Protein AF-A0A166CTV3-F1 (afdb_monomer)

pLDDT: mean 78.88, std 21.13, range [23.97, 98.62]

Secondary structure (DSSP, 8-state):
-----TTSTTS----SPPPTT--HHHHHHHHHHHTT--TTS---HHHHHHHHHTT---S---------HHHHHTT---SS---TT-TT-TTS----HHHHHHHHHHHHHHHTT-TTT-TT--HHHHHHHHTHHHHHHHHHHTTSSSS-GGGPPPSS---SSPPTTSHHHHHHHHHIIIIIHHHTT---HHHHTTHHHHHHHHHHHHHHHHHHHHH----GGGGG---S-HHHHHHHHHHHHHHHHH-HHHHHHHHHHHHHHHIIIIIII-----HHHHHHHHHHHHHHHHHHH--STTTT-THHHHHHHHHHHHHHT--HHHHHHHHHHHHHHHHHH-----SHHHHHHHHHHHHHHHHHHHSHHHHHHHHHHHHHHHHHHHH-HHHHHHHIIIIIHHHHHHHTTS-STTHHHHHHHHHH--HHHHHS--HHHHHHHHHHHHH--STTT-HHHHHHHHHHHHHHHHHHTTHHHHHHHS--STTS-SHHHHHHHHHHHHHHTTPPPPPHHHHHHHHHHHHS--HHHHHHHHHHHS-HHHHHHTHHHHS---TT-HHHHHHHHHHHHHHTT---S-HHHHHHHHHHHHHT-EE-TTTS-SEESSHHHHHHHHHHHHHHHHHHHHHHHTT---B-TTS-B---------

Sequence (646 aa):
MDGADPNVAANFDFNGAFPPNFDMNQAMAAMAAAMGMDPNAPIDQNMLENLLGDVGMDQDLLMDDDMDIEAIFNGLDLAAGVDLDNPNNPLGNINIPWMEEHEAANTEAQKLGQPSYSIGKPIEEIVGERLKLLRRGHEMQLFDIGNTGLSTHGFVAPAEPPVQGGIMDCLESMRRIVIEEYDEGVENKTGFQQIPSLLTRVRDLLRTFYDFKVGHLRTPDLHYCDFPELFDVAYGLHEVGLTIQLDPSRLKTLMDAAGPEIERVILDEGLGIGRFRELAKQYEAEKNESEQHRTSAFWSREDGRGNSRMIKDRADEDLAAYASVYFYADIMVALLLNRSGDSDDHLTWRSKAMKKIVHWSSDEEFRHLFGDCLSDAMRPIYWDQQLLVEFCGEGGLASLIKDATQSGACSVVAEEAFSSLPDTVWTSLTESGLSMATESLLSITGWAYNIQNFRVLLNASHKIYKAFGTAPFNRLSMTKKWNESLMFHRLVEKLREEEEAGLPRKTQPEWKDLLLSSEKALRGIDHPLRLSRLSPSDRWRCLEFYGCENPDCIHTIKFLRLREMRARGLREGGEAEMDKSLYEWGKGLRGCEKCQSRIYCSTECQNDDWKEHERLCRRYQQAREGGSLNVGPGGIPIFGLPLQVV

Solvent-accessible surface area (backbone atoms only — not comparable to full-atom values): 36475 Å² total; per-residue (Å²): 137,92,85,77,73,83,81,71,78,78,77,81,83,86,85,67,80,79,59,100,76,72,53,69,66,60,55,50,28,51,51,34,44,76,72,75,41,72,60,82,62,85,83,48,73,69,58,57,50,53,71,62,54,78,77,73,76,85,84,87,81,83,82,85,92,79,76,73,65,73,68,70,65,77,65,67,72,86,68,73,81,80,58,89,83,48,92,82,58,83,80,63,70,88,82,47,71,70,57,53,55,48,50,54,47,50,58,50,31,55,58,38,53,37,72,87,81,38,72,91,57,57,67,69,60,37,44,57,34,46,47,45,42,61,52,49,57,52,58,54,44,71,72,44,99,56,88,52,77,47,66,34,61,43,82,25,80,65,52,92,75,47,52,87,85,9,40,47,35,34,50,52,51,48,40,41,47,68,48,53,42,43,74,72,63,49,89,50,53,76,46,38,48,44,46,53,60,37,51,49,50,38,53,54,40,38,44,48,47,39,40,28,74,66,67,64,49,84,61,83,63,47,70,28,30,29,34,69,27,43,42,60,56,24,52,52,37,31,52,50,17,40,53,33,39,76,29,68,68,52,41,46,49,35,45,76,45,29,36,72,53,43,42,43,50,55,66,68,66,50,70,72,79,52,70,48,44,53,48,35,51,52,50,53,50,51,48,56,50,47,72,72,72,59,79,67,77,72,63,69,50,76,67,59,58,60,50,52,50,51,38,43,56,45,23,68,70,52,49,45,39,29,42,52,37,23,29,48,41,14,46,34,47,25,43,64,66,56,75,85,59,85,48,72,65,50,50,49,51,28,53,48,26,50,55,48,51,28,48,41,48,40,38,69,67,43,31,71,52,31,45,48,44,45,47,52,43,44,46,63,43,46,70,36,68,69,48,35,49,52,42,32,38,75,22,22,44,14,24,42,55,44,37,32,49,42,95,50,64,35,20,68,55,24,38,54,32,60,72,67,58,59,75,63,49,61,69,55,45,40,76,65,24,46,49,45,34,54,54,39,57,73,69,60,63,67,30,95,72,32,69,61,34,35,49,53,51,49,52,50,52,47,47,46,34,74,60,61,46,61,65,71,43,53,63,60,35,56,63,88,54,96,85,59,77,62,38,48,33,52,50,40,53,54,51,48,56,38,54,76,69,68,53,80,84,78,51,68,71,57,46,49,57,49,53,60,58,41,62,70,57,46,39,28,59,48,31,26,53,50,44,56,59,42,53,74,68,51,38,68,72,38,42,90,80,45,40,49,67,32,92,82,34,67,64,53,55,49,50,54,50,51,50,52,34,40,33,71,67,56,74,69,91,53,63,69,57,50,52,48,52,51,42,54,50,32,59,53,35,36,29,40,90,83,48,20,73,48,37,22,67,42,71,64,44,45,59,70,36,33,83,72,44,49,68,55,39,52,53,47,39,52,31,57,77,68,58,56,66,67,55,43,97,85,55,52,64,93,62,95,68,84,93,71,88,134

Structure (mmCIF, N/CA/C/O backbone):
data_AF-A0A166CTV3-F1
#
_entry.id   AF-A0A166CTV3-F1
#
loop_
_atom_site.group_PDB
_atom_site.id
_atom_site.type_symbol
_atom_site.label_atom_id
_atom_site.label_alt_id
_atom_site.label_comp_id
_atom_site.label_asym_id
_atom_site.label_entity_id
_atom_site.label_seq_id
_atom_site.pdbx_PDB_ins_code
_atom_site.Cartn_x
_atom_site.Cartn_y
_atom_site.Cartn_z
_atom_site.occupancy
_atom_site.B_iso_or_equiv
_atom_site.auth_seq_id
_atom_site.auth_comp_id
_atom_site.auth_asym_id
_atom_site.auth_atom_id
_atom_site.pdbx_PDB_model_num
ATOM 1 N N . MET A 1 1 ? -28.562 -40.271 -7.184 1.00 38.09 1 MET A N 1
ATOM 2 C CA . MET A 1 1 ? -27.970 -41.623 -7.182 1.00 38.09 1 MET A CA 1
ATOM 3 C C . MET A 1 1 ? -28.141 -42.183 -5.780 1.00 38.09 1 MET A C 1
ATOM 5 O O . MET A 1 1 ? -27.302 -41.928 -4.931 1.00 38.09 1 MET A O 1
ATOM 9 N N . ASP A 1 2 ? -29.244 -42.884 -5.525 1.00 34.53 2 ASP A N 1
ATOM 10 C CA . ASP A 1 2 ? -29.501 -43.519 -4.228 1.00 34.53 2 ASP A CA 1
ATOM 11 C C . ASP A 1 2 ? -29.156 -45.004 -4.346 1.00 34.53 2 ASP A C 1
ATOM 13 O O . ASP A 1 2 ? -29.910 -45.774 -4.940 1.00 34.53 2 ASP A O 1
ATOM 17 N N . GLY A 1 3 ? -27.978 -45.397 -3.853 1.00 35.91 3 GLY A N 1
ATOM 18 C CA . GLY A 1 3 ? -27.558 -46.801 -3.894 1.00 35.91 3 GLY A CA 1
ATOM 19 C C . GLY A 1 3 ? -26.068 -47.101 -3.723 1.00 35.91 3 GLY A C 1
ATOM 20 O O . GLY A 1 3 ? -25.634 -48.138 -4.214 1.00 35.91 3 GLY A O 1
ATOM 21 N N . ALA A 1 4 ? -25.278 -46.250 -3.060 1.00 31.20 4 ALA A N 1
ATOM 22 C CA . ALA A 1 4 ? -23.872 -46.553 -2.773 1.00 31.20 4 ALA A CA 1
ATOM 23 C C . ALA A 1 4 ? -23.652 -46.890 -1.286 1.00 31.20 4 ALA A C 1
ATOM 25 O O . ALA A 1 4 ? -24.152 -46.206 -0.395 1.00 31.20 4 ALA A O 1
ATOM 26 N N . ASP A 1 5 ? -22.911 -47.974 -1.052 1.00 32.28 5 ASP A N 1
ATOM 27 C CA . ASP A 1 5 ? -22.526 -48.532 0.248 1.00 32.28 5 ASP A CA 1
ATOM 28 C C . ASP A 1 5 ? -21.650 -47.542 1.056 1.00 32.28 5 ASP A C 1
ATOM 30 O O . ASP A 1 5 ? -20.592 -47.129 0.568 1.00 32.28 5 ASP A O 1
ATOM 34 N N . PRO A 1 6 ? -22.033 -47.164 2.293 1.00 33.47 6 PRO A N 1
ATOM 35 C CA . PRO A 1 6 ? -21.294 -46.195 3.105 1.00 33.47 6 PRO A CA 1
ATOM 36 C C . PRO A 1 6 ? -19.911 -46.681 3.583 1.00 33.47 6 PRO A C 1
ATOM 38 O O . PRO A 1 6 ? -19.153 -45.881 4.128 1.00 33.47 6 PRO A O 1
ATOM 41 N N . ASN A 1 7 ? -19.533 -47.947 3.362 1.00 33.78 7 ASN A N 1
ATOM 42 C CA . ASN A 1 7 ? -18.233 -48.482 3.791 1.00 33.78 7 ASN A CA 1
ATOM 43 C C . ASN A 1 7 ? -17.097 -48.368 2.759 1.00 33.78 7 ASN A C 1
ATOM 45 O O . ASN A 1 7 ? -15.970 -48.762 3.058 1.00 33.78 7 ASN A O 1
ATOM 49 N N . VAL A 1 8 ? -17.339 -47.809 1.568 1.00 33.41 8 VAL A N 1
ATOM 50 C CA . VAL A 1 8 ? -16.279 -47.617 0.553 1.00 33.41 8 VAL A CA 1
ATOM 51 C C . VAL A 1 8 ? -15.573 -46.256 0.692 1.00 33.41 8 VAL A C 1
ATOM 53 O O . VAL A 1 8 ? -14.427 -46.107 0.275 1.00 33.41 8 VAL A O 1
ATOM 56 N N . ALA A 1 9 ? -16.186 -45.281 1.373 1.00 29.50 9 ALA A N 1
ATOM 57 C CA . ALA A 1 9 ? -15.637 -43.928 1.537 1.00 29.50 9 ALA A CA 1
ATOM 58 C C . ALA A 1 9 ? -14.537 -43.793 2.617 1.00 29.50 9 ALA A C 1
ATOM 60 O O . ALA A 1 9 ? -13.981 -42.713 2.790 1.00 29.50 9 ALA A O 1
ATOM 61 N N . ALA A 1 10 ? -14.200 -44.865 3.345 1.00 30.98 10 ALA A N 1
ATOM 62 C CA . ALA A 1 10 ? -13.335 -44.796 4.529 1.00 30.98 10 ALA A CA 1
ATOM 63 C C . ALA A 1 10 ? -11.851 -45.168 4.303 1.00 30.98 10 ALA A C 1
ATOM 65 O O . ALA A 1 10 ? -11.104 -45.217 5.274 1.00 30.98 10 ALA A O 1
ATOM 66 N N . ASN A 1 11 ? -11.398 -45.428 3.068 1.00 28.56 11 ASN A N 1
ATOM 67 C CA . ASN A 1 11 ? -10.055 -45.993 2.822 1.00 28.56 11 ASN A CA 1
ATOM 68 C C . ASN A 1 11 ? -9.102 -45.165 1.935 1.00 28.56 11 ASN A C 1
ATOM 70 O O . ASN A 1 11 ? -8.079 -45.695 1.506 1.00 28.56 11 ASN A O 1
ATOM 74 N N . PHE A 1 12 ? -9.360 -43.877 1.697 1.00 29.06 12 PHE A N 1
ATOM 75 C CA . PHE A 1 12 ? -8.398 -43.004 1.004 1.00 29.06 12 PHE A CA 1
ATOM 76 C C . PHE A 1 12 ? -7.935 -41.854 1.899 1.00 29.06 12 PHE A C 1
ATOM 78 O O . PHE A 1 12 ? -8.339 -40.705 1.755 1.00 29.06 12 PHE A O 1
ATOM 85 N N . ASP A 1 13 ? -7.065 -42.203 2.843 1.00 28.52 13 ASP A N 1
ATOM 86 C CA . ASP A 1 13 ? -6.318 -41.277 3.689 1.00 28.52 13 ASP A CA 1
ATOM 87 C C . ASP A 1 13 ? -5.058 -40.818 2.919 1.00 28.52 13 ASP A C 1
ATOM 89 O O . ASP A 1 13 ? -4.012 -41.468 2.947 1.00 28.52 13 ASP A O 1
ATOM 93 N N . PHE A 1 14 ? -5.162 -39.733 2.142 1.00 31.67 14 PHE A N 1
ATOM 94 C CA . PHE A 1 14 ? -4.024 -39.123 1.433 1.00 31.67 14 PHE A CA 1
ATOM 95 C C . PHE A 1 14 ? -3.275 -38.150 2.358 1.00 31.67 14 PHE A C 1
ATOM 97 O O . PHE A 1 14 ? -3.304 -36.939 2.175 1.00 31.67 14 PHE A O 1
ATOM 104 N N . ASN A 1 15 ? -2.587 -38.693 3.363 1.00 34.09 15 ASN A N 1
ATOM 105 C CA . ASN A 1 15 ? -1.747 -37.939 4.304 1.00 34.09 15 ASN A CA 1
ATOM 106 C C . ASN A 1 15 ? -0.242 -38.230 4.112 1.00 34.09 15 ASN A C 1
ATOM 108 O O . ASN A 1 15 ? 0.500 -38.459 5.067 1.00 34.09 15 ASN A O 1
ATOM 112 N N . GLY A 1 16 ? 0.242 -38.227 2.865 1.00 32.47 16 GLY A N 1
ATOM 113 C CA . GLY A 1 16 ? 1.667 -38.406 2.573 1.00 32.47 16 GLY A CA 1
ATOM 114 C C . GLY A 1 16 ? 2.066 -37.988 1.159 1.00 32.47 16 GLY A C 1
ATOM 115 O O . GLY A 1 16 ? 1.243 -37.980 0.248 1.00 32.47 16 GLY A O 1
ATOM 116 N N . ALA A 1 17 ? 3.347 -37.643 0.980 1.00 35.12 17 ALA A N 1
ATOM 117 C CA . ALA A 1 17 ? 3.927 -37.375 -0.334 1.00 35.12 17 ALA A CA 1
ATOM 118 C C . ALA A 1 17 ? 3.713 -38.575 -1.273 1.00 35.12 17 ALA A C 1
ATOM 120 O O . ALA A 1 17 ? 3.874 -39.724 -0.853 1.00 35.12 17 ALA A O 1
ATOM 121 N N . PHE A 1 18 ? 3.367 -38.303 -2.536 1.00 36.34 18 PHE A N 1
ATOM 122 C CA . PHE A 1 18 ? 3.145 -39.346 -3.535 1.00 36.34 18 PHE A CA 1
ATOM 123 C C . PHE A 1 18 ? 4.346 -40.303 -3.598 1.00 36.34 18 PHE A C 1
ATOM 125 O O . PHE A 1 18 ? 5.495 -39.845 -3.632 1.00 36.34 18 PHE A O 1
ATOM 132 N N . PRO A 1 19 ? 4.115 -41.630 -3.609 1.00 46.47 19 PRO A N 1
ATOM 133 C CA . PRO A 1 19 ? 5.202 -42.582 -3.745 1.00 46.47 19 PRO A CA 1
ATOM 134 C C . PRO A 1 19 ? 5.934 -42.339 -5.076 1.00 46.47 19 PRO A C 1
ATOM 136 O O . PRO A 1 19 ? 5.304 -41.939 -6.056 1.00 46.47 19 PRO A O 1
ATOM 139 N N . PRO A 1 20 ? 7.244 -42.628 -5.160 1.00 39.22 20 PRO A N 1
ATOM 140 C CA . PRO A 1 20 ? 8.072 -42.338 -6.338 1.00 39.22 20 PRO A CA 1
ATOM 141 C C . PRO A 1 20 ? 7.634 -43.044 -7.638 1.00 39.22 20 PRO A C 1
ATOM 143 O O . PRO A 1 20 ? 8.215 -42.783 -8.685 1.00 39.22 20 PRO A O 1
ATOM 146 N N . ASN A 1 21 ? 6.602 -43.893 -7.583 1.00 43.25 21 ASN A N 1
ATOM 147 C CA . ASN A 1 21 ? 6.010 -44.611 -8.712 1.00 43.25 21 ASN A CA 1
ATOM 148 C C . ASN A 1 21 ? 4.499 -44.323 -8.862 1.00 43.25 21 ASN A C 1
ATOM 150 O O . ASN A 1 21 ? 3.745 -45.220 -9.232 1.00 43.25 21 ASN A O 1
ATOM 154 N N . PHE A 1 22 ? 4.031 -43.119 -8.511 1.00 53.84 22 PHE A N 1
ATOM 155 C CA . PHE A 1 22 ? 2.633 -42.735 -8.721 1.00 53.84 22 PHE A CA 1
ATOM 156 C C . PHE A 1 22 ? 2.299 -42.722 -10.222 1.00 53.84 22 PHE A C 1
ATOM 158 O O . PHE A 1 22 ? 2.826 -41.907 -10.978 1.00 53.84 22 PHE A O 1
ATOM 165 N N . ASP A 1 23 ? 1.439 -43.648 -10.644 1.00 63.09 23 ASP A N 1
ATOM 166 C CA . ASP A 1 23 ? 0.974 -43.776 -12.023 1.00 63.09 23 ASP A CA 1
ATOM 167 C C . ASP A 1 23 ? -0.408 -43.127 -12.157 1.00 63.09 23 ASP A C 1
ATOM 169 O O . ASP A 1 23 ? -1.419 -43.659 -11.689 1.00 63.09 23 ASP A O 1
ATOM 173 N N . MET A 1 24 ? -0.443 -41.966 -12.814 1.00 50.91 24 MET A N 1
ATOM 174 C CA . MET A 1 24 ? -1.667 -41.205 -13.076 1.00 50.91 24 MET A CA 1
ATOM 175 C C . MET A 1 24 ? -2.726 -42.056 -13.800 1.00 50.91 24 MET A C 1
ATOM 177 O O . MET A 1 24 ? -3.921 -41.882 -13.567 1.00 50.91 24 MET A O 1
ATOM 181 N N . ASN A 1 25 ? -2.309 -43.024 -14.624 1.00 56.97 25 ASN A N 1
ATOM 182 C CA . ASN A 1 25 ? -3.236 -43.892 -15.345 1.00 56.97 25 ASN A CA 1
ATOM 183 C C . ASN A 1 25 ? -3.931 -44.886 -14.408 1.00 56.97 25 ASN A C 1
ATOM 185 O O . ASN A 1 25 ? -5.112 -45.166 -14.593 1.00 56.97 25 ASN A O 1
ATOM 189 N N . GLN A 1 26 ? -3.247 -45.377 -13.367 1.00 61.81 26 GLN A N 1
ATOM 190 C CA . GLN A 1 26 ? -3.881 -46.219 -12.345 1.00 61.81 26 GLN A CA 1
ATOM 191 C C . GLN A 1 26 ? -4.870 -45.428 -11.487 1.00 61.81 26 GLN A C 1
ATOM 193 O O . GLN A 1 26 ? -5.927 -45.956 -11.144 1.00 61.81 26 GLN A O 1
ATOM 198 N N . ALA A 1 27 ? -4.561 -44.167 -11.172 1.00 57.53 27 ALA A N 1
ATOM 199 C CA . ALA A 1 27 ? -5.472 -43.295 -10.434 1.00 57.53 27 ALA A CA 1
ATOM 200 C C . ALA A 1 27 ? -6.741 -42.983 -11.248 1.00 57.53 27 ALA A C 1
ATOM 202 O O . ALA A 1 27 ? -7.850 -43.114 -10.730 1.00 57.53 27 ALA A O 1
ATOM 203 N N . MET A 1 28 ? -6.595 -42.664 -12.540 1.00 57.66 28 MET A N 1
ATOM 204 C CA . MET A 1 28 ? -7.740 -42.428 -13.428 1.00 57.66 28 MET A CA 1
ATOM 205 C C . MET A 1 28 ? -8.552 -43.702 -13.692 1.00 57.66 28 MET A C 1
ATOM 207 O O . MET A 1 28 ? -9.779 -43.649 -13.682 1.00 57.66 28 MET A O 1
ATOM 211 N N . ALA A 1 29 ? -7.904 -44.863 -13.831 1.00 58.03 29 ALA A N 1
ATOM 212 C CA . ALA A 1 29 ? -8.594 -46.149 -13.948 1.00 58.03 29 ALA A CA 1
ATOM 213 C C . ALA A 1 29 ? -9.383 -46.510 -12.674 1.00 58.03 29 ALA A C 1
ATOM 215 O O . ALA A 1 29 ? -10.492 -47.035 -12.763 1.00 58.03 29 ALA A O 1
ATOM 216 N N . ALA A 1 30 ? -8.851 -46.196 -11.487 1.00 59.53 30 ALA A N 1
ATOM 217 C CA . ALA A 1 30 ? -9.556 -46.392 -10.221 1.00 59.53 30 ALA A CA 1
ATOM 218 C C . ALA A 1 30 ? -10.769 -45.457 -10.082 1.00 59.53 30 ALA A C 1
ATOM 220 O O . ALA A 1 30 ? -11.816 -45.879 -9.593 1.00 59.53 30 ALA A O 1
ATOM 221 N N . MET A 1 31 ? -10.652 -44.214 -10.558 1.00 53.62 31 MET A N 1
ATOM 222 C CA . MET A 1 31 ? -11.748 -43.243 -10.569 1.00 53.62 31 MET A CA 1
ATOM 223 C C . MET A 1 31 ? -12.850 -43.647 -11.561 1.00 53.62 31 MET A C 1
ATOM 225 O O . MET A 1 31 ? -14.024 -43.671 -11.196 1.00 53.62 31 MET A O 1
ATOM 229 N N . ALA A 1 32 ? -12.475 -44.086 -12.768 1.00 61.00 32 ALA A N 1
ATOM 230 C CA . ALA A 1 32 ? -13.397 -44.640 -13.760 1.00 61.00 32 ALA A CA 1
ATOM 231 C C . ALA A 1 32 ? -14.137 -45.879 -13.222 1.00 61.00 32 ALA A C 1
ATOM 233 O O . ALA A 1 32 ? -15.358 -45.978 -13.346 1.00 61.00 32 ALA A O 1
ATOM 234 N N . ALA A 1 33 ? -13.427 -46.784 -12.538 1.00 58.91 33 ALA A N 1
ATOM 235 C CA . ALA A 1 33 ? -14.027 -47.958 -11.908 1.00 58.91 33 ALA A CA 1
ATOM 236 C C . ALA A 1 33 ? -14.996 -47.590 -10.766 1.00 58.91 33 ALA A C 1
ATOM 238 O O . ALA A 1 33 ? -16.064 -48.191 -10.654 1.00 58.91 33 ALA A O 1
ATOM 239 N N . ALA A 1 34 ? -14.671 -46.580 -9.948 1.00 53.72 34 ALA A N 1
ATOM 240 C CA . ALA A 1 34 ? -15.555 -46.082 -8.889 1.00 53.72 34 ALA A CA 1
ATOM 241 C C . ALA A 1 34 ? -16.844 -45.440 -9.439 1.00 53.72 34 ALA A C 1
ATOM 243 O O . ALA A 1 34 ? -17.876 -45.452 -8.770 1.00 53.72 34 ALA A O 1
ATOM 244 N N . MET A 1 35 ? -16.800 -44.936 -10.674 1.00 58.78 35 MET A N 1
ATOM 245 C CA . MET A 1 35 ? -17.945 -44.380 -11.403 1.00 58.78 35 MET A CA 1
ATOM 246 C C . MET A 1 35 ? -18.685 -45.425 -12.262 1.00 58.78 35 MET A C 1
ATOM 248 O O . MET A 1 35 ? -19.608 -45.076 -12.995 1.00 58.78 35 MET A O 1
ATOM 252 N N . GLY A 1 36 ? -18.316 -46.710 -12.168 1.00 67.00 36 GLY A N 1
ATOM 253 C CA . GLY A 1 36 ? -18.966 -47.808 -12.893 1.00 67.00 36 GLY A CA 1
ATOM 254 C C . GLY A 1 36 ? -18.580 -47.920 -14.373 1.00 67.00 36 GLY A C 1
ATOM 255 O O . GLY A 1 36 ? -19.303 -48.555 -15.142 1.00 67.00 36 GLY A O 1
ATOM 256 N N . MET A 1 37 ? -17.465 -47.314 -14.782 1.00 75.81 37 MET A N 1
ATOM 257 C CA . MET A 1 37 ? -16.960 -47.332 -16.159 1.00 75.81 37 MET A CA 1
ATOM 258 C C . MET A 1 37 ? -15.894 -48.425 -16.347 1.00 75.81 37 MET A C 1
ATOM 260 O O . MET A 1 37 ? -15.229 -48.825 -15.391 1.00 75.81 37 MET A O 1
ATOM 264 N N . ASP A 1 38 ? -15.728 -48.923 -17.580 1.00 67.44 38 ASP A N 1
ATOM 265 C CA . ASP A 1 38 ? -14.691 -49.913 -17.910 1.00 67.44 38 ASP A CA 1
ATOM 266 C C . ASP A 1 38 ? -13.295 -49.259 -17.840 1.00 67.44 38 ASP A C 1
ATOM 268 O O . ASP A 1 38 ? -13.003 -48.373 -18.649 1.00 67.44 38 ASP A O 1
ATOM 272 N N . PRO A 1 39 ? -12.411 -49.688 -16.918 1.00 54.16 39 PRO A N 1
ATOM 273 C CA . PRO A 1 39 ? -11.089 -49.092 -16.731 1.00 54.16 39 PRO A CA 1
ATOM 274 C C . PRO A 1 39 ? -10.125 -49.322 -17.907 1.00 54.16 39 PRO A C 1
ATOM 276 O O . PRO A 1 39 ? -9.027 -48.770 -17.895 1.00 54.16 39 PRO A O 1
ATOM 279 N N . ASN A 1 40 ? -10.500 -50.127 -18.910 1.00 65.12 40 ASN A N 1
ATOM 280 C CA . ASN A 1 40 ? -9.685 -50.382 -20.104 1.00 65.12 40 ASN A CA 1
ATOM 281 C C . ASN A 1 40 ? -10.179 -49.648 -21.364 1.00 65.12 40 ASN A C 1
ATOM 283 O O . ASN A 1 40 ? -9.622 -49.863 -22.444 1.00 65.12 40 ASN A O 1
ATOM 287 N N . ALA A 1 41 ? -11.212 -48.805 -21.265 1.00 61.75 41 ALA A N 1
ATOM 288 C CA . ALA A 1 41 ? -11.666 -48.003 -22.396 1.00 61.75 41 ALA A CA 1
ATOM 289 C C . ALA A 1 41 ? -10.644 -46.882 -22.704 1.00 61.75 41 ALA A C 1
ATOM 291 O O . ALA A 1 41 ? -10.261 -46.147 -21.791 1.00 61.75 41 ALA A O 1
ATOM 292 N N . PRO A 1 42 ? -10.175 -46.725 -23.958 1.00 48.22 42 PRO A N 1
ATOM 293 C CA . PRO A 1 42 ? -9.268 -45.640 -24.315 1.00 48.22 42 PRO A CA 1
ATOM 294 C C . PRO A 1 42 ? -9.984 -44.296 -24.156 1.00 48.22 42 PRO A C 1
ATOM 296 O O . PRO A 1 42 ? -10.989 -44.041 -24.817 1.00 48.22 42 PRO A O 1
ATOM 299 N N . ILE A 1 43 ? -9.461 -43.449 -23.269 1.00 48.09 43 ILE A N 1
ATOM 300 C CA . ILE A 1 43 ? -9.946 -42.084 -23.063 1.00 48.09 43 ILE A CA 1
ATOM 301 C C . ILE A 1 43 ? -9.500 -41.262 -24.274 1.00 48.09 43 ILE A C 1
ATOM 303 O O . ILE A 1 43 ? -8.305 -41.019 -24.446 1.00 48.09 43 ILE A O 1
ATOM 307 N N . ASP A 1 44 ? -10.440 -40.877 -25.137 1.00 55.34 44 ASP A N 1
ATOM 308 C CA . ASP A 1 44 ? -10.163 -39.914 -26.202 1.00 55.34 44 ASP A CA 1
ATOM 309 C C . ASP A 1 44 ? -10.344 -38.470 -25.704 1.00 55.34 44 ASP A C 1
ATOM 311 O O . ASP A 1 44 ? -10.939 -38.206 -24.656 1.00 55.34 44 ASP A O 1
ATOM 315 N N . GLN A 1 45 ? -9.787 -37.527 -26.459 1.00 39.28 45 GLN A N 1
ATOM 316 C CA . GLN A 1 45 ? -9.748 -36.108 -26.117 1.00 39.28 45 GLN A CA 1
ATOM 317 C C . GLN A 1 45 ? -11.146 -35.473 -25.976 1.00 39.28 45 GLN A C 1
ATOM 319 O O . GLN A 1 45 ? -11.329 -34.616 -25.116 1.00 39.28 45 GLN A O 1
ATOM 324 N N . ASN A 1 46 ? -12.151 -35.958 -26.713 1.00 47.34 46 ASN A N 1
ATOM 325 C CA . ASN A 1 46 ? -13.534 -35.486 -26.587 1.00 47.34 46 ASN A CA 1
ATOM 326 C C . ASN A 1 46 ? -14.167 -35.950 -25.269 1.00 47.34 46 ASN A C 1
ATOM 328 O O . ASN A 1 46 ? -15.044 -35.291 -24.717 1.00 47.34 46 ASN A O 1
ATOM 332 N N . MET A 1 47 ? -13.737 -37.096 -24.743 1.00 45.00 47 MET A N 1
ATOM 333 C CA . MET A 1 47 ? -14.217 -37.609 -23.462 1.00 45.00 47 MET A CA 1
ATOM 334 C C . MET A 1 47 ? -13.666 -36.791 -22.283 1.00 45.00 47 MET A C 1
ATOM 336 O O . MET A 1 47 ? -14.373 -36.583 -21.298 1.00 45.00 47 MET A O 1
ATOM 340 N N . LEU A 1 48 ? -12.439 -36.273 -22.418 1.00 38.53 48 LEU A N 1
ATOM 341 C CA . LEU A 1 48 ? -11.823 -35.340 -21.470 1.00 38.53 48 LEU A CA 1
ATOM 342 C C . LEU A 1 48 ? -12.511 -33.964 -21.496 1.00 38.53 48 LEU A C 1
ATOM 344 O O . LEU A 1 48 ? -12.745 -33.371 -20.446 1.00 38.53 48 LEU A O 1
ATOM 348 N N . GLU A 1 49 ? -12.879 -33.485 -22.685 1.00 41.69 49 GLU A N 1
ATOM 349 C CA . GLU A 1 49 ? -13.625 -32.233 -22.866 1.00 41.69 49 GLU A CA 1
ATOM 350 C C . GLU A 1 49 ? -15.050 -32.327 -22.298 1.00 41.69 49 GLU A C 1
ATOM 352 O O . GLU A 1 49 ? -15.502 -31.404 -21.627 1.00 41.69 49 GLU A O 1
ATOM 357 N N . ASN A 1 50 ? -15.724 -33.472 -22.447 1.00 47.50 50 ASN A N 1
ATOM 358 C CA . ASN A 1 50 ? -17.044 -33.699 -21.847 1.00 47.50 50 ASN A CA 1
ATOM 359 C C . ASN A 1 50 ? -16.999 -33.824 -20.312 1.00 47.50 50 ASN A C 1
ATOM 361 O O . ASN A 1 50 ? -17.911 -33.361 -19.636 1.00 47.50 50 ASN A O 1
ATOM 365 N N . LEU A 1 51 ? -15.927 -34.393 -19.746 1.00 40.34 51 LEU A N 1
ATOM 366 C CA . LEU A 1 51 ? -15.707 -34.444 -18.290 1.00 40.34 51 LEU A CA 1
ATOM 367 C C . LEU A 1 51 ? -15.487 -33.054 -17.669 1.00 40.34 51 LEU A C 1
ATOM 369 O O . LEU A 1 51 ? -15.761 -32.865 -16.486 1.00 40.34 51 LEU A O 1
ATOM 373 N N . LEU A 1 52 ? -14.997 -32.095 -18.458 1.00 38.19 52 LEU A N 1
ATOM 374 C CA . LEU A 1 52 ? -14.773 -30.709 -18.039 1.00 38.19 52 LEU A CA 1
ATOM 375 C C . LEU A 1 52 ? -15.951 -29.780 -18.394 1.00 38.19 52 LEU A C 1
ATOM 377 O O . LEU A 1 52 ? -16.098 -28.731 -17.772 1.00 38.19 52 LEU A O 1
ATOM 381 N N . GLY A 1 53 ? -16.805 -30.172 -19.344 1.00 39.78 53 GLY A N 1
ATOM 382 C CA . GLY A 1 53 ? -17.988 -29.418 -19.777 1.00 39.78 53 GLY A CA 1
ATOM 383 C C . GLY A 1 53 ? -19.183 -29.467 -18.815 1.00 39.78 53 GLY A C 1
ATOM 384 O O . GLY A 1 53 ? -19.997 -28.547 -18.812 1.00 39.78 53 GLY A O 1
ATOM 385 N N . ASP A 1 54 ? -19.268 -30.472 -17.937 1.00 35.81 54 ASP A N 1
ATOM 386 C CA . ASP A 1 54 ? -20.388 -30.644 -16.989 1.00 35.81 54 ASP A CA 1
ATOM 387 C C . ASP A 1 54 ? -20.320 -29.725 -15.743 1.00 35.81 54 ASP A C 1
ATOM 389 O O . ASP A 1 54 ? -21.125 -29.855 -14.820 1.00 35.81 54 ASP A O 1
ATOM 393 N N . VAL A 1 55 ? -19.403 -28.745 -15.720 1.00 33.25 55 VAL A N 1
ATOM 394 C CA . VAL A 1 55 ? -19.325 -27.689 -14.682 1.00 33.25 55 VAL A CA 1
ATOM 395 C C . VAL A 1 55 ? -20.078 -26.404 -15.087 1.00 33.25 55 VAL A C 1
ATOM 397 O O . VAL A 1 55 ? -19.906 -25.357 -14.472 1.00 33.25 55 VAL A O 1
ATOM 400 N N . GLY A 1 56 ? -20.965 -26.481 -16.085 1.00 33.12 56 GLY A N 1
ATOM 401 C CA . GLY A 1 56 ? -22.045 -25.509 -16.289 1.00 33.12 56 GLY A CA 1
ATOM 402 C C . GLY A 1 56 ? -21.609 -24.093 -16.680 1.00 33.12 56 GLY A C 1
ATOM 403 O O . GLY A 1 56 ? -21.820 -23.152 -15.917 1.00 33.12 56 GLY A O 1
ATOM 404 N N . MET A 1 57 ? -21.093 -23.923 -17.901 1.00 29.09 57 MET A N 1
ATOM 405 C CA . MET A 1 57 ? -21.027 -22.613 -18.560 1.00 29.09 57 MET A CA 1
ATOM 406 C C . MET A 1 57 ? -21.704 -22.682 -19.934 1.00 29.09 57 MET A C 1
ATOM 408 O O . MET A 1 57 ? -21.323 -23.481 -20.787 1.00 29.09 57 MET A O 1
ATOM 412 N N . ASP A 1 58 ? -22.740 -21.859 -20.103 1.00 28.09 58 ASP A N 1
ATOM 413 C CA . ASP A 1 58 ? -23.568 -21.733 -21.307 1.00 28.09 58 ASP A CA 1
ATOM 414 C C . ASP A 1 58 ? -22.745 -21.215 -22.504 1.00 28.09 58 ASP A C 1
ATOM 416 O O . ASP A 1 58 ? -22.001 -20.240 -22.378 1.00 28.09 58 ASP A O 1
ATOM 420 N N . GLN A 1 59 ? -22.889 -21.849 -23.673 1.00 28.62 59 GLN A N 1
ATOM 421 C CA . GLN A 1 59 ? -22.126 -21.547 -24.899 1.00 28.62 59 GLN A CA 1
ATOM 422 C C . GLN A 1 59 ? -22.789 -20.512 -25.834 1.00 28.62 59 GLN A C 1
ATOM 424 O O . GLN A 1 59 ? -22.240 -20.218 -26.894 1.00 28.62 59 GLN A O 1
ATOM 429 N N . ASP A 1 60 ? -23.909 -19.900 -25.443 1.00 28.39 60 ASP A N 1
ATOM 430 C CA . ASP A 1 60 ? -24.744 -19.084 -26.346 1.00 28.39 60 ASP A CA 1
ATOM 431 C C . ASP A 1 60 ? -24.548 -17.549 -26.242 1.00 28.39 60 ASP A C 1
ATOM 433 O O . ASP A 1 60 ? -25.397 -16.785 -26.699 1.00 28.39 60 ASP A O 1
ATOM 437 N N . LEU A 1 61 ? -23.426 -17.053 -25.696 1.00 28.67 61 LEU A N 1
ATOM 438 C CA . LEU A 1 61 ? -23.141 -15.602 -25.572 1.00 28.67 61 LEU A CA 1
ATOM 439 C C . LEU A 1 61 ? -21.920 -15.095 -26.362 1.00 28.67 61 LEU A C 1
ATOM 441 O O . LEU A 1 61 ? -21.338 -14.063 -26.031 1.00 28.67 61 LEU A O 1
ATOM 445 N N . LEU A 1 62 ? -21.544 -15.772 -27.445 1.00 27.50 62 LEU A N 1
ATOM 446 C CA . LEU A 1 62 ? -20.566 -15.246 -28.400 1.00 27.50 62 LEU A CA 1
ATOM 447 C C . LEU A 1 62 ? -21.273 -14.861 -29.699 1.00 27.50 62 LEU A C 1
ATOM 449 O O . LEU A 1 62 ? -21.543 -15.730 -30.519 1.00 27.50 62 LEU A O 1
ATOM 453 N N . MET A 1 63 ? -21.582 -13.571 -29.847 1.00 30.72 63 MET A N 1
ATOM 454 C CA . MET A 1 63 ? -21.398 -12.739 -31.050 1.00 30.72 63 MET A CA 1
ATOM 455 C C . MET A 1 63 ? -22.299 -11.500 -30.962 1.00 30.72 63 MET A C 1
ATOM 457 O O . MET A 1 63 ? -23.494 -11.594 -31.202 1.00 30.72 63 MET A O 1
ATOM 461 N N . ASP A 1 64 ? -21.692 -10.349 -30.674 1.00 26.17 64 ASP A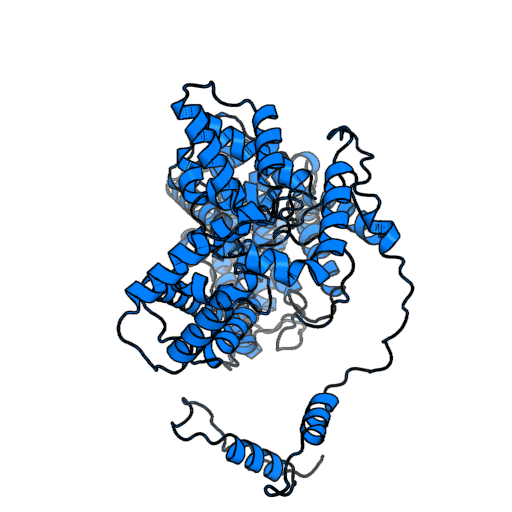 N 1
ATOM 462 C CA . ASP A 1 64 ? -22.115 -9.047 -31.203 1.00 26.17 64 ASP A CA 1
ATOM 463 C C . ASP A 1 64 ? -20.833 -8.226 -31.438 1.00 26.17 64 ASP A C 1
ATOM 465 O O . ASP A 1 64 ? -20.333 -7.500 -30.576 1.00 26.17 64 ASP A O 1
ATOM 469 N N . ASP A 1 65 ? -20.249 -8.443 -32.617 1.00 31.88 65 ASP A N 1
ATOM 470 C CA . ASP A 1 65 ? -19.165 -7.656 -33.201 1.00 31.88 65 ASP A CA 1
ATOM 471 C C . ASP A 1 65 ? -19.765 -6.371 -33.787 1.00 31.88 65 ASP A C 1
ATOM 473 O O . ASP A 1 65 ? -20.226 -6.402 -34.919 1.00 31.88 65 ASP A O 1
ATOM 477 N N . ASP A 1 66 ? -19.796 -5.264 -33.036 1.00 29.28 66 ASP A N 1
ATOM 478 C CA . ASP A 1 66 ? -20.007 -3.910 -33.593 1.00 29.28 66 ASP A CA 1
ATOM 479 C C . ASP A 1 66 ? -19.638 -2.800 -32.576 1.00 29.28 66 ASP A C 1
ATOM 481 O O . ASP A 1 66 ? -20.372 -1.836 -32.350 1.00 29.28 66 ASP A O 1
ATOM 485 N N . MET A 1 67 ? -18.462 -2.902 -31.942 1.00 32.72 67 MET A N 1
ATOM 486 C CA . MET A 1 67 ? -17.830 -1.741 -31.298 1.00 32.72 67 MET A CA 1
ATOM 487 C C . MET A 1 67 ? -16.698 -1.217 -32.175 1.00 32.72 67 MET A C 1
ATOM 489 O O . MET A 1 67 ? -15.684 -1.879 -32.388 1.00 32.72 67 MET A O 1
ATOM 493 N N . ASP A 1 68 ? -16.883 0.002 -32.672 1.00 36.06 68 ASP A N 1
ATOM 494 C CA . ASP A 1 68 ? -15.957 0.708 -33.551 1.00 36.06 68 ASP A CA 1
ATOM 495 C C . ASP A 1 68 ? -14.730 1.212 -32.756 1.00 36.06 68 ASP A C 1
ATOM 497 O O . ASP A 1 68 ? -14.614 2.376 -32.363 1.00 36.06 68 ASP A O 1
ATOM 501 N N . ILE A 1 69 ? -13.815 0.284 -32.457 1.00 34.00 69 ILE A N 1
ATOM 502 C CA . ILE A 1 69 ? -12.581 0.493 -31.677 1.00 34.00 69 ILE A CA 1
ATOM 503 C C . ILE A 1 69 ? -11.647 1.528 -32.347 1.00 34.00 69 ILE A C 1
ATOM 505 O O . ILE A 1 69 ? -10.839 2.163 -31.665 1.00 34.00 69 ILE A O 1
ATOM 509 N N . GLU A 1 70 ? -11.777 1.779 -33.657 1.00 31.03 70 GLU A N 1
ATOM 510 C CA . GLU A 1 70 ? -10.993 2.802 -34.371 1.00 31.03 70 GLU A CA 1
ATOM 511 C C . GLU A 1 70 ? -11.339 4.246 -33.956 1.00 31.03 70 GLU A C 1
ATOM 513 O O . GLU A 1 70 ? -10.481 5.129 -34.048 1.00 31.03 70 GLU A O 1
ATOM 518 N N . ALA A 1 71 ? -12.544 4.516 -33.441 1.00 33.44 71 ALA A N 1
ATOM 519 C CA . ALA A 1 71 ? -12.928 5.859 -32.993 1.00 33.44 71 ALA A CA 1
ATOM 520 C C . ALA A 1 71 ? -12.299 6.247 -31.638 1.00 33.44 71 ALA A C 1
ATOM 522 O O . ALA A 1 71 ? -12.058 7.427 -31.385 1.00 33.44 71 ALA A O 1
ATOM 523 N N . ILE A 1 72 ? -11.975 5.261 -30.793 1.00 36.28 72 ILE A N 1
ATOM 524 C CA . ILE A 1 72 ? -11.448 5.466 -29.432 1.00 36.28 72 ILE A CA 1
ATOM 525 C C . ILE A 1 72 ? -9.974 5.905 -29.459 1.00 36.28 72 ILE A C 1
ATOM 527 O O . ILE A 1 72 ? -9.554 6.750 -28.670 1.00 36.28 72 ILE A O 1
ATOM 531 N N . PHE A 1 73 ? -9.175 5.386 -30.397 1.00 35.66 73 PHE A N 1
ATOM 532 C CA . PHE A 1 73 ? -7.727 5.635 -30.419 1.00 35.66 73 PHE A CA 1
ATOM 533 C C . PHE A 1 73 ? -7.299 6.863 -31.232 1.00 35.66 73 PHE A C 1
ATOM 535 O O . PHE A 1 73 ? -6.223 7.409 -30.989 1.00 35.66 73 PHE A O 1
ATOM 542 N N . ASN A 1 74 ? -8.144 7.354 -32.142 1.00 34.19 74 ASN A N 1
ATOM 543 C CA . ASN A 1 74 ? -7.847 8.541 -32.952 1.00 34.19 74 ASN A CA 1
ATOM 544 C C . ASN A 1 74 ? -7.946 9.877 -32.173 1.00 34.19 74 ASN A C 1
ATOM 546 O O . ASN A 1 74 ? -7.588 10.918 -32.721 1.00 34.19 74 ASN A O 1
ATOM 550 N N . GLY A 1 75 ? -8.397 9.868 -30.909 1.00 31.38 75 GLY A N 1
ATOM 551 C CA . GLY A 1 75 ? -8.519 11.062 -30.052 1.00 31.38 75 GLY A CA 1
ATOM 552 C C . GLY A 1 75 ? -7.309 11.380 -29.155 1.00 31.38 75 GLY A C 1
ATOM 553 O O . GLY A 1 75 ? -7.284 12.426 -28.511 1.00 31.38 75 GLY A O 1
ATOM 554 N N . LEU A 1 76 ? -6.299 10.508 -29.100 1.00 36.84 76 LEU A N 1
ATOM 555 C CA . LEU A 1 76 ? -5.153 10.616 -28.186 1.00 36.84 76 LEU A CA 1
ATOM 556 C C . LEU A 1 76 ? -3.989 11.426 -28.800 1.00 36.84 76 LEU A C 1
ATOM 558 O O . LEU A 1 76 ? -2.908 10.893 -29.059 1.00 36.84 76 LEU A O 1
ATOM 562 N N . ASP A 1 77 ? -4.203 12.724 -29.029 1.00 36.03 77 ASP A N 1
ATOM 563 C CA . ASP A 1 77 ? -3.150 13.666 -29.438 1.00 36.03 77 ASP A CA 1
ATOM 564 C C . ASP A 1 77 ? -2.460 14.280 -28.202 1.00 36.03 77 ASP A C 1
ATOM 566 O O . ASP A 1 77 ? -2.954 15.214 -27.574 1.00 36.03 77 ASP A O 1
ATOM 570 N N . LEU A 1 78 ? -1.302 13.730 -27.820 1.00 43.69 78 LEU A N 1
ATOM 571 C CA . LEU A 1 78 ? -0.477 14.211 -26.699 1.00 43.69 78 LEU A CA 1
ATOM 572 C C . LEU A 1 78 ? 0.550 15.287 -27.116 1.00 43.69 78 LEU A C 1
ATOM 574 O O . LEU A 1 78 ? 1.426 15.639 -26.320 1.00 43.69 78 LEU A O 1
ATOM 578 N N . ALA A 1 79 ? 0.502 15.805 -28.352 1.00 37.38 79 ALA A N 1
ATOM 579 C CA . ALA A 1 79 ? 1.549 16.687 -28.881 1.00 37.38 79 ALA A CA 1
ATOM 580 C C . ALA A 1 79 ? 1.168 18.175 -28.990 1.00 37.38 79 ALA A C 1
ATOM 582 O O . ALA A 1 79 ? 2.062 19.013 -29.136 1.00 37.38 79 ALA A O 1
ATOM 583 N N . ALA A 1 80 ? -0.105 18.549 -28.856 1.00 34.50 80 ALA A N 1
ATOM 584 C CA . ALA A 1 80 ? -0.522 19.948 -28.933 1.00 34.50 80 ALA A CA 1
ATOM 585 C C . ALA A 1 80 ? -0.797 20.534 -27.540 1.00 34.50 80 ALA A C 1
ATOM 587 O O . ALA A 1 80 ? -1.921 20.498 -27.059 1.00 34.50 80 ALA A O 1
ATOM 588 N N . GLY A 1 81 ? 0.238 21.090 -26.896 1.00 39.94 81 GLY A N 1
ATOM 589 C CA . GLY A 1 81 ? 0.087 22.083 -25.820 1.00 39.94 81 GLY A CA 1
ATOM 590 C C . GLY A 1 81 ? -0.968 21.755 -24.759 1.00 39.94 81 GLY A C 1
ATOM 591 O O . GLY A 1 81 ? -1.847 22.577 -24.517 1.00 39.94 81 GLY A O 1
ATOM 592 N N . VAL A 1 82 ? -0.890 20.566 -24.153 1.00 41.47 82 VAL A N 1
ATOM 593 C CA . VAL A 1 82 ? -1.813 20.166 -23.084 1.00 41.47 82 VAL A CA 1
ATOM 594 C C . VAL A 1 82 ? -1.611 21.098 -21.894 1.00 41.47 82 VAL A C 1
ATOM 596 O O . VAL A 1 82 ? -0.621 21.005 -21.161 1.00 41.47 82 VAL A O 1
ATOM 599 N N . ASP A 1 83 ? -2.558 22.014 -21.734 1.00 45.22 83 ASP A N 1
ATOM 600 C CA . ASP A 1 83 ? -2.749 22.766 -20.510 1.00 45.22 83 ASP A CA 1
ATOM 601 C C . ASP A 1 83 ? -3.201 21.774 -19.433 1.00 45.22 83 ASP A C 1
ATOM 603 O O . ASP A 1 83 ? -4.344 21.317 -19.419 1.00 45.22 83 ASP A O 1
ATOM 607 N N . LEU A 1 84 ? -2.260 21.365 -18.579 1.00 42.94 84 LEU A N 1
ATOM 608 C CA . LEU A 1 84 ? -2.502 20.412 -17.493 1.00 42.94 84 LEU A CA 1
ATOM 609 C C . LEU A 1 84 ? -3.450 20.977 -16.421 1.00 42.94 84 LEU A C 1
ATOM 611 O O . LEU A 1 84 ? -3.854 20.218 -15.539 1.00 42.94 84 LEU A O 1
ATOM 615 N N . ASP A 1 85 ? -3.791 22.266 -16.506 1.00 43.94 85 ASP A N 1
ATOM 616 C CA . ASP A 1 85 ? -4.763 22.941 -15.651 1.00 43.94 85 ASP A CA 1
ATOM 617 C C . ASP A 1 85 ? -6.140 23.077 -16.331 1.00 43.94 85 ASP A C 1
ATOM 619 O O . ASP A 1 85 ? -7.068 23.622 -15.734 1.00 43.94 85 ASP A O 1
ATOM 623 N N . ASN A 1 86 ? -6.314 22.563 -17.559 1.00 47.25 86 ASN A N 1
ATOM 624 C CA . ASN A 1 86 ? -7.604 22.551 -18.244 1.00 47.25 86 ASN A CA 1
ATOM 625 C C . ASN A 1 86 ? -8.463 21.355 -17.778 1.00 47.25 86 ASN A C 1
ATOM 627 O O . ASN A 1 86 ? -8.151 20.212 -18.125 1.00 47.25 86 ASN A O 1
ATOM 631 N N . PRO A 1 87 ? -9.584 21.587 -17.066 1.00 44.22 87 PRO A N 1
ATOM 632 C CA . PRO A 1 87 ? -10.473 20.523 -16.594 1.00 44.22 87 PRO A CA 1
ATOM 633 C C . PRO A 1 87 ? -11.227 19.793 -17.720 1.00 44.22 87 PRO A C 1
ATOM 635 O O . PRO A 1 87 ? -11.865 18.784 -17.455 1.00 44.22 87 PRO A O 1
ATOM 638 N N . ASN A 1 88 ? -11.152 20.267 -18.971 1.00 40.72 88 ASN A N 1
ATOM 639 C CA . ASN A 1 88 ? -11.822 19.670 -20.135 1.00 40.72 88 ASN A CA 1
ATOM 640 C C . ASN A 1 88 ? -10.861 18.894 -21.055 1.00 40.72 88 ASN A C 1
ATOM 642 O O . ASN A 1 88 ? -11.037 18.877 -22.275 1.00 40.72 88 ASN A O 1
ATOM 646 N N . ASN A 1 89 ? -9.795 18.315 -20.503 1.00 46.00 89 ASN A N 1
ATOM 647 C CA . ASN A 1 89 ? -8.832 17.536 -21.276 1.00 46.00 89 ASN A CA 1
ATOM 648 C C . ASN A 1 89 ? -9.486 16.237 -21.810 1.00 46.00 89 ASN A C 1
ATOM 650 O O . ASN A 1 89 ? -9.961 15.442 -21.002 1.00 46.00 89 ASN A O 1
ATOM 654 N N . PRO A 1 90 ? -9.487 15.974 -23.133 1.00 37.88 90 PRO A N 1
ATOM 655 C CA . PRO A 1 90 ? -10.126 14.790 -23.723 1.00 37.88 90 PRO A CA 1
ATOM 656 C C . PRO A 1 90 ? -9.408 13.458 -23.425 1.00 37.88 90 PRO A C 1
ATOM 658 O O . PRO A 1 90 ? -9.825 12.418 -23.922 1.00 37.88 90 PRO A O 1
ATOM 661 N N . LEU A 1 91 ? -8.333 13.468 -22.628 1.00 36.59 91 LEU A N 1
ATOM 662 C CA . LEU A 1 91 ? -7.561 12.279 -22.241 1.00 36.59 91 LEU A CA 1
ATOM 663 C C . LEU A 1 91 ? -8.206 11.416 -21.137 1.00 36.59 91 LEU A C 1
ATOM 665 O O . LEU A 1 91 ? -7.587 10.447 -20.705 1.00 36.59 91 LEU A O 1
ATOM 669 N N . GLY A 1 92 ? -9.416 11.732 -20.676 1.00 41.00 92 GLY A N 1
ATOM 670 C CA . GLY A 1 92 ? -10.087 10.999 -19.602 1.00 41.00 92 GLY A CA 1
ATOM 671 C C . GLY A 1 92 ? -11.400 10.363 -20.046 1.00 41.00 92 GLY A C 1
ATOM 672 O O . GLY A 1 92 ? -12.305 11.065 -20.481 1.00 41.00 92 GLY A O 1
ATOM 673 N N . ASN A 1 93 ? -11.492 9.053 -19.833 1.00 39.53 93 ASN A N 1
ATOM 674 C CA . ASN A 1 93 ? -12.702 8.237 -19.766 1.00 39.53 93 ASN A CA 1
ATOM 675 C C . ASN A 1 93 ? -13.431 7.915 -21.079 1.00 39.53 93 ASN A C 1
ATOM 677 O O . ASN A 1 93 ? -14.122 8.727 -21.691 1.00 39.53 93 ASN A O 1
ATOM 681 N N . ILE A 1 94 ? -13.403 6.620 -21.415 1.00 41.06 94 ILE A N 1
ATOM 682 C CA . ILE A 1 94 ? -14.578 5.955 -21.983 1.00 41.06 94 ILE A CA 1
ATOM 683 C C . ILE A 1 94 ? -15.705 6.234 -20.985 1.00 41.06 94 ILE A C 1
ATOM 685 O O . ILE A 1 94 ? -15.708 5.695 -19.881 1.00 41.06 94 ILE A O 1
ATOM 689 N N . ASN A 1 95 ? -16.577 7.177 -21.335 1.00 43.53 95 ASN A N 1
ATOM 690 C CA . ASN A 1 95 ? -17.575 7.705 -20.422 1.00 43.53 95 ASN A CA 1
ATOM 691 C C . ASN A 1 95 ? -18.672 6.655 -20.229 1.00 43.53 95 ASN A C 1
ATOM 693 O O . ASN A 1 95 ? -19.574 6.501 -21.053 1.00 43.53 95 ASN A O 1
ATOM 697 N N . ILE A 1 96 ? -18.529 5.885 -19.157 1.00 59.34 96 ILE A N 1
ATOM 698 C CA . ILE A 1 96 ? -19.561 5.011 -18.636 1.00 59.34 96 ILE A CA 1
ATOM 699 C C . ILE A 1 96 ? -20.179 5.776 -17.457 1.00 59.34 96 ILE A C 1
ATOM 701 O O . ILE A 1 96 ? -19.551 5.837 -16.400 1.00 59.34 96 ILE A O 1
ATOM 705 N N . PRO A 1 97 ? -21.384 6.361 -17.600 1.00 70.88 97 PRO A N 1
ATOM 706 C CA . PRO A 1 97 ? -21.936 7.290 -16.608 1.00 70.88 97 PRO A CA 1
ATOM 707 C C . PRO A 1 97 ? -21.992 6.732 -15.180 1.00 70.88 97 PRO A C 1
ATOM 709 O O . PRO A 1 97 ? -21.775 7.463 -14.219 1.00 70.88 97 PRO A O 1
ATOM 712 N N . TRP A 1 98 ? -22.219 5.420 -15.030 1.00 71.19 98 TRP A N 1
ATOM 713 C CA . TRP A 1 98 ? -22.241 4.781 -13.713 1.00 71.19 98 TRP A CA 1
ATOM 714 C C . TRP A 1 98 ? -20.853 4.700 -13.052 1.00 71.19 98 TRP A C 1
ATOM 716 O O . TRP A 1 98 ? -20.773 4.737 -11.827 1.00 71.19 98 TRP A O 1
ATOM 726 N N . MET A 1 99 ? -19.758 4.635 -13.824 1.00 69.31 99 MET A N 1
ATOM 727 C CA . MET A 1 99 ? -18.394 4.675 -13.278 1.00 69.31 99 MET A CA 1
ATOM 728 C C . MET A 1 99 ? -18.033 6.076 -12.775 1.00 69.31 99 MET A C 1
ATOM 730 O O . MET A 1 99 ? -17.427 6.186 -11.714 1.00 69.31 99 MET A O 1
ATOM 734 N N . GLU A 1 100 ? -18.437 7.137 -13.483 1.00 76.75 100 GLU A N 1
ATOM 735 C CA . GLU A 1 100 ? -18.196 8.524 -13.048 1.00 76.75 100 GLU A CA 1
ATOM 736 C C . GLU A 1 100 ? -18.950 8.848 -11.754 1.00 76.75 100 GLU A C 1
ATOM 738 O O . GLU A 1 100 ? -18.377 9.418 -10.823 1.00 76.75 100 GLU A O 1
ATOM 743 N N . GLU A 1 101 ? -20.222 8.447 -11.660 1.00 79.19 101 GLU A N 1
ATOM 744 C CA . GLU A 1 101 ? -21.001 8.595 -10.427 1.00 79.19 101 GLU A CA 1
ATOM 745 C C . GLU A 1 101 ? -20.347 7.839 -9.268 1.00 79.19 101 GLU A C 1
ATOM 747 O O . GLU A 1 101 ? -20.223 8.381 -8.169 1.00 79.19 101 GLU A O 1
ATOM 752 N N . HIS A 1 102 ? -19.872 6.618 -9.515 1.00 77.00 102 HIS A N 1
ATOM 753 C CA . HIS A 1 102 ? -19.204 5.811 -8.504 1.00 77.00 102 HIS A CA 1
ATOM 754 C C . HIS A 1 102 ? -17.852 6.405 -8.063 1.00 77.00 102 HIS A C 1
ATOM 756 O O . HIS A 1 102 ? -17.555 6.456 -6.869 1.00 77.00 102 HIS A O 1
ATOM 762 N N . GLU A 1 103 ? -17.039 6.904 -8.993 1.00 80.06 103 GLU A N 1
ATOM 763 C CA . GLU A 1 103 ? -15.755 7.548 -8.697 1.00 80.06 103 GLU A CA 1
ATOM 764 C C . GLU A 1 103 ? -15.937 8.862 -7.920 1.00 80.06 103 GLU A C 1
ATOM 766 O O . GLU A 1 103 ? -15.250 9.099 -6.919 1.00 80.06 103 GLU A O 1
ATOM 771 N N . ALA A 1 104 ? -16.908 9.691 -8.318 1.00 84.19 104 ALA A N 1
ATOM 772 C CA . ALA A 1 104 ? -17.265 10.914 -7.602 1.00 84.19 104 ALA A CA 1
ATOM 773 C C . ALA A 1 104 ? -17.751 10.601 -6.183 1.00 84.19 104 ALA A C 1
ATOM 775 O O . ALA A 1 104 ? -17.336 11.235 -5.209 1.00 84.19 104 ALA A O 1
ATOM 776 N N . ALA A 1 105 ? -18.583 9.570 -6.059 1.00 84.62 105 ALA A N 1
ATOM 777 C CA . ALA A 1 105 ? -19.055 9.087 -4.785 1.00 84.62 105 ALA A CA 1
ATOM 778 C C . ALA A 1 105 ? -17.868 8.617 -3.921 1.00 84.62 105 ALA A C 1
ATOM 780 O O . ALA A 1 105 ? -17.726 9.071 -2.783 1.00 84.62 105 ALA A O 1
ATOM 781 N N . ASN A 1 106 ? -16.990 7.750 -4.424 1.00 84.88 106 ASN A N 1
ATOM 782 C CA . ASN A 1 106 ? -15.805 7.294 -3.691 1.00 84.88 106 ASN A CA 1
ATOM 783 C C . ASN A 1 106 ? -14.917 8.454 -3.242 1.00 84.88 106 ASN A C 1
ATOM 785 O O . ASN A 1 106 ? -14.514 8.498 -2.081 1.00 84.88 106 ASN A O 1
ATOM 789 N N . THR A 1 107 ? -14.696 9.431 -4.117 1.00 87.44 107 THR A N 1
ATOM 790 C CA . THR A 1 107 ? -13.966 10.662 -3.796 1.00 87.44 107 THR A CA 1
ATOM 791 C C . THR A 1 107 ? -14.601 11.418 -2.628 1.00 87.44 107 THR A C 1
ATOM 793 O O . THR A 1 107 ? -13.896 11.892 -1.738 1.00 87.44 107 THR A O 1
ATOM 796 N N . GLU A 1 108 ? -15.930 11.511 -2.584 1.00 88.75 108 GLU A N 1
ATOM 797 C CA . GLU A 1 108 ? -16.647 12.096 -1.449 1.00 88.75 108 GLU A CA 1
ATOM 798 C C . GLU A 1 108 ? -16.443 11.266 -0.172 1.00 88.75 108 GLU A C 1
ATOM 800 O O . GLU A 1 108 ? -16.052 11.809 0.862 1.00 88.75 108 GLU A O 1
ATOM 805 N N . ALA A 1 109 ? -16.634 9.943 -0.246 1.00 88.50 109 ALA A N 1
ATOM 806 C CA . ALA A 1 109 ? -16.502 9.034 0.896 1.00 88.50 109 ALA A CA 1
ATOM 807 C C . ALA A 1 109 ? -15.098 9.044 1.514 1.00 88.50 109 ALA A C 1
ATOM 809 O O . ALA A 1 109 ? -14.959 8.875 2.727 1.00 88.50 109 ALA A O 1
ATOM 810 N N . GLN A 1 110 ? -14.066 9.295 0.708 1.00 89.94 110 GLN A N 1
ATOM 811 C CA . GLN A 1 110 ? -12.699 9.460 1.188 1.00 89.94 110 GLN A CA 1
ATOM 812 C C . GLN A 1 110 ? -12.548 10.624 2.169 1.00 89.94 110 GLN A C 1
ATOM 814 O O . GLN A 1 110 ? -11.783 10.492 3.122 1.00 89.94 110 GLN A O 1
ATOM 819 N N . LYS A 1 111 ? -13.289 11.722 1.974 1.00 88.69 111 LYS A N 1
ATOM 820 C CA . LYS A 1 111 ? -13.218 12.941 2.803 1.00 88.69 111 LYS A CA 1
ATOM 821 C C . LYS A 1 111 ? -14.137 12.896 4.027 1.00 88.69 111 LYS A C 1
ATOM 823 O O . LYS A 1 111 ? -13.986 13.701 4.947 1.00 88.69 111 LYS A O 1
ATOM 828 N N . LEU A 1 112 ? -15.091 11.965 4.051 1.00 88.75 112 LEU A N 1
ATOM 829 C CA . LEU A 1 112 ? -16.024 11.808 5.161 1.00 88.75 112 LEU A CA 1
ATOM 830 C C . LEU A 1 112 ? -15.307 11.407 6.457 1.00 88.75 112 LEU A C 1
ATOM 832 O O . LEU A 1 112 ? -14.330 10.658 6.457 1.00 88.75 112 LEU A O 1
ATOM 836 N N . GLY A 1 113 ? -15.797 11.937 7.577 1.00 82.56 113 GLY A N 1
ATOM 837 C CA . GLY A 1 113 ? -15.189 11.766 8.894 1.00 82.56 113 GLY A CA 1
ATOM 838 C C . GLY A 1 113 ? -13.916 12.586 9.149 1.00 82.56 113 GLY A C 1
ATOM 839 O O . GLY A 1 113 ? -13.359 12.496 10.245 1.00 82.56 113 GLY A O 1
ATOM 840 N N . GLN A 1 114 ? -13.456 13.407 8.196 1.00 88.69 114 GLN A N 1
ATOM 841 C CA . GLN A 1 114 ? -12.357 14.347 8.436 1.00 88.69 114 GLN A CA 1
ATOM 842 C C . GLN A 1 114 ? -12.757 15.386 9.505 1.00 88.69 114 GLN A C 1
ATOM 844 O O . GLN A 1 114 ? -13.880 15.897 9.463 1.00 88.69 114 GLN A O 1
ATOM 849 N N . PRO A 1 115 ? -11.852 15.775 10.431 1.00 85.25 115 PRO A N 1
ATOM 850 C CA . PRO A 1 115 ? -12.190 16.653 11.556 1.00 85.25 115 PRO A CA 1
ATOM 851 C C . PRO A 1 115 ? -12.911 17.957 11.183 1.00 85.25 115 PRO A C 1
ATOM 853 O O . PRO A 1 115 ? -13.777 18.408 11.927 1.00 85.25 115 PRO A O 1
ATOM 856 N N . SER A 1 116 ? -12.601 18.546 10.023 1.00 82.88 116 SER A N 1
ATOM 857 C CA . SER A 1 116 ? -13.248 19.760 9.505 1.00 82.88 116 SER A CA 1
ATOM 858 C C . SER A 1 116 ? -14.738 19.586 9.196 1.00 82.88 116 SER A C 1
ATOM 860 O O . SER A 1 116 ? -15.500 20.534 9.370 1.00 82.88 116 SER A O 1
ATOM 862 N N . TYR A 1 117 ? -15.160 18.396 8.760 1.00 79.69 117 TYR A N 1
ATOM 863 C CA . TYR A 1 117 ? -16.555 18.069 8.436 1.00 79.69 117 TYR A CA 1
ATOM 864 C C . TYR A 1 117 ? -17.310 17.433 9.610 1.00 79.69 117 TYR A C 1
ATOM 866 O O . TYR A 1 117 ? -18.533 17.303 9.563 1.00 79.69 117 TYR A O 1
ATOM 874 N N . SER A 1 118 ? -16.585 17.064 10.667 1.00 84.88 118 SER A N 1
ATOM 875 C CA . SER A 1 118 ? -17.106 16.334 11.825 1.00 84.88 118 SER A CA 1
ATOM 876 C C . SER A 1 118 ? -17.461 17.227 13.019 1.00 84.88 118 SER A C 1
ATOM 878 O O . SER A 1 118 ? -17.926 16.731 14.045 1.00 84.88 118 SER A O 1
ATOM 880 N N . ILE A 1 119 ? -17.247 18.544 12.923 1.00 86.00 119 ILE A N 1
ATOM 881 C CA . ILE A 1 119 ? -17.490 19.477 14.033 1.00 86.00 119 ILE A CA 1
ATOM 882 C C . ILE A 1 119 ? -18.964 19.424 14.457 1.00 86.00 119 ILE A C 1
ATOM 884 O O . ILE A 1 119 ? -19.856 19.788 13.694 1.00 86.00 119 ILE A O 1
ATOM 888 N N . GLY A 1 120 ? -19.206 19.023 15.707 1.00 87.00 120 GLY A N 1
ATOM 889 C CA . GLY A 1 120 ? -20.541 18.978 16.311 1.00 87.00 120 GLY A CA 1
ATOM 890 C C . GLY A 1 120 ? -21.357 17.719 16.003 1.00 87.00 120 GLY A C 1
ATOM 891 O O . GLY A 1 120 ? -22.469 17.610 16.515 1.00 87.00 120 GLY A O 1
ATOM 892 N N . LYS A 1 121 ? -20.824 16.773 15.219 1.00 92.69 121 LYS A N 1
ATOM 893 C CA . LYS A 1 121 ? -21.470 15.478 14.975 1.00 92.69 121 LYS A CA 1
ATOM 894 C C . LYS A 1 121 ? -21.249 14.520 16.152 1.00 92.69 121 LYS A C 1
ATOM 896 O O . LYS A 1 121 ? -20.170 14.547 16.752 1.00 92.69 121 LYS A O 1
ATOM 901 N N . PRO A 1 122 ? -22.232 13.668 16.492 1.00 94.31 122 PRO A N 1
ATOM 902 C CA . PRO A 1 122 ? -22.006 12.565 17.416 1.00 94.31 122 PRO A CA 1
ATOM 903 C C . PRO A 1 122 ? -21.021 11.558 16.808 1.00 94.31 122 PRO A C 1
ATOM 905 O O . PRO A 1 122 ? -20.933 11.414 15.588 1.00 94.31 122 PRO A O 1
ATOM 908 N N . ILE A 1 123 ? -20.291 10.838 17.663 1.00 93.81 123 ILE A N 1
ATOM 909 C CA . ILE A 1 123 ? -19.282 9.867 17.218 1.00 93.81 123 ILE A CA 1
ATOM 910 C C . ILE A 1 123 ? -19.866 8.788 16.301 1.00 93.81 123 ILE A C 1
ATOM 912 O O . ILE A 1 123 ? -19.247 8.458 15.297 1.00 93.81 123 ILE A O 1
ATOM 916 N N . GLU A 1 124 ? -21.075 8.310 16.593 1.00 95.31 124 GLU A N 1
ATOM 917 C CA . GLU A 1 124 ? -21.788 7.314 15.787 1.00 95.31 124 GLU A CA 1
ATOM 918 C C . GLU A 1 124 ? -21.967 7.769 14.329 1.00 95.31 124 GLU A C 1
ATOM 920 O O . GLU A 1 124 ? -21.719 7.005 13.396 1.00 95.31 124 GLU A O 1
ATOM 925 N N . GLU A 1 125 ? -22.313 9.043 14.114 1.00 96.31 125 GLU A N 1
ATOM 926 C CA . GLU A 1 125 ? -22.462 9.609 12.770 1.00 96.31 125 GLU A CA 1
ATOM 927 C C . GLU A 1 125 ? -21.114 9.649 12.037 1.00 96.31 125 GLU A C 1
ATOM 929 O O . GLU A 1 125 ? -21.033 9.274 10.867 1.00 96.31 125 GLU A O 1
ATOM 934 N N . ILE A 1 126 ? -20.041 10.042 12.732 1.00 96.31 126 ILE A N 1
ATOM 935 C CA . ILE A 1 126 ? -18.685 10.111 12.166 1.00 96.31 126 ILE A CA 1
ATOM 936 C C . ILE A 1 126 ? -18.171 8.705 11.815 1.00 96.31 126 ILE A C 1
ATOM 938 O O . ILE A 1 126 ? -17.589 8.508 10.747 1.00 96.31 126 ILE A O 1
ATOM 942 N N . VAL A 1 127 ? -18.403 7.714 12.682 1.00 97.06 127 VAL A N 1
ATOM 943 C CA . VAL A 1 127 ? -18.057 6.305 12.436 1.00 97.06 127 VAL A CA 1
ATOM 944 C C . VAL A 1 127 ? -18.826 5.779 11.222 1.00 97.06 127 VAL A C 1
ATOM 946 O O . VAL A 1 127 ? -18.221 5.237 10.296 1.00 97.06 127 VAL A O 1
ATOM 949 N N . GLY A 1 128 ? -20.140 6.014 11.158 1.00 96.75 128 GLY A N 1
ATOM 950 C CA . GLY A 1 128 ? -20.969 5.626 10.015 1.00 96.75 128 GLY A CA 1
ATOM 951 C C . GLY A 1 128 ? -20.504 6.255 8.697 1.00 96.75 128 GLY A C 1
ATOM 952 O O . GLY A 1 128 ? -20.510 5.590 7.656 1.00 96.75 128 GLY A O 1
ATOM 953 N N . GLU A 1 129 ? -20.052 7.510 8.750 1.00 95.38 129 GLU A N 1
ATOM 954 C CA . GLU A 1 129 ? -19.428 8.234 7.644 1.00 95.38 129 GLU A CA 1
ATOM 955 C C . GLU A 1 129 ? -18.107 7.611 7.188 1.00 95.38 129 GLU A C 1
ATOM 957 O O . GLU A 1 129 ? -17.927 7.391 5.988 1.00 95.38 129 GLU A O 1
ATOM 962 N N . ARG A 1 130 ? -17.215 7.272 8.123 1.00 94.88 130 ARG A N 1
ATOM 963 C CA . ARG A 1 130 ? -15.938 6.607 7.825 1.00 94.88 130 ARG A CA 1
ATOM 964 C C . ARG A 1 130 ? -16.144 5.244 7.165 1.00 94.88 130 ARG A C 1
ATOM 966 O O . ARG A 1 130 ? -15.478 4.957 6.172 1.00 94.88 130 ARG A O 1
ATOM 973 N N . LEU A 1 131 ? -17.126 4.473 7.630 1.00 96.19 131 LEU A N 1
ATOM 974 C CA . LEU A 1 131 ? -17.451 3.129 7.135 1.00 96.19 131 LEU A CA 1
ATOM 975 C C . LEU A 1 131 ? -18.085 3.094 5.732 1.00 96.19 131 LEU A C 1
ATOM 977 O O . LEU A 1 131 ? -18.218 2.022 5.141 1.00 96.19 131 LEU A O 1
ATOM 981 N N . LYS A 1 132 ? -18.496 4.240 5.166 1.00 94.00 132 LYS A N 1
ATOM 982 C CA . LYS A 1 132 ? -19.063 4.292 3.803 1.00 94.00 132 LYS A CA 1
ATOM 983 C C . LYS A 1 132 ? -18.078 3.834 2.728 1.00 94.00 132 LYS A C 1
ATOM 985 O O . LYS A 1 132 ? -18.513 3.284 1.723 1.00 94.00 132 LYS A O 1
ATOM 990 N N . LEU A 1 133 ? -16.781 4.054 2.933 1.00 91.06 133 LEU A N 1
ATOM 991 C CA . LEU A 1 133 ? -15.753 3.676 1.966 1.00 91.06 133 LEU A CA 1
ATOM 992 C C . LEU A 1 133 ? -15.619 2.148 1.860 1.00 91.06 133 LEU A C 1
ATOM 994 O O . LEU A 1 133 ? -15.721 1.608 0.763 1.00 91.06 133 LEU A O 1
ATOM 998 N N . LEU A 1 134 ? -15.520 1.455 3.000 1.00 92.62 134 LEU A N 1
ATOM 999 C CA . LEU A 1 134 ? -15.562 -0.010 3.073 1.00 92.62 134 LEU A CA 1
ATOM 1000 C C . LEU A 1 134 ? -16.857 -0.580 2.466 1.00 92.62 134 LEU A C 1
ATOM 1002 O O . LEU A 1 134 ? -16.793 -1.506 1.660 1.00 92.62 134 LEU A O 1
ATOM 1006 N N . ARG A 1 135 ? -18.026 -0.002 2.789 1.00 92.38 135 ARG A N 1
ATOM 1007 C CA . ARG A 1 135 ? -19.312 -0.406 2.184 1.00 92.38 135 ARG A CA 1
ATOM 1008 C C . ARG A 1 135 ? -19.276 -0.360 0.659 1.00 92.38 135 ARG A C 1
ATOM 1010 O O . ARG A 1 135 ? -19.634 -1.337 0.017 1.00 92.38 135 ARG A O 1
ATOM 1017 N N . ARG A 1 136 ? -18.792 0.741 0.086 1.00 87.50 136 ARG A N 1
ATOM 1018 C CA . ARG A 1 136 ? -18.707 0.894 -1.372 1.00 87.50 136 ARG A CA 1
ATOM 1019 C C . ARG A 1 136 ? -17.695 -0.038 -2.013 1.00 87.50 136 ARG A C 1
ATOM 1021 O O . ARG A 1 136 ? -17.973 -0.599 -3.065 1.00 87.50 136 ARG A O 1
ATOM 1028 N N . GLY A 1 137 ? -16.547 -0.241 -1.368 1.00 86.25 137 GLY A N 1
ATOM 1029 C CA . GLY A 1 137 ? -15.571 -1.233 -1.817 1.00 86.25 137 GLY A CA 1
ATOM 1030 C C . GLY A 1 137 ? -16.188 -2.630 -1.915 1.00 86.25 137 GLY A C 1
ATOM 1031 O O . GLY A 1 137 ? -15.961 -3.338 -2.892 1.00 86.25 137 GLY A O 1
ATOM 1032 N N . HIS A 1 138 ? -17.026 -3.000 -0.946 1.00 88.69 138 HIS A N 1
ATOM 1033 C CA . HIS A 1 138 ? -17.762 -4.259 -0.970 1.00 88.69 138 HIS A CA 1
ATOM 1034 C C . HIS A 1 138 ? -18.881 -4.287 -2.028 1.00 88.69 138 HIS A C 1
ATOM 1036 O O . HIS A 1 138 ? -18.962 -5.251 -2.784 1.00 88.69 138 HIS A O 1
ATOM 1042 N N . GLU A 1 139 ? -19.680 -3.222 -2.157 1.00 85.50 139 GLU A N 1
ATOM 1043 C CA . GLU A 1 139 ? -20.703 -3.097 -3.210 1.00 85.50 139 GLU A CA 1
ATOM 1044 C C . GLU A 1 139 ? -20.095 -3.263 -4.613 1.00 85.50 139 GLU A C 1
ATOM 1046 O O . GLU A 1 139 ? -20.673 -3.944 -5.454 1.00 85.50 139 GLU A O 1
ATOM 1051 N N . MET A 1 140 ? -18.897 -2.720 -4.851 1.00 78.56 140 MET A N 1
ATOM 1052 C CA . MET A 1 140 ? -18.167 -2.898 -6.111 1.00 78.56 140 MET A CA 1
ATOM 1053 C C . MET A 1 140 ? -17.699 -4.326 -6.355 1.00 78.56 140 MET A C 1
ATOM 1055 O O . MET A 1 140 ? -17.757 -4.792 -7.490 1.00 78.56 140 MET A O 1
ATOM 1059 N N . GLN A 1 141 ? -17.257 -5.030 -5.312 1.00 75.94 141 GLN A N 1
ATOM 1060 C CA . GLN A 1 141 ? -16.868 -6.437 -5.433 1.00 75.94 141 GLN A CA 1
ATOM 1061 C C . GLN A 1 141 ? -18.053 -7.321 -5.832 1.00 75.94 141 GLN A C 1
ATOM 1063 O O . GLN A 1 141 ? -17.855 -8.297 -6.544 1.00 75.94 141 GLN A O 1
ATOM 1068 N N . LEU A 1 142 ? -19.282 -6.967 -5.439 1.00 65.50 142 LEU A N 1
ATOM 1069 C CA . LEU A 1 142 ? -20.488 -7.696 -5.848 1.00 65.50 142 LEU A CA 1
ATOM 1070 C C . LEU A 1 142 ? -20.820 -7.540 -7.343 1.00 65.50 142 LEU A C 1
ATOM 1072 O O . LEU A 1 142 ? -21.550 -8.367 -7.888 1.00 65.50 142 LEU A O 1
ATOM 1076 N N . PHE A 1 143 ? -20.306 -6.500 -8.009 1.00 60.88 143 PHE A N 1
ATOM 1077 C CA . PHE A 1 143 ? -20.433 -6.339 -9.462 1.00 60.88 143 PHE A CA 1
ATOM 1078 C C . PHE A 1 143 ? -19.371 -7.117 -10.244 1.00 60.88 143 PHE A C 1
ATOM 1080 O O . PHE A 1 143 ? -19.548 -7.329 -11.446 1.00 60.88 143 PHE A O 1
ATOM 1087 N N . ASP A 1 144 ? -18.288 -7.540 -9.589 1.00 57.75 144 ASP A N 1
ATOM 1088 C CA . ASP A 1 144 ? -17.292 -8.410 -10.200 1.00 57.75 144 ASP A CA 1
ATOM 1089 C C . ASP A 1 144 ? -17.823 -9.854 -10.203 1.00 57.75 144 ASP A C 1
ATOM 1091 O O . ASP A 1 144 ? -18.405 -10.329 -9.226 1.00 57.75 144 ASP A O 1
ATOM 1095 N N . ILE A 1 145 ? -17.703 -10.558 -11.330 1.00 40.97 145 ILE A N 1
ATOM 1096 C CA . ILE A 1 145 ? -18.337 -11.872 -11.522 1.00 40.97 145 ILE A CA 1
ATOM 1097 C C . ILE A 1 145 ? -17.533 -12.928 -10.743 1.00 40.97 145 ILE A C 1
ATOM 1099 O O . ILE A 1 145 ? -16.673 -13.613 -11.292 1.00 40.97 145 ILE A O 1
ATOM 1103 N N . GLY A 1 146 ? -17.805 -13.065 -9.442 1.00 52.03 146 GLY A N 1
ATOM 1104 C CA . GLY A 1 146 ? -17.255 -14.121 -8.592 1.00 52.03 146 GLY A CA 1
ATOM 1105 C C . GLY A 1 146 ? -17.493 -13.897 -7.095 1.00 52.03 146 GLY A C 1
ATOM 1106 O O . GLY A 1 146 ? -17.314 -12.799 -6.588 1.00 52.03 146 GLY A O 1
ATOM 1107 N N . ASN A 1 147 ? -17.833 -14.962 -6.356 1.00 55.09 147 ASN A N 1
ATOM 1108 C CA . ASN A 1 147 ? -17.843 -14.973 -4.881 1.00 55.09 147 ASN A CA 1
ATOM 1109 C C . ASN A 1 147 ? -16.402 -14.937 -4.328 1.00 55.09 147 ASN A C 1
ATOM 1111 O O . ASN A 1 147 ? -15.912 -15.912 -3.747 1.00 55.09 147 ASN A O 1
ATOM 1115 N N . THR A 1 148 ? -15.683 -13.844 -4.565 1.00 67.62 148 THR A N 1
ATOM 1116 C CA . THR A 1 148 ? -14.301 -13.635 -4.123 1.00 67.62 148 THR A CA 1
ATOM 1117 C C . THR A 1 148 ? -14.215 -12.395 -3.230 1.00 67.62 148 THR A C 1
ATOM 1119 O O . THR A 1 148 ? -15.116 -11.560 -3.194 1.00 67.62 148 THR A O 1
ATOM 1122 N N . GLY A 1 149 ? -13.152 -12.282 -2.430 1.00 83.75 149 GLY A N 1
ATOM 1123 C CA . GLY A 1 149 ? -12.990 -11.125 -1.548 1.00 83.75 149 GLY A CA 1
ATOM 1124 C C . GLY A 1 149 ? -13.849 -11.182 -0.279 1.00 83.75 149 GLY A C 1
ATOM 1125 O O . GLY A 1 149 ? -13.974 -12.231 0.370 1.00 83.75 149 GLY A O 1
ATOM 1126 N N . LEU A 1 150 ? -14.421 -10.028 0.083 1.00 88.25 150 LEU A N 1
ATOM 1127 C CA . LEU A 1 150 ? -15.185 -9.836 1.320 1.00 88.25 150 LEU A CA 1
ATOM 1128 C C . LEU A 1 150 ? -16.585 -10.477 1.289 1.00 88.25 150 LEU A C 1
ATOM 1130 O O . LEU A 1 150 ? -17.158 -10.694 2.350 1.00 88.25 150 LEU A O 1
ATOM 1134 N N . SER A 1 151 ? -17.101 -10.869 0.121 1.00 90.06 151 SER A N 1
ATOM 1135 C CA . SER A 1 151 ? -18.367 -11.618 -0.017 1.00 90.06 151 SER A CA 1
ATOM 1136 C C . SER A 1 151 ? -18.249 -13.103 0.377 1.00 90.06 151 SER A C 1
ATOM 1138 O O . SER A 1 151 ? -19.192 -13.886 0.265 1.00 90.06 151 SER A O 1
ATOM 1140 N N . THR A 1 152 ? -17.073 -13.543 0.837 1.00 91.25 152 THR A N 1
ATOM 1141 C CA . THR A 1 152 ? -16.860 -14.922 1.297 1.00 91.25 152 THR A CA 1
ATOM 1142 C C . THR A 1 152 ? -17.722 -15.227 2.523 1.00 91.25 152 THR A C 1
ATOM 1144 O O . THR A 1 152 ? -17.627 -14.518 3.518 1.00 91.25 152 THR A O 1
ATOM 1147 N N . HIS A 1 153 ? -18.464 -16.334 2.498 1.00 93.94 153 HIS A N 1
ATOM 1148 C CA . HIS A 1 153 ? -19.328 -16.750 3.605 1.00 93.94 153 HIS A CA 1
ATOM 1149 C C . HIS A 1 153 ? -18.620 -17.653 4.627 1.00 93.94 153 HIS A C 1
ATOM 1151 O O . HIS A 1 153 ? -17.684 -18.384 4.279 1.00 93.94 153 HIS A O 1
ATOM 1157 N N . GLY A 1 154 ? -19.094 -17.632 5.877 1.00 93.12 154 GLY A N 1
ATOM 1158 C CA . GLY A 1 154 ? -18.678 -18.559 6.930 1.00 93.12 154 GLY A CA 1
ATOM 1159 C C . GLY A 1 154 ? -19.093 -20.012 6.658 1.00 93.12 154 GLY A C 1
ATOM 1160 O O . GLY A 1 154 ? -19.871 -20.309 5.751 1.00 93.12 154 GLY A O 1
ATOM 1161 N N . PHE A 1 155 ? -18.567 -20.953 7.452 1.00 92.19 155 PHE A N 1
ATOM 1162 C CA . PHE A 1 155 ? -18.918 -22.380 7.326 1.00 92.19 155 PHE A CA 1
ATOM 1163 C C . PHE A 1 155 ? -20.171 -22.767 8.101 1.00 92.19 155 PHE A C 1
ATOM 1165 O O . PHE A 1 155 ? -20.768 -23.811 7.828 1.00 92.19 155 PHE A O 1
ATOM 1172 N N . VAL A 1 156 ? -20.550 -21.952 9.081 1.00 91.00 156 VAL A N 1
ATOM 1173 C CA . VAL A 1 156 ? -21.745 -22.158 9.888 1.00 91.00 156 VAL A CA 1
ATOM 1174 C C . VAL A 1 156 ? -22.749 -21.081 9.535 1.00 91.00 156 VAL A C 1
ATOM 1176 O O . VAL A 1 156 ? -22.409 -19.904 9.481 1.00 91.00 156 VAL A O 1
ATOM 1179 N N . ALA A 1 157 ? -23.986 -21.505 9.272 1.00 88.44 157 ALA A N 1
ATOM 1180 C CA . ALA A 1 157 ? -25.073 -20.576 9.024 1.00 88.44 157 ALA A CA 1
ATOM 1181 C C . ALA A 1 157 ? -25.230 -19.639 10.237 1.00 88.44 157 ALA A C 1
ATOM 1183 O O . ALA A 1 157 ? -25.259 -20.145 11.365 1.00 88.44 157 ALA A O 1
ATOM 1184 N N . PRO A 1 158 ? -25.355 -18.319 10.022 1.00 86.31 158 PRO A N 1
ATOM 1185 C CA . PRO A 1 158 ? -25.590 -17.369 11.102 1.00 86.31 158 PRO A CA 1
ATOM 1186 C C . PRO A 1 158 ? -26.792 -17.785 11.957 1.00 86.31 158 PRO A C 1
ATOM 1188 O O . PRO A 1 158 ? -27.818 -18.230 11.430 1.00 86.31 158 PRO A O 1
ATOM 1191 N N . ALA A 1 159 ? -26.656 -17.660 13.275 1.00 86.75 159 ALA A N 1
ATOM 1192 C CA . ALA A 1 159 ? -27.680 -18.022 14.249 1.00 86.75 159 ALA A CA 1
ATOM 1193 C C . ALA A 1 159 ? -28.037 -16.822 15.135 1.00 86.75 159 ALA A C 1
ATOM 1195 O O . ALA A 1 159 ? -27.210 -15.943 15.359 1.00 86.75 159 ALA A O 1
ATOM 1196 N N . GLU A 1 160 ? -29.261 -16.815 15.668 1.00 88.06 160 GLU A N 1
ATOM 1197 C CA . GLU A 1 160 ? -29.712 -15.843 16.668 1.00 88.06 160 GLU A CA 1
ATOM 1198 C C . GLU A 1 160 ? -30.117 -16.582 17.962 1.00 88.06 160 GLU A C 1
ATOM 1200 O O . GLU A 1 160 ? -31.131 -17.293 17.967 1.00 88.06 160 GLU A O 1
ATOM 1205 N N . PRO A 1 161 ? -29.358 -16.448 19.070 1.00 89.12 161 PRO A N 1
ATOM 1206 C CA . PRO A 1 161 ? -28.076 -15.737 19.186 1.00 89.12 161 PRO A CA 1
ATOM 1207 C C . PRO A 1 161 ? -26.928 -16.449 18.434 1.00 89.12 161 PRO A C 1
ATOM 1209 O O . PRO A 1 161 ? -27.059 -17.648 18.150 1.00 89.12 161 PRO A O 1
ATOM 1212 N N . PRO A 1 162 ? -25.806 -15.754 18.151 1.00 94.44 162 PRO A N 1
ATOM 1213 C CA . PRO A 1 162 ? -24.630 -16.363 17.531 1.00 94.44 162 PRO A CA 1
ATOM 1214 C C . PRO A 1 162 ? -24.056 -17.539 18.323 1.00 94.44 162 PRO A C 1
ATOM 1216 O O . PRO A 1 162 ? -24.376 -17.759 19.498 1.00 94.44 162 PRO A O 1
ATOM 1219 N N . VAL A 1 163 ? -23.172 -18.311 17.685 1.00 94.94 163 VAL A N 1
ATOM 1220 C CA . VAL A 1 163 ? -22.525 -19.445 18.348 1.00 94.94 163 VAL A CA 1
ATOM 1221 C C . VAL A 1 163 ? -21.627 -18.904 19.455 1.00 94.94 163 VAL A C 1
ATOM 1223 O O . VAL A 1 163 ? -20.713 -18.133 19.190 1.00 94.94 163 VAL A O 1
ATOM 1226 N N . GLN A 1 164 ? -21.849 -19.329 20.700 1.00 96.56 164 GLN A N 1
ATOM 1227 C CA . GLN A 1 164 ? -21.035 -18.880 21.832 1.00 96.56 164 GLN A CA 1
ATOM 1228 C C . GLN A 1 164 ? -19.541 -19.172 21.592 1.00 96.56 164 GLN A C 1
ATOM 1230 O O . GLN A 1 164 ? -19.156 -20.321 21.371 1.00 96.56 164 GLN A O 1
ATOM 1235 N N . GLY A 1 165 ? -18.692 -18.145 21.673 1.00 96.06 165 GLY A N 1
ATOM 1236 C CA . GLY A 1 165 ? -17.263 -18.214 21.342 1.00 96.06 165 GLY A CA 1
ATOM 1237 C C . GLY A 1 165 ? -16.949 -18.232 19.838 1.00 96.06 165 GLY A C 1
ATOM 1238 O O . GLY A 1 165 ? -15.789 -18.456 19.470 1.00 96.06 165 GLY A O 1
ATOM 1239 N N . GLY A 1 166 ? -17.973 -18.029 19.004 1.00 97.75 166 GLY A N 1
ATOM 1240 C CA . GLY A 1 166 ? -17.931 -17.799 17.562 1.00 97.75 166 GLY A CA 1
ATOM 1241 C C . GLY A 1 166 ? -17.369 -16.433 17.192 1.00 97.75 166 GLY A C 1
ATOM 1242 O O . GLY A 1 166 ? -17.162 -15.577 18.057 1.00 97.75 166 GLY A O 1
ATOM 1243 N N . ILE A 1 167 ? -17.112 -16.223 15.900 1.00 98.06 167 ILE A N 1
ATOM 1244 C CA . ILE A 1 167 ? -16.640 -14.928 15.393 1.00 98.06 167 ILE A CA 1
ATOM 1245 C C . ILE A 1 167 ? -17.680 -13.849 15.689 1.00 98.06 167 ILE A C 1
ATOM 1247 O O . ILE A 1 167 ? -17.318 -12.798 16.221 1.00 98.06 167 ILE A O 1
ATOM 1251 N N . MET A 1 168 ? -18.955 -14.118 15.396 1.00 97.75 168 MET A N 1
ATOM 1252 C CA . MET A 1 168 ? -20.010 -13.119 15.570 1.00 97.75 168 MET A CA 1
ATOM 1253 C C . MET A 1 168 ? -20.311 -12.847 17.048 1.00 97.75 168 MET A C 1
ATOM 1255 O O . MET A 1 168 ? -20.413 -11.684 17.423 1.00 97.75 168 MET A O 1
ATOM 1259 N N . ASP A 1 169 ? -20.317 -13.867 17.916 1.00 98.19 169 ASP A N 1
ATOM 1260 C CA . ASP A 1 169 ? -20.452 -13.685 19.377 1.00 98.19 169 ASP A CA 1
ATOM 1261 C C . ASP A 1 169 ? -19.316 -12.826 19.966 1.00 98.19 169 ASP A C 1
ATOM 1263 O O . ASP A 1 169 ? -19.544 -11.928 20.785 1.00 98.19 169 ASP A O 1
ATOM 1267 N N . CYS A 1 170 ? -18.075 -13.054 19.515 1.00 98.44 170 CYS A N 1
ATOM 1268 C CA . CYS A 1 170 ? -16.937 -12.242 19.945 1.00 98.44 170 CYS A CA 1
ATOM 1269 C C . CYS A 1 170 ? -17.070 -10.789 19.477 1.00 98.44 170 CYS A C 1
ATOM 1271 O O . CYS A 1 170 ? -16.792 -9.864 20.244 1.00 98.44 170 CYS A O 1
ATOM 1273 N N . LEU A 1 171 ? -17.501 -10.585 18.232 1.00 98.06 171 LEU A N 1
ATOM 1274 C CA . LEU A 1 171 ? -17.653 -9.265 17.633 1.00 98.06 171 LEU A CA 1
ATOM 1275 C C . LEU A 1 171 ? -18.794 -8.469 18.277 1.00 98.06 171 LEU A C 1
ATOM 1277 O O . LEU A 1 171 ? -18.604 -7.307 18.633 1.00 98.06 171 LEU A O 1
ATOM 1281 N N . GLU A 1 172 ? -19.947 -9.098 18.502 1.00 97.88 172 GLU A N 1
ATOM 1282 C CA . GLU A 1 172 ? -21.070 -8.509 19.239 1.00 97.88 172 GLU A CA 1
ATOM 1283 C C . GLU A 1 172 ? -20.675 -8.161 20.675 1.00 97.88 172 GLU A C 1
ATOM 1285 O O . GLU A 1 172 ? -20.992 -7.076 21.159 1.00 97.88 172 GLU A O 1
ATOM 1290 N N . SER A 1 173 ? -19.893 -9.020 21.336 1.00 97.94 173 SER A N 1
ATOM 1291 C CA . SER A 1 173 ? -19.352 -8.720 22.664 1.00 97.94 173 SER A CA 1
ATOM 1292 C C . SER A 1 173 ? -18.436 -7.492 22.653 1.00 97.94 173 SER A C 1
ATOM 1294 O O . SER A 1 173 ? -18.532 -6.653 23.549 1.00 97.94 173 SER A O 1
ATOM 1296 N N . MET A 1 174 ? -17.574 -7.343 21.639 1.00 98.19 174 MET A N 1
ATOM 1297 C CA . MET A 1 174 ? -16.730 -6.151 21.485 1.00 98.19 174 MET A CA 1
ATOM 1298 C C . MET A 1 174 ? -17.563 -4.886 21.240 1.00 98.19 174 MET A C 1
ATOM 1300 O O . MET A 1 174 ? -17.299 -3.866 21.880 1.00 98.19 174 MET A O 1
ATOM 1304 N N . ARG A 1 175 ? -18.581 -4.948 20.368 1.00 97.75 175 ARG A N 1
ATOM 1305 C CA . ARG A 1 175 ? -19.505 -3.827 20.104 1.00 97.75 175 ARG A CA 1
ATOM 1306 C C . ARG A 1 175 ? -20.247 -3.412 21.371 1.00 97.75 175 ARG A C 1
ATOM 1308 O O . ARG A 1 175 ? -20.223 -2.234 21.718 1.00 97.75 175 ARG A O 1
ATOM 1315 N N . ARG A 1 176 ? -20.796 -4.376 22.116 1.00 96.69 176 ARG A N 1
ATOM 1316 C CA . ARG A 1 176 ? -21.474 -4.124 23.393 1.00 96.69 176 ARG A CA 1
ATOM 1317 C C . ARG A 1 176 ? -20.567 -3.397 24.389 1.00 96.69 176 ARG A C 1
ATOM 1319 O O . ARG A 1 176 ? -20.982 -2.409 24.979 1.00 96.69 176 ARG A O 1
ATOM 1326 N N . ILE A 1 177 ? -19.319 -3.845 24.550 1.00 96.94 177 ILE A N 1
ATOM 1327 C CA . ILE A 1 177 ? -18.368 -3.253 25.510 1.00 96.94 177 ILE A CA 1
ATOM 1328 C C . ILE A 1 177 ? -17.953 -1.830 25.108 1.00 96.94 177 ILE A C 1
ATOM 1330 O O . ILE A 1 177 ? -17.887 -0.935 25.950 1.00 96.94 177 ILE A O 1
ATOM 1334 N N . VAL A 1 178 ? -17.598 -1.628 23.836 1.00 96.19 178 VAL A N 1
ATOM 1335 C CA . VAL A 1 178 ? -16.953 -0.389 23.363 1.00 96.19 178 VAL A CA 1
ATOM 1336 C C . VAL A 1 178 ? -17.965 0.702 23.019 1.00 96.19 178 VAL A C 1
ATOM 1338 O O . VAL A 1 178 ? -17.669 1.891 23.181 1.00 96.19 178 VAL A O 1
ATOM 1341 N N . ILE A 1 179 ? -19.135 0.303 22.526 1.00 95.19 179 ILE A N 1
ATOM 1342 C CA . ILE A 1 179 ? -20.171 1.204 22.025 1.00 95.19 179 ILE A CA 1
ATOM 1343 C C . ILE A 1 179 ? -21.275 1.307 23.079 1.00 95.19 179 ILE A C 1
ATOM 1345 O O . ILE A 1 179 ? -21.345 2.313 23.778 1.00 95.19 179 ILE A O 1
ATOM 1349 N N . GLU A 1 180 ? -22.061 0.245 23.260 1.00 94.19 180 GLU A N 1
ATOM 1350 C CA . GLU A 1 180 ? -23.315 0.272 24.030 1.00 94.19 180 GLU A CA 1
ATOM 1351 C C . GLU A 1 180 ? -23.101 0.577 25.523 1.00 94.19 180 GLU A C 1
ATOM 1353 O O . GLU A 1 180 ? -23.546 1.607 26.026 1.00 94.19 180 GLU A O 1
ATOM 1358 N N . GLU A 1 181 ? -22.369 -0.277 26.242 1.00 92.75 181 GLU A N 1
ATOM 1359 C CA . GLU A 1 181 ? -22.173 -0.155 27.693 1.00 92.75 181 GLU A CA 1
ATOM 1360 C C . GLU A 1 181 ? -21.387 1.113 28.064 1.00 92.75 181 GLU A C 1
ATOM 1362 O O . GLU A 1 181 ? -21.635 1.726 29.107 1.00 92.75 181 GLU A O 1
ATOM 1367 N N . TYR A 1 182 ? -20.446 1.527 27.209 1.00 91.19 182 TYR A N 1
ATOM 1368 C CA . TYR A 1 182 ? -19.682 2.754 27.417 1.00 91.19 182 TYR A CA 1
ATOM 1369 C C . TYR A 1 182 ? -20.566 4.002 27.277 1.00 91.19 182 TYR A C 1
ATOM 1371 O O . TYR A 1 182 ? -20.494 4.894 28.125 1.00 91.19 182 TYR A O 1
ATOM 1379 N N . ASP A 1 183 ? -21.424 4.062 26.253 1.00 88.00 183 ASP A N 1
ATOM 1380 C CA . ASP A 1 183 ? -22.331 5.197 26.032 1.00 88.00 183 ASP A CA 1
ATOM 1381 C C . ASP A 1 183 ? -23.447 5.275 27.083 1.00 88.00 183 ASP A C 1
ATOM 1383 O O . ASP A 1 183 ? -23.896 6.368 27.439 1.00 88.00 183 ASP A O 1
ATOM 1387 N N . GLU A 1 184 ? -23.837 4.142 27.670 1.00 88.56 184 GLU A N 1
ATOM 1388 C CA . GLU A 1 184 ? -24.736 4.089 28.830 1.00 88.56 184 GLU A CA 1
ATOM 1389 C C . GLU A 1 184 ? -24.082 4.579 30.139 1.00 88.56 184 GLU A C 1
ATOM 1391 O O . GLU A 1 184 ? -24.745 4.678 31.176 1.00 88.56 184 GLU A O 1
ATOM 1396 N N . GLY A 1 185 ? -22.787 4.917 30.115 1.00 80.12 185 GLY A N 1
ATOM 1397 C CA . GLY A 1 185 ? -22.046 5.388 31.283 1.00 80.12 185 GLY A CA 1
ATOM 1398 C C . GLY A 1 185 ? -21.771 4.288 32.308 1.00 80.12 185 GLY A C 1
ATOM 1399 O O . GLY A 1 185 ? -21.495 4.584 33.475 1.00 80.12 185 GLY A O 1
ATOM 1400 N N . VAL A 1 186 ? -21.844 3.018 31.900 1.00 73.56 186 VAL A N 1
ATOM 1401 C CA . VAL A 1 186 ? -21.412 1.902 32.737 1.00 73.56 186 VAL A CA 1
ATOM 1402 C C . VAL A 1 186 ? -19.891 2.000 32.849 1.00 73.56 186 VAL A C 1
ATOM 1404 O O . VAL A 1 186 ? -19.185 1.905 31.848 1.00 73.56 186 VAL A O 1
ATOM 1407 N N . GLU A 1 187 ? -19.353 2.198 34.060 1.00 61.91 187 GLU A N 1
ATOM 1408 C CA . GLU A 1 187 ? -17.902 2.142 34.306 1.00 61.91 187 GLU A CA 1
ATOM 1409 C C . GLU A 1 187 ? -17.387 0.704 34.099 1.00 61.91 187 GLU A C 1
ATOM 1411 O O . GLU A 1 187 ? -17.060 -0.011 35.046 1.00 61.91 187 GLU A O 1
ATOM 1416 N N . ASN A 1 188 ? -17.318 0.244 32.848 1.00 67.19 188 ASN A N 1
ATOM 1417 C CA . ASN A 1 188 ? -17.008 -1.140 32.526 1.00 67.19 188 ASN A CA 1
ATOM 1418 C C . ASN A 1 188 ? -15.525 -1.357 32.210 1.00 67.19 188 ASN A C 1
ATOM 1420 O O . ASN A 1 188 ? -15.161 -1.940 31.187 1.00 67.19 188 ASN A O 1
ATOM 1424 N N . LYS A 1 189 ? -14.633 -0.943 33.120 1.00 70.56 189 LYS A N 1
ATOM 1425 C CA . LYS A 1 189 ? -13.198 -1.283 33.006 1.00 70.56 189 LYS A CA 1
ATOM 1426 C C . LYS A 1 189 ? -12.976 -2.799 32.890 1.00 70.56 189 LYS A C 1
ATOM 1428 O O . LYS A 1 189 ? -12.058 -3.239 32.207 1.00 70.56 189 LYS A O 1
ATOM 1433 N N . THR A 1 190 ? -13.845 -3.594 33.515 1.00 80.62 190 THR A N 1
ATOM 1434 C CA . THR A 1 190 ? -13.858 -5.062 33.431 1.00 80.62 190 THR A CA 1
ATOM 1435 C C . THR A 1 190 ? -14.240 -5.605 32.050 1.00 80.62 190 THR A C 1
ATOM 1437 O O . THR A 1 190 ? -13.819 -6.701 31.689 1.00 80.62 190 THR A O 1
ATOM 1440 N N . GLY A 1 191 ? -15.014 -4.861 31.262 1.00 90.81 191 GLY A N 1
ATOM 1441 C CA . GLY A 1 191 ? -15.354 -5.195 29.881 1.00 90.81 191 GLY A CA 1
ATOM 1442 C C . GLY A 1 191 ? -14.163 -4.966 28.966 1.00 90.81 191 GLY A C 1
ATOM 1443 O O . GLY A 1 191 ? -13.758 -5.872 28.247 1.00 90.81 191 GLY A O 1
ATOM 1444 N N . PHE A 1 192 ? -13.517 -3.800 29.070 1.00 95.31 192 PHE A N 1
ATOM 1445 C CA . PHE A 1 192 ? -12.333 -3.477 28.262 1.00 95.31 192 PHE A CA 1
ATOM 1446 C C . PHE A 1 192 ? -11.177 -4.479 28.446 1.00 95.31 192 PHE A C 1
ATOM 1448 O O . PHE A 1 192 ? -10.453 -4.752 27.492 1.00 95.31 192 PHE A O 1
ATOM 1455 N N . GLN A 1 193 ? -11.056 -5.106 29.624 1.00 96.25 193 GLN A N 1
ATOM 1456 C CA . GLN A 1 193 ? -10.109 -6.207 29.876 1.00 96.25 193 GLN A CA 1
ATOM 1457 C C . GLN A 1 193 ? -10.310 -7.437 28.975 1.00 96.25 193 GLN A C 1
ATOM 1459 O O . GLN A 1 193 ? -9.373 -8.207 28.780 1.00 96.25 193 GLN A O 1
ATOM 1464 N N . GLN A 1 194 ? -11.509 -7.636 28.421 1.00 96.88 194 GLN A N 1
ATOM 1465 C CA . GLN A 1 194 ? -11.840 -8.778 27.561 1.00 96.88 194 GLN A CA 1
ATOM 1466 C C . GLN A 1 194 ? -11.530 -8.516 26.082 1.00 96.88 194 GLN A C 1
ATOM 1468 O O . GLN A 1 194 ? -11.422 -9.459 25.303 1.00 96.88 194 GLN A O 1
ATOM 1473 N N . ILE A 1 195 ? -11.346 -7.258 25.671 1.00 97.69 195 ILE A N 1
ATOM 1474 C CA . ILE A 1 195 ? -11.116 -6.904 24.262 1.00 97.69 195 ILE A CA 1
ATOM 1475 C C . ILE A 1 195 ? -9.916 -7.649 23.648 1.00 97.69 195 ILE A C 1
ATOM 1477 O O . ILE A 1 195 ? -10.081 -8.209 22.561 1.00 97.69 195 ILE A O 1
ATOM 1481 N N . PRO A 1 196 ? -8.740 -7.762 24.305 1.00 97.44 196 PRO A N 1
ATOM 1482 C CA . PRO A 1 196 ? -7.613 -8.495 23.728 1.00 97.44 196 PRO A CA 1
ATOM 1483 C C . PRO A 1 196 ? -7.904 -9.981 23.483 1.00 97.44 196 PRO A C 1
ATOM 1485 O O . PRO A 1 196 ? -7.451 -10.532 22.477 1.00 97.44 196 PRO A O 1
ATOM 1488 N N . SER A 1 197 ? -8.639 -10.650 24.382 1.00 97.69 197 SER A N 1
ATOM 1489 C CA . SER A 1 197 ? -8.956 -12.077 24.233 1.00 97.69 197 SER A CA 1
ATOM 1490 C C . SER A 1 197 ? -10.020 -12.315 23.164 1.00 97.69 197 SER A C 1
ATOM 1492 O O . SER A 1 197 ? -9.874 -13.254 22.384 1.00 97.69 197 SER A O 1
ATOM 1494 N N . LEU A 1 198 ? -11.031 -11.445 23.074 1.00 98.25 198 LEU A N 1
ATOM 1495 C CA . LEU A 1 198 ? -12.039 -11.478 22.010 1.00 98.25 198 LEU A CA 1
ATOM 1496 C C . LEU A 1 198 ? -11.393 -11.263 20.633 1.00 98.25 198 LEU A C 1
ATOM 1498 O O . LEU A 1 198 ? -11.594 -12.071 19.728 1.00 98.25 198 LEU A O 1
ATOM 1502 N N . LEU A 1 199 ? -10.531 -10.248 20.498 1.00 97.56 199 LEU A N 1
ATOM 1503 C CA . LEU A 1 199 ? -9.795 -9.978 19.260 1.00 97.56 199 LEU A CA 1
ATOM 1504 C C . LEU A 1 199 ? -8.894 -11.154 18.861 1.00 97.56 199 LEU A C 1
ATOM 1506 O O . LEU A 1 199 ? -8.865 -11.555 17.698 1.00 97.56 199 LEU A O 1
ATOM 1510 N N . THR A 1 200 ? -8.184 -11.735 19.834 1.00 97.19 200 THR A N 1
ATOM 1511 C CA . THR A 1 200 ? -7.352 -12.925 19.612 1.00 97.19 200 THR A CA 1
ATOM 1512 C C . THR A 1 200 ? -8.199 -14.094 19.107 1.00 97.19 200 THR A C 1
ATOM 1514 O O . THR A 1 200 ? -7.816 -14.743 18.138 1.00 97.19 200 THR A O 1
ATOM 1517 N N . ARG A 1 201 ? -9.382 -14.330 19.695 1.00 97.69 201 ARG A N 1
ATOM 1518 C CA . ARG A 1 201 ? -10.285 -15.398 19.246 1.00 97.69 201 ARG A CA 1
ATOM 1519 C C . ARG A 1 201 ? -10.773 -15.165 17.817 1.00 97.69 201 ARG A C 1
ATOM 1521 O O . ARG A 1 201 ? -10.729 -16.104 17.028 1.00 97.69 201 ARG A O 1
ATOM 1528 N N . VAL A 1 202 ? -11.169 -13.941 17.460 1.00 97.88 202 VAL A N 1
ATOM 1529 C CA . VAL A 1 202 ? -11.563 -13.602 16.079 1.00 97.88 202 VAL A CA 1
ATOM 1530 C C . VAL A 1 202 ? -10.410 -13.862 15.106 1.00 97.88 202 VAL A C 1
ATOM 1532 O O . VAL A 1 202 ? -10.607 -14.532 14.092 1.00 97.88 202 VAL A O 1
ATOM 1535 N N . ARG A 1 203 ? -9.190 -13.410 15.430 1.00 96.56 203 ARG A N 1
ATOM 1536 C CA . ARG A 1 203 ? -7.982 -13.662 14.625 1.00 96.56 203 ARG A CA 1
ATOM 1537 C C . ARG A 1 203 ? -7.742 -15.160 14.415 1.00 96.56 203 ARG A C 1
ATOM 1539 O O . ARG A 1 203 ? -7.509 -15.594 13.287 1.00 96.56 203 ARG A O 1
ATOM 1546 N N . ASP A 1 204 ? -7.806 -15.948 15.483 1.00 96.44 204 ASP A N 1
ATOM 1547 C CA . ASP A 1 204 ? -7.519 -17.384 15.445 1.00 96.44 204 ASP A CA 1
ATOM 1548 C C . ASP A 1 204 ? -8.603 -18.163 14.670 1.00 96.44 204 ASP A C 1
ATOM 1550 O O . ASP A 1 204 ? -8.299 -19.115 13.942 1.00 96.44 204 ASP A O 1
ATOM 1554 N N . LEU A 1 205 ? -9.866 -17.732 14.754 1.00 97.44 205 LEU A N 1
ATOM 1555 C CA . LEU A 1 205 ? -10.970 -18.306 13.982 1.00 97.44 205 LEU A CA 1
ATOM 1556 C C . LEU A 1 205 ? -1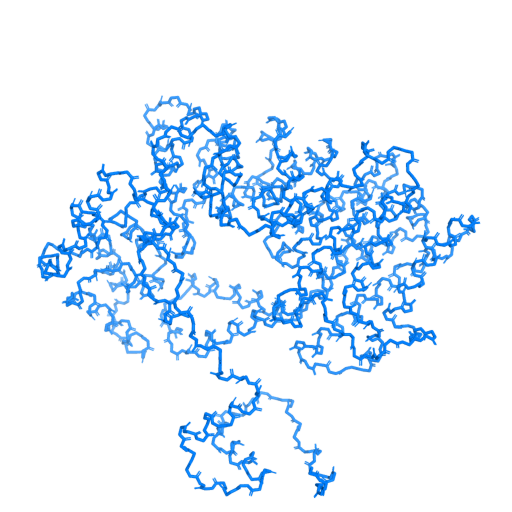0.919 -17.922 12.499 1.00 97.44 205 LEU A C 1
ATOM 1558 O O . LEU A 1 205 ? -11.156 -18.782 11.652 1.00 97.44 205 LEU A O 1
ATOM 1562 N N . LEU A 1 206 ? -10.543 -16.685 12.159 1.00 96.69 206 LEU A N 1
ATOM 1563 C CA . LEU A 1 206 ? -10.277 -16.298 10.768 1.00 96.69 206 LEU A CA 1
ATOM 1564 C C . LEU A 1 206 ? -9.112 -17.105 10.186 1.00 96.69 206 LEU A C 1
ATOM 1566 O O . LEU A 1 206 ? -9.184 -17.570 9.048 1.00 96.69 206 LEU A O 1
ATOM 1570 N N . ARG A 1 207 ? -8.055 -17.337 10.971 1.00 95.38 207 ARG A N 1
ATOM 1571 C CA . ARG A 1 207 ? -6.952 -18.206 10.549 1.00 95.38 207 ARG A CA 1
ATOM 1572 C C . ARG A 1 207 ? -7.425 -19.638 10.321 1.00 95.38 207 ARG A C 1
ATOM 1574 O O . ARG A 1 207 ? -7.126 -20.196 9.271 1.00 95.38 207 ARG A O 1
ATOM 1581 N N . THR A 1 208 ? -8.212 -20.190 11.243 1.00 95.88 208 THR A N 1
ATOM 1582 C CA . THR A 1 208 ? -8.825 -21.522 11.107 1.00 95.88 208 THR A CA 1
ATOM 1583 C C . THR A 1 208 ? -9.669 -21.629 9.837 1.00 95.88 208 THR A C 1
ATOM 1585 O O . THR A 1 208 ? -9.543 -22.596 9.084 1.00 95.88 208 THR A O 1
ATOM 1588 N N . PHE A 1 209 ? -10.487 -20.612 9.564 1.00 96.06 209 PHE A N 1
ATOM 1589 C CA . PHE A 1 209 ? -11.302 -20.530 8.360 1.00 96.06 209 PHE A CA 1
ATOM 1590 C C . PHE A 1 209 ? -10.440 -20.593 7.090 1.00 96.06 209 PHE A C 1
ATOM 1592 O O . PHE A 1 209 ? -10.695 -21.421 6.215 1.00 96.06 209 PHE A O 1
ATOM 1599 N N . TYR A 1 210 ? -9.385 -19.777 7.000 1.00 95.00 210 TYR A N 1
ATOM 1600 C CA . TYR A 1 210 ? -8.525 -19.719 5.813 1.00 95.00 210 TYR A CA 1
ATOM 1601 C C . TYR A 1 210 ? -7.550 -20.896 5.686 1.00 95.00 210 TYR A C 1
ATOM 1603 O O . TYR A 1 210 ? -7.264 -21.326 4.569 1.00 95.00 210 TYR A O 1
ATOM 1611 N N . ASP A 1 211 ? -7.107 -21.491 6.795 1.00 93.50 211 ASP A N 1
ATOM 1612 C CA . ASP A 1 211 ? -6.379 -22.766 6.790 1.00 93.50 211 ASP A CA 1
ATOM 1613 C C . ASP A 1 211 ? -7.210 -23.886 6.152 1.00 93.50 211 ASP A C 1
ATOM 1615 O O . ASP A 1 211 ? -6.672 -24.722 5.420 1.00 93.50 211 ASP A O 1
ATOM 1619 N N . PHE A 1 212 ? -8.528 -23.889 6.365 1.00 94.38 212 PHE A N 1
ATOM 1620 C CA . PHE A 1 212 ? -9.420 -24.819 5.683 1.00 94.38 212 PHE A CA 1
ATOM 1621 C C . PHE A 1 212 ? -9.770 -24.381 4.254 1.00 94.38 212 PHE A C 1
ATOM 1623 O O . PHE A 1 212 ? -9.731 -25.211 3.345 1.00 94.38 212 PHE A O 1
ATOM 1630 N N . LYS A 1 213 ? -10.092 -23.102 4.020 1.00 92.00 213 LYS A N 1
ATOM 1631 C CA . LYS A 1 213 ? -10.481 -22.601 2.689 1.00 92.00 213 LYS A CA 1
ATOM 1632 C C . LYS A 1 213 ? -9.366 -22.802 1.659 1.00 92.00 213 LYS A C 1
ATOM 1634 O O . LYS A 1 213 ? -9.637 -23.273 0.560 1.00 92.00 213 LYS A O 1
ATOM 1639 N N . VAL A 1 214 ? -8.126 -22.494 2.040 1.00 90.50 214 VAL A N 1
ATOM 1640 C CA . VAL A 1 214 ? -6.954 -22.556 1.154 1.00 90.50 214 VAL A CA 1
ATOM 1641 C C . VAL A 1 214 ? -6.243 -23.907 1.252 1.00 90.50 214 VAL A C 1
ATOM 1643 O O . VAL A 1 214 ? -5.818 -24.467 0.245 1.00 90.50 214 VAL A O 1
ATOM 1646 N N . GLY A 1 215 ? -6.103 -24.439 2.470 1.00 87.38 215 GLY A N 1
ATOM 1647 C CA . GLY A 1 215 ? -5.300 -25.632 2.754 1.00 87.38 215 GLY A CA 1
ATOM 1648 C C . GLY A 1 215 ? -6.076 -26.909 3.047 1.00 87.38 215 GLY A C 1
ATOM 1649 O O . GLY A 1 215 ? -5.455 -27.950 3.248 1.00 87.38 215 GLY A O 1
ATOM 1650 N N . HIS A 1 216 ? -7.406 -26.843 3.121 1.00 90.25 216 HIS A N 1
ATOM 1651 C CA . HIS A 1 216 ? -8.287 -27.954 3.495 1.00 90.25 216 HIS A CA 1
ATOM 1652 C C . HIS A 1 216 ? -7.984 -28.585 4.869 1.00 90.25 216 HIS A C 1
ATOM 1654 O O . HIS A 1 216 ? -8.399 -29.714 5.146 1.00 90.25 216 HIS A O 1
ATOM 1660 N N . LEU A 1 217 ? -7.321 -27.849 5.771 1.00 90.75 217 LEU A N 1
ATOM 1661 C CA . LEU A 1 217 ? -7.042 -28.299 7.134 1.00 90.75 217 LEU A CA 1
ATOM 1662 C C . LEU A 1 217 ? -8.308 -28.234 8.001 1.00 90.75 217 LEU A C 1
ATOM 1664 O O . LEU A 1 217 ? -8.731 -27.164 8.429 1.00 90.75 217 LEU A O 1
ATOM 1668 N N . ARG A 1 218 ? -8.922 -29.387 8.281 1.00 93.56 218 ARG A N 1
ATOM 1669 C CA . ARG A 1 218 ? -10.113 -29.464 9.141 1.00 93.56 218 ARG A CA 1
ATOM 1670 C C . ARG A 1 218 ? -9.744 -29.393 10.617 1.00 93.56 218 ARG A C 1
ATOM 1672 O O . ARG A 1 218 ? -8.936 -30.186 11.095 1.00 93.56 218 ARG A O 1
ATOM 1679 N N . THR A 1 219 ? -10.422 -28.519 11.354 1.00 94.81 219 THR A N 1
ATOM 1680 C CA . THR A 1 219 ? -10.365 -28.463 12.818 1.00 94.81 219 THR A CA 1
ATOM 1681 C C . THR A 1 219 ? -11.787 -28.392 13.392 1.00 94.81 219 THR A C 1
ATOM 1683 O O . THR A 1 219 ? -12.710 -27.974 12.686 1.00 94.81 219 THR A O 1
ATOM 1686 N N . PRO A 1 220 ? -12.002 -28.782 14.663 1.00 95.75 220 PRO A N 1
ATOM 1687 C CA . PRO A 1 220 ? -13.292 -28.586 15.330 1.00 95.75 220 PRO A CA 1
ATOM 1688 C C . PRO A 1 220 ? -13.719 -27.114 15.391 1.00 95.75 220 PRO A C 1
ATOM 1690 O O . PRO A 1 220 ? -14.912 -26.824 15.442 1.00 95.75 220 PRO A O 1
ATOM 1693 N N . ASP A 1 221 ? -12.752 -26.192 15.344 1.00 96.75 221 ASP A N 1
ATOM 1694 C CA . ASP A 1 221 ? -13.000 -24.759 15.468 1.00 96.75 221 ASP A CA 1
ATOM 1695 C C . ASP A 1 221 ? -13.723 -24.150 14.255 1.00 96.75 221 ASP A C 1
ATOM 1697 O O . ASP A 1 221 ? -14.272 -23.058 14.365 1.00 96.75 221 ASP A O 1
ATOM 1701 N N . LEU A 1 222 ? -13.831 -24.874 13.133 1.00 96.44 222 LEU A N 1
ATOM 1702 C CA . LEU A 1 222 ? -14.649 -24.453 11.987 1.00 96.44 222 LEU A CA 1
ATOM 1703 C C . LEU A 1 222 ? -16.130 -24.251 12.351 1.00 96.44 222 LEU A C 1
ATOM 1705 O O . LEU A 1 222 ? -16.823 -23.492 11.680 1.00 96.44 222 LEU A O 1
ATOM 1709 N N . HIS A 1 223 ? -16.611 -24.889 13.426 1.00 95.75 223 HIS A N 1
ATOM 1710 C CA . HIS A 1 223 ? -17.965 -24.684 13.948 1.00 95.75 223 HIS A CA 1
ATOM 1711 C C . HIS A 1 223 ? -18.198 -23.271 14.523 1.00 95.75 223 HIS A C 1
ATOM 1713 O O . HIS A 1 223 ? -19.337 -22.852 14.697 1.00 95.75 223 HIS A O 1
ATOM 1719 N N . TYR A 1 224 ? -17.129 -22.530 14.803 1.00 97.50 224 TYR A N 1
ATOM 1720 C CA . TYR A 1 224 ? -17.180 -21.167 15.333 1.00 97.50 224 TYR A CA 1
ATOM 1721 C C . TYR A 1 224 ? -16.992 -20.102 14.237 1.00 97.50 224 TYR A C 1
ATOM 1723 O O . TYR A 1 224 ? -16.935 -18.912 14.535 1.00 97.50 224 TYR A O 1
ATOM 1731 N N . CYS A 1 225 ? -16.884 -20.505 12.965 1.00 97.00 225 CYS A N 1
ATOM 1732 C CA . CYS A 1 225 ? -16.813 -19.603 11.815 1.00 97.00 225 CYS A CA 1
ATOM 1733 C C . CYS A 1 225 ? -18.230 -19.270 11.306 1.00 97.00 225 CYS A C 1
ATOM 1735 O O . CYS A 1 225 ? -18.621 -19.708 10.221 1.00 97.00 225 CYS A O 1
ATOM 1737 N N . ASP A 1 226 ? -18.993 -18.544 12.125 1.00 96.75 226 ASP A N 1
ATOM 1738 C CA . ASP A 1 226 ? -20.447 -18.325 12.036 1.00 96.75 226 ASP A CA 1
ATOM 1739 C C . ASP A 1 226 ? -20.868 -16.970 11.433 1.00 96.75 226 ASP A C 1
ATOM 1741 O O . ASP A 1 226 ? -21.951 -16.462 11.718 1.00 96.75 226 ASP A O 1
ATOM 1745 N N . PHE A 1 227 ? -20.015 -16.367 10.604 1.00 96.00 227 PHE A N 1
ATOM 1746 C CA . PHE A 1 227 ? -20.287 -15.073 9.975 1.00 96.00 227 PHE A CA 1
ATOM 1747 C C . PHE A 1 227 ? -21.059 -15.214 8.647 1.00 96.00 227 PHE A C 1
ATOM 1749 O O . PHE A 1 227 ? -20.775 -16.151 7.890 1.00 96.00 227 PHE A O 1
ATOM 1756 N N . PRO A 1 228 ? -21.999 -14.297 8.330 1.00 95.06 228 PRO A N 1
ATOM 1757 C CA . PRO A 1 228 ? -22.720 -14.314 7.056 1.00 95.06 228 PRO A CA 1
ATOM 1758 C C . PRO A 1 228 ? -21.763 -14.073 5.894 1.00 95.06 228 PRO A C 1
ATOM 1760 O O . PRO A 1 228 ? -21.616 -14.940 5.036 1.00 95.06 228 PRO A O 1
ATOM 1763 N N . GLU A 1 229 ? -21.039 -12.957 5.938 1.00 95.06 229 GLU A N 1
ATOM 1764 C CA . GLU A 1 229 ? -19.977 -12.616 5.005 1.00 95.06 229 GLU A CA 1
ATOM 1765 C C . GLU A 1 229 ? -18.736 -12.116 5.753 1.00 95.06 229 GLU A C 1
ATOM 1767 O O . GLU A 1 229 ? -18.795 -11.594 6.868 1.00 95.06 229 GLU A O 1
ATOM 1772 N N . LEU A 1 230 ? -17.564 -12.269 5.139 1.00 95.44 230 LEU A N 1
ATOM 1773 C CA . LEU A 1 230 ? -16.313 -11.736 5.676 1.00 95.44 230 LEU A CA 1
ATOM 1774 C C . LEU A 1 230 ? -16.374 -10.206 5.801 1.00 95.44 230 LEU A C 1
ATOM 1776 O O . LEU A 1 230 ? -15.719 -9.635 6.675 1.00 95.44 230 LEU A O 1
ATOM 1780 N N . PHE A 1 231 ? -17.180 -9.561 4.955 1.00 96.06 231 PHE A N 1
ATOM 1781 C CA . PHE A 1 231 ? -17.543 -8.158 5.064 1.00 96.06 231 PHE A CA 1
ATOM 1782 C C . PHE A 1 231 ? -18.090 -7.813 6.450 1.00 96.06 231 PHE A C 1
ATOM 1784 O O . PHE A 1 231 ? -17.612 -6.847 7.033 1.00 96.06 231 PHE A O 1
ATOM 1791 N N . ASP A 1 232 ? -19.006 -8.603 7.018 1.00 97.00 232 ASP A N 1
ATOM 1792 C CA . ASP A 1 232 ? -19.599 -8.319 8.334 1.00 97.00 232 ASP A CA 1
ATOM 1793 C C . ASP A 1 232 ? -18.544 -8.329 9.446 1.00 97.00 232 ASP A C 1
ATOM 1795 O O . ASP A 1 232 ? -18.567 -7.499 10.360 1.00 97.00 232 ASP A O 1
ATOM 1799 N N . VAL A 1 233 ? -17.565 -9.232 9.329 1.00 97.69 233 VAL A N 1
ATOM 1800 C CA . VAL A 1 233 ? -16.430 -9.314 10.253 1.00 97.69 233 VAL A CA 1
ATOM 1801 C C . VAL A 1 233 ? -15.539 -8.080 10.117 1.00 97.69 233 VAL A C 1
ATOM 1803 O O . VAL A 1 233 ? -15.243 -7.423 11.115 1.00 97.69 233 VAL A O 1
ATOM 1806 N N . ALA A 1 234 ? -15.126 -7.743 8.891 1.00 97.31 234 ALA A N 1
ATOM 1807 C CA . ALA A 1 234 ? -14.279 -6.581 8.620 1.00 97.31 234 ALA A CA 1
ATOM 1808 C C . ALA A 1 234 ? -14.969 -5.268 9.025 1.00 97.31 234 ALA A C 1
ATOM 1810 O O . ALA A 1 234 ? -14.360 -4.421 9.676 1.00 97.31 234 ALA A O 1
ATOM 1811 N N . TYR A 1 235 ? -16.255 -5.133 8.697 1.00 97.94 235 TYR A N 1
ATOM 1812 C CA . TYR A 1 235 ? -17.092 -3.987 9.023 1.00 97.94 235 TYR A CA 1
ATOM 1813 C C . TYR A 1 235 ? -17.211 -3.798 10.531 1.00 97.94 235 TYR A C 1
ATOM 1815 O O . TYR A 1 235 ? -16.939 -2.706 11.024 1.00 97.94 235 TYR A O 1
ATOM 1823 N N . GLY A 1 236 ? -17.566 -4.846 11.282 1.00 98.25 236 GLY A N 1
ATOM 1824 C CA . GLY A 1 236 ? -17.688 -4.724 12.732 1.00 98.25 236 GLY A CA 1
ATOM 1825 C C . GLY A 1 236 ? -16.343 -4.455 13.408 1.00 98.25 236 GLY A C 1
ATOM 1826 O O . GLY A 1 236 ? -16.276 -3.642 14.327 1.00 98.25 236 GLY A O 1
ATOM 1827 N N . LEU A 1 237 ? -15.252 -5.078 12.944 1.00 98.50 237 LEU A N 1
ATOM 1828 C CA . LEU A 1 237 ? -13.910 -4.796 13.464 1.00 98.50 237 LEU A CA 1
ATOM 1829 C C . LEU A 1 237 ? -13.509 -3.337 13.214 1.00 98.50 237 LEU A C 1
ATOM 1831 O O . LEU A 1 237 ? -12.973 -2.695 14.119 1.00 98.50 237 LEU A O 1
ATOM 1835 N N . HIS A 1 238 ? -13.798 -2.807 12.023 1.00 98.19 238 HIS A N 1
ATOM 1836 C CA . HIS A 1 238 ? -13.540 -1.409 11.696 1.00 98.19 238 HIS A CA 1
ATOM 1837 C C . HIS A 1 238 ? -14.432 -0.455 12.500 1.00 98.19 238 HIS A C 1
ATOM 1839 O O . HIS A 1 238 ? -13.951 0.549 13.004 1.00 98.19 238 HIS A O 1
ATOM 1845 N N . GLU A 1 239 ? -15.714 -0.771 12.694 1.00 98.62 239 GLU A N 1
ATOM 1846 C CA . GLU A 1 239 ? -16.643 0.045 13.486 1.00 98.62 239 GLU A CA 1
ATOM 1847 C C . GLU A 1 239 ? -16.178 0.193 14.941 1.00 98.62 239 GLU A C 1
ATOM 1849 O O . GLU A 1 239 ? -16.097 1.307 15.469 1.00 98.62 239 GLU A O 1
ATOM 1854 N N . VAL A 1 240 ? -15.812 -0.919 15.584 1.00 98.44 240 VAL A N 1
ATOM 1855 C CA . VAL A 1 240 ? -15.277 -0.897 16.951 1.00 98.44 240 VAL A CA 1
ATOM 1856 C C . VAL A 1 240 ? -13.934 -0.157 16.991 1.00 98.44 240 VAL A C 1
ATOM 1858 O O . VAL A 1 240 ? -13.725 0.689 17.865 1.00 98.44 240 VAL A O 1
ATOM 1861 N N . GLY A 1 241 ? -13.037 -0.433 16.037 1.00 98.44 241 GLY A N 1
ATOM 1862 C CA . GLY A 1 241 ? -11.729 0.218 15.930 1.00 98.44 241 GLY A CA 1
ATOM 1863 C C . GLY A 1 241 ? -11.837 1.736 15.772 1.00 98.44 241 GLY A C 1
ATOM 1864 O O . GLY A 1 241 ? -11.246 2.482 16.554 1.00 98.44 241 GLY A O 1
ATOM 1865 N N . LEU A 1 242 ? -12.652 2.203 14.824 1.00 98.19 242 LEU A N 1
ATOM 1866 C CA . LEU A 1 242 ? -12.940 3.619 14.583 1.00 98.19 242 LEU A CA 1
ATOM 1867 C C . LEU A 1 242 ? -13.560 4.303 15.797 1.00 98.19 242 LEU A C 1
ATOM 1869 O O . LEU A 1 242 ? -13.199 5.438 16.104 1.00 98.19 242 LEU A O 1
ATOM 1873 N N . THR A 1 243 ? -14.466 3.628 16.505 1.00 97.69 243 THR A N 1
ATOM 1874 C CA . THR A 1 243 ? -15.090 4.196 17.707 1.00 97.69 243 THR A CA 1
ATOM 1875 C C . THR A 1 243 ? -14.040 4.486 18.786 1.00 97.69 243 THR A C 1
ATOM 1877 O O . THR A 1 243 ? -14.106 5.510 19.463 1.00 97.69 243 THR A O 1
ATOM 1880 N N . ILE A 1 244 ? -13.019 3.632 18.914 1.00 97.44 244 ILE A N 1
ATOM 1881 C CA . ILE A 1 244 ? -11.880 3.870 19.814 1.00 97.44 244 ILE A CA 1
ATOM 1882 C C . ILE A 1 244 ? -10.926 4.927 19.237 1.00 97.44 244 ILE A C 1
ATOM 1884 O O . ILE A 1 244 ? -10.429 5.772 19.979 1.00 97.44 244 ILE A O 1
ATOM 1888 N N . GLN A 1 245 ? -10.675 4.910 17.925 1.00 97.12 245 GLN A N 1
ATOM 1889 C CA . GLN A 1 245 ? -9.802 5.874 17.247 1.00 97.12 245 GLN A CA 1
ATOM 1890 C C . GLN A 1 245 ? -10.301 7.317 17.366 1.00 97.12 245 GLN A C 1
ATOM 1892 O O . GLN A 1 245 ? -9.499 8.233 17.552 1.00 97.12 245 GLN A O 1
ATOM 1897 N N . LEU A 1 246 ? -11.612 7.519 17.248 1.00 95.25 246 LEU A N 1
ATOM 1898 C CA . LEU A 1 246 ? -12.248 8.834 17.237 1.00 95.25 246 LEU A CA 1
ATOM 1899 C C . LEU A 1 246 ? -12.562 9.367 18.645 1.00 95.25 246 LEU A C 1
ATOM 1901 O O . LEU A 1 246 ? -12.868 10.551 18.783 1.00 95.25 246 LEU A O 1
ATOM 1905 N N . ASP A 1 247 ? -12.447 8.536 19.686 1.00 93.81 247 ASP A N 1
ATOM 1906 C CA . ASP A 1 247 ? -12.670 8.917 21.084 1.00 93.81 247 ASP A CA 1
ATOM 1907 C C . ASP A 1 247 ? -11.428 8.644 21.953 1.00 93.81 247 ASP A C 1
ATOM 1909 O O . ASP A 1 247 ? -11.245 7.539 22.482 1.00 93.81 247 ASP A O 1
ATOM 1913 N N . PRO A 1 248 ? -10.587 9.669 22.192 1.00 93.38 248 PRO A N 1
ATOM 1914 C CA . PRO A 1 248 ? -9.413 9.544 23.052 1.00 93.38 248 PRO A CA 1
ATOM 1915 C C . PRO A 1 248 ? -9.726 9.042 24.470 1.00 93.38 248 PRO A C 1
ATOM 1917 O O . PRO A 1 248 ? -8.863 8.436 25.109 1.00 93.38 248 PRO A O 1
ATOM 1920 N N . SER A 1 249 ? -10.945 9.270 24.976 1.00 92.69 249 SER A N 1
ATOM 1921 C CA . SER A 1 249 ? -11.356 8.803 26.307 1.00 92.69 249 SER A CA 1
ATOM 1922 C C . SER A 1 249 ? -11.582 7.294 26.320 1.00 92.69 249 SER A C 1
ATOM 1924 O O . SER A 1 249 ? -11.145 6.622 27.257 1.00 92.69 249 SER A O 1
ATOM 1926 N N . ARG A 1 250 ? -12.191 6.743 25.261 1.00 94.06 250 ARG A N 1
ATOM 1927 C CA . ARG A 1 250 ? -12.326 5.289 25.077 1.00 94.06 250 ARG A CA 1
ATOM 1928 C C . ARG A 1 250 ? -10.971 4.620 24.916 1.00 94.06 250 ARG A C 1
ATOM 1930 O O . ARG A 1 250 ? -10.715 3.626 25.592 1.00 94.06 250 ARG A O 1
ATOM 1937 N N . LEU A 1 251 ? -10.079 5.187 24.095 1.00 95.69 251 LEU A N 1
ATOM 1938 C CA . LEU A 1 251 ? -8.707 4.686 23.966 1.00 95.69 251 LEU A CA 1
ATOM 1939 C C . LEU A 1 251 ? -8.012 4.659 25.328 1.00 95.69 251 LEU A C 1
ATOM 1941 O O . LEU A 1 251 ? -7.419 3.652 25.702 1.00 95.69 251 LEU A O 1
ATOM 1945 N N . LYS A 1 252 ? -8.120 5.744 26.099 1.00 93.62 252 LYS A N 1
ATOM 1946 C CA . LYS A 1 252 ? -7.544 5.805 27.441 1.00 93.62 252 LYS A CA 1
ATOM 1947 C C . LYS A 1 252 ? -8.129 4.734 28.363 1.00 93.62 252 LYS A C 1
ATOM 1949 O O . LYS A 1 252 ? -7.363 4.058 29.036 1.00 93.62 252 LYS A O 1
ATOM 1954 N N . THR A 1 253 ? -9.445 4.534 28.370 1.00 94.00 253 THR A N 1
ATOM 1955 C CA . THR A 1 253 ? -10.082 3.464 29.154 1.00 94.00 253 THR A CA 1
ATOM 1956 C C . THR A 1 253 ? -9.583 2.076 28.750 1.00 94.00 253 THR A C 1
ATOM 1958 O O . THR A 1 253 ? -9.283 1.269 29.629 1.00 94.00 253 THR A O 1
ATOM 1961 N N . LEU A 1 254 ? -9.434 1.810 27.448 1.00 95.56 254 LEU A N 1
ATOM 1962 C CA . LEU A 1 254 ? -8.879 0.553 26.946 1.00 95.56 254 LEU A CA 1
ATOM 1963 C C . LEU A 1 254 ? -7.442 0.342 27.435 1.00 95.56 254 LEU A C 1
ATOM 1965 O O . LEU A 1 254 ? -7.134 -0.713 27.986 1.00 95.56 254 LEU A O 1
ATOM 1969 N N . MET A 1 255 ? -6.574 1.341 27.267 1.00 95.00 255 MET A N 1
ATOM 1970 C CA . MET A 1 255 ? -5.165 1.227 27.651 1.00 95.00 255 MET A CA 1
ATOM 1971 C C . MET A 1 255 ? -4.983 1.164 29.175 1.00 95.00 255 MET A C 1
ATOM 1973 O O . MET A 1 255 ? -4.149 0.399 29.654 1.00 95.00 255 MET A O 1
ATOM 1977 N N . ASP A 1 256 ? -5.802 1.886 29.947 1.00 93.31 256 ASP A N 1
ATOM 1978 C CA . ASP A 1 256 ? -5.821 1.812 31.415 1.00 93.31 256 ASP A CA 1
ATOM 1979 C C . ASP A 1 256 ? -6.276 0.421 31.908 1.00 93.31 256 ASP A C 1
ATOM 1981 O O . ASP A 1 256 ? -5.865 -0.023 32.981 1.00 93.31 256 ASP A O 1
ATOM 1985 N N . ALA A 1 257 ? -7.148 -0.259 31.156 1.00 95.00 257 ALA A N 1
ATOM 1986 C CA . ALA A 1 257 ? -7.702 -1.560 31.524 1.00 95.00 257 ALA A CA 1
ATOM 1987 C C . ALA A 1 257 ? -6.852 -2.752 31.050 1.00 95.00 257 ALA A C 1
ATOM 1989 O O . ALA A 1 257 ? -6.769 -3.744 31.775 1.00 95.00 257 ALA A O 1
ATOM 1990 N N . ALA A 1 258 ? -6.263 -2.666 29.853 1.00 96.06 258 ALA A N 1
ATOM 1991 C CA . ALA A 1 258 ? -5.664 -3.792 29.129 1.00 96.06 258 ALA A CA 1
ATOM 1992 C C . ALA A 1 258 ? -4.418 -3.411 28.300 1.00 96.06 258 ALA A C 1
ATOM 1994 O O . ALA A 1 258 ? -4.097 -4.083 27.320 1.00 96.06 258 ALA A O 1
ATOM 1995 N N . GLY A 1 259 ? -3.734 -2.312 28.638 1.00 95.31 259 GLY A N 1
ATOM 1996 C CA . GLY A 1 259 ? -2.600 -1.778 27.872 1.00 95.31 259 GLY A CA 1
ATOM 1997 C C . GLY A 1 259 ? -1.506 -2.803 27.532 1.00 95.31 259 GLY A C 1
ATOM 1998 O O . GLY A 1 259 ? -1.182 -2.929 26.350 1.00 95.31 259 GLY A O 1
ATOM 1999 N N . PRO A 1 260 ? -0.973 -3.576 28.502 1.00 96.06 260 PRO A N 1
ATOM 2000 C CA . PRO A 1 260 ? 0.044 -4.597 28.231 1.00 96.06 260 PRO A CA 1
ATOM 2001 C C . PRO A 1 260 ? -0.431 -5.696 27.268 1.00 96.06 260 PRO A C 1
ATOM 2003 O O . PRO A 1 260 ? 0.310 -6.129 26.385 1.00 96.06 260 PRO A O 1
ATOM 2006 N N . GLU A 1 261 ? -1.677 -6.151 27.401 1.00 96.75 261 GLU A N 1
ATOM 2007 C CA . GLU A 1 261 ? -2.257 -7.160 26.518 1.00 96.75 261 GLU A CA 1
ATOM 2008 C C . GLU A 1 261 ? -2.537 -6.608 25.116 1.00 96.75 261 GLU A C 1
ATOM 2010 O O . GLU A 1 261 ? -2.309 -7.318 24.135 1.00 96.75 261 GLU A O 1
ATOM 2015 N N . ILE A 1 262 ? -2.988 -5.355 25.003 1.00 96.62 262 ILE A N 1
ATOM 2016 C CA . ILE A 1 262 ? -3.167 -4.662 23.721 1.00 96.62 262 ILE A CA 1
ATOM 2017 C C . ILE A 1 262 ? -1.825 -4.470 23.019 1.00 96.62 262 ILE A C 1
ATOM 2019 O O . ILE A 1 262 ? -1.718 -4.752 21.826 1.00 96.62 262 ILE A O 1
ATOM 2023 N N . GLU A 1 263 ? -0.787 -4.056 23.745 1.00 96.56 263 GLU A N 1
ATOM 2024 C CA . GLU A 1 263 ? 0.573 -3.969 23.218 1.00 96.56 263 GLU A CA 1
ATOM 2025 C C . GLU A 1 263 ? 1.040 -5.326 22.684 1.00 96.56 263 GLU A C 1
ATOM 2027 O O . GLU A 1 263 ? 1.456 -5.415 21.526 1.00 96.56 263 GLU A O 1
ATOM 2032 N N . ARG A 1 264 ? 0.888 -6.398 23.470 1.00 96.75 264 ARG A N 1
ATOM 2033 C CA . ARG A 1 264 ? 1.254 -7.749 23.033 1.00 96.75 264 ARG A CA 1
ATOM 2034 C C . ARG A 1 264 ? 0.513 -8.150 21.755 1.00 96.75 264 ARG A C 1
ATOM 2036 O O . ARG A 1 264 ? 1.144 -8.576 20.795 1.00 96.75 264 ARG A O 1
ATOM 2043 N N . VAL A 1 265 ? -0.815 -8.027 21.731 1.00 95.69 265 VAL A N 1
ATOM 2044 C CA . VAL A 1 265 ? -1.641 -8.522 20.616 1.00 95.69 265 VAL A CA 1
ATOM 2045 C C . VAL A 1 265 ? -1.461 -7.664 19.361 1.00 95.69 265 VAL A C 1
ATOM 2047 O O . VAL A 1 265 ? -1.234 -8.200 18.276 1.00 95.69 265 VAL A O 1
ATOM 2050 N N . ILE A 1 266 ? -1.541 -6.337 19.489 1.00 95.81 266 ILE A N 1
ATOM 2051 C CA . ILE A 1 266 ? -1.568 -5.416 18.344 1.00 95.81 266 ILE A CA 1
ATOM 2052 C C . ILE A 1 266 ? -0.161 -5.023 17.909 1.00 95.81 266 ILE A C 1
ATOM 2054 O O . ILE A 1 266 ? 0.132 -5.042 16.712 1.00 95.81 266 ILE A O 1
ATOM 2058 N N . LEU A 1 267 ? 0.730 -4.688 18.845 1.00 95.38 267 LEU A N 1
ATOM 2059 C CA . LEU A 1 267 ? 2.039 -4.105 18.536 1.00 95.38 267 LEU A CA 1
ATOM 2060 C C . LEU A 1 267 ? 3.140 -5.163 18.416 1.00 95.38 267 LEU A C 1
ATOM 2062 O O . LEU A 1 267 ? 3.952 -5.056 17.496 1.00 95.38 267 LEU A O 1
ATOM 2066 N N . ASP A 1 268 ? 3.112 -6.228 19.217 1.00 94.56 268 ASP A N 1
ATOM 2067 C CA . ASP A 1 268 ? 4.188 -7.229 19.223 1.00 94.56 268 ASP A CA 1
ATOM 2068 C C . ASP A 1 268 ? 3.884 -8.462 18.348 1.00 94.56 268 ASP A C 1
ATOM 2070 O O . ASP A 1 268 ? 4.678 -8.787 17.470 1.00 94.56 268 ASP A O 1
ATOM 2074 N N . GLU A 1 269 ? 2.731 -9.122 18.510 1.00 89.25 269 GLU A N 1
ATOM 2075 C CA . GLU A 1 269 ? 2.385 -10.350 17.765 1.00 89.25 269 GLU A CA 1
ATOM 2076 C C . GLU A 1 269 ? 1.961 -10.078 16.317 1.00 89.25 269 GLU A C 1
ATOM 2078 O O . GLU A 1 269 ? 2.357 -10.798 15.405 1.00 89.25 269 GLU A O 1
ATOM 2083 N N . GLY A 1 270 ? 1.180 -9.015 16.088 1.00 79.25 270 GLY A N 1
ATOM 2084 C CA . GLY A 1 270 ? 0.654 -8.691 14.762 1.00 79.25 270 GLY A CA 1
ATOM 2085 C C . GLY A 1 270 ? -0.439 -9.648 14.273 1.00 79.25 270 GLY A C 1
ATOM 2086 O O . GLY A 1 270 ? -1.096 -10.344 15.052 1.00 79.25 270 GLY A O 1
ATOM 2087 N N . LEU A 1 271 ? -0.674 -9.610 12.962 1.00 87.38 271 LEU A N 1
ATOM 2088 C CA . LEU A 1 271 ? -1.713 -10.386 12.291 1.00 87.38 271 LEU A CA 1
ATOM 2089 C C . LEU A 1 271 ? -1.189 -11.769 11.903 1.00 87.38 271 LEU A C 1
ATOM 2091 O O . LEU A 1 271 ? -0.029 -11.921 11.524 1.00 87.38 271 LEU A O 1
ATOM 2095 N N . GLY A 1 272 ? -2.059 -12.776 11.980 1.00 82.19 272 GLY A N 1
ATOM 2096 C CA . GLY A 1 272 ? -1.719 -14.134 11.569 1.00 82.19 272 GLY A CA 1
ATOM 2097 C C . GLY A 1 272 ? -1.573 -14.222 10.051 1.00 82.19 272 GLY A C 1
ATOM 2098 O O . GLY A 1 272 ? -2.576 -14.207 9.339 1.00 82.19 272 GLY A O 1
ATOM 2099 N N . ILE A 1 273 ? -0.335 -14.331 9.563 1.00 85.88 273 ILE A N 1
ATOM 2100 C CA . ILE A 1 273 ? -0.039 -14.614 8.153 1.00 85.88 273 ILE A CA 1
ATOM 2101 C C . ILE A 1 273 ? -0.152 -16.123 7.936 1.00 85.88 273 ILE A C 1
ATOM 2103 O O . ILE A 1 273 ? 0.381 -16.919 8.706 1.00 85.88 273 ILE A O 1
ATOM 2107 N N . GLY A 1 274 ? -0.887 -16.532 6.905 1.00 85.38 274 GLY A N 1
ATOM 2108 C CA . GLY A 1 274 ? -1.105 -17.943 6.634 1.00 85.38 274 GLY A CA 1
ATOM 2109 C C . GLY A 1 274 ? 0.092 -18.678 6.052 1.00 85.38 274 GLY A C 1
ATOM 2110 O O . GLY A 1 274 ? 0.913 -18.102 5.341 1.00 85.38 274 GLY A O 1
ATOM 2111 N N . ARG A 1 275 ? 0.127 -20.000 6.258 1.00 85.88 275 ARG A N 1
ATOM 2112 C CA . ARG A 1 275 ? 1.200 -20.877 5.756 1.00 85.88 275 ARG A CA 1
ATOM 2113 C C . ARG A 1 275 ? 1.397 -20.795 4.245 1.00 85.88 275 ARG A C 1
ATOM 2115 O O . ARG A 1 275 ? 2.520 -20.916 3.779 1.00 85.88 275 ARG A O 1
ATOM 2122 N N . PHE A 1 276 ? 0.328 -20.599 3.471 1.00 82.88 276 PHE A N 1
ATOM 2123 C CA . PHE A 1 276 ? 0.435 -20.454 2.015 1.00 82.88 276 PHE A CA 1
ATOM 2124 C C . PHE A 1 276 ? 1.079 -19.130 1.614 1.00 82.88 276 PHE A C 1
ATOM 2126 O O . PHE A 1 276 ? 1.870 -19.112 0.676 1.00 82.88 276 PHE A O 1
ATOM 2133 N N . ARG A 1 277 ? 0.820 -18.048 2.358 1.00 87.00 277 ARG A N 1
ATOM 2134 C CA . ARG A 1 277 ? 1.515 -16.769 2.174 1.00 87.00 277 ARG A CA 1
ATOM 2135 C C . ARG A 1 277 ? 2.989 -16.879 2.570 1.00 87.00 277 ARG A C 1
ATOM 2137 O O . ARG A 1 277 ? 3.852 -16.437 1.818 1.00 87.00 277 ARG A O 1
ATOM 2144 N N . GLU A 1 278 ? 3.294 -17.553 3.679 1.00 87.50 278 GLU A N 1
ATOM 2145 C CA . GLU A 1 278 ? 4.681 -17.851 4.072 1.00 87.50 278 GLU A CA 1
ATOM 2146 C C . GLU A 1 278 ? 5.401 -18.724 3.034 1.00 87.50 278 GLU A C 1
ATOM 2148 O O . GLU A 1 278 ? 6.553 -18.459 2.697 1.00 87.50 278 GLU A O 1
ATOM 2153 N N . LEU A 1 279 ? 4.724 -19.739 2.491 1.00 84.25 279 LEU A N 1
ATOM 2154 C CA . LEU A 1 279 ? 5.262 -20.608 1.448 1.00 84.25 279 LEU A CA 1
ATOM 2155 C C . LEU A 1 279 ? 5.490 -19.841 0.143 1.00 84.25 279 LEU A C 1
ATOM 2157 O O . LEU A 1 279 ? 6.532 -20.016 -0.481 1.00 84.25 279 LEU A O 1
ATOM 2161 N N . ALA A 1 280 ? 4.554 -18.974 -0.256 1.00 84.31 280 ALA A N 1
ATOM 2162 C CA . ALA A 1 280 ? 4.715 -18.100 -1.415 1.00 84.31 280 ALA A CA 1
ATOM 2163 C C . ALA A 1 280 ? 5.947 -17.204 -1.251 1.00 84.31 280 ALA A C 1
ATOM 2165 O O . ALA A 1 280 ? 6.778 -17.131 -2.154 1.00 84.31 280 ALA A O 1
ATOM 2166 N N . LYS A 1 281 ? 6.122 -16.612 -0.065 1.00 83.44 281 LYS A N 1
ATOM 2167 C CA . LYS A 1 281 ? 7.290 -15.795 0.276 1.00 83.44 281 LYS A CA 1
ATOM 2168 C C . LYS A 1 281 ? 8.594 -16.585 0.216 1.00 83.44 281 LYS A C 1
ATOM 2170 O O . LYS A 1 281 ? 9.555 -16.134 -0.402 1.00 83.44 281 LYS A O 1
ATOM 2175 N N . GLN A 1 282 ? 8.638 -17.758 0.848 1.00 82.81 282 GLN A N 1
ATOM 2176 C CA . GLN A 1 282 ? 9.812 -18.634 0.816 1.00 82.81 282 GLN A CA 1
ATOM 2177 C C . GLN A 1 282 ? 10.153 -19.021 -0.621 1.00 82.81 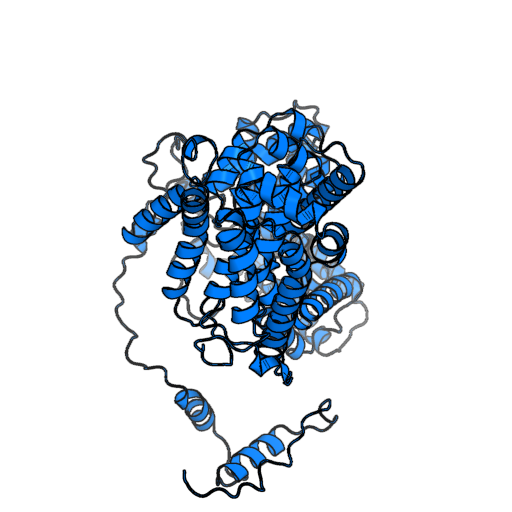282 GLN A C 1
ATOM 2179 O O . GLN A 1 282 ? 11.304 -18.906 -1.029 1.00 82.81 282 GLN A O 1
ATOM 2184 N N . TYR A 1 283 ? 9.147 -19.385 -1.415 1.00 78.69 283 TYR A N 1
ATOM 2185 C CA . TYR A 1 283 ? 9.328 -19.745 -2.813 1.00 78.69 283 TYR A CA 1
ATOM 2186 C C . TYR A 1 283 ? 9.840 -18.570 -3.658 1.00 78.69 283 TYR A C 1
ATOM 2188 O O . TYR A 1 283 ? 10.733 -18.747 -4.484 1.00 78.69 283 TYR A O 1
ATOM 2196 N N . GLU A 1 284 ? 9.312 -17.358 -3.463 1.00 75.31 284 GLU A N 1
ATOM 2197 C CA . GLU A 1 284 ? 9.807 -16.157 -4.145 1.00 75.31 284 GLU A CA 1
ATOM 2198 C C . GLU A 1 284 ? 11.246 -15.815 -3.733 1.00 75.31 284 GLU A C 1
ATOM 2200 O O . GLU A 1 284 ? 12.061 -15.482 -4.595 1.00 75.31 284 GLU A O 1
ATOM 2205 N N . ALA A 1 285 ? 11.593 -15.951 -2.450 1.00 76.25 285 ALA A N 1
ATOM 2206 C CA . ALA A 1 285 ? 12.955 -15.757 -1.959 1.00 76.25 285 ALA A CA 1
ATOM 2207 C C . ALA A 1 285 ? 13.927 -16.792 -2.549 1.00 76.25 285 ALA A C 1
ATOM 2209 O O . ALA A 1 285 ? 14.951 -16.414 -3.115 1.00 76.25 285 ALA A O 1
ATOM 2210 N N . GLU A 1 286 ? 13.574 -18.079 -2.512 1.00 72.94 286 GLU A N 1
ATOM 2211 C CA . GLU A 1 286 ? 14.352 -19.164 -3.119 1.00 72.94 286 GLU A CA 1
ATOM 2212 C C . GLU A 1 286 ? 14.514 -18.968 -4.625 1.00 72.94 286 GLU A C 1
ATOM 2214 O O . GLU A 1 286 ? 15.596 -19.180 -5.174 1.00 72.94 286 GLU A O 1
ATOM 2219 N N . LYS A 1 287 ? 13.458 -18.521 -5.311 1.00 68.06 287 LYS A N 1
ATOM 2220 C CA . LYS A 1 287 ? 13.521 -18.181 -6.729 1.00 68.06 287 LYS A CA 1
ATOM 2221 C C . LYS A 1 287 ? 14.526 -17.055 -6.965 1.00 68.06 287 LYS A C 1
ATOM 2223 O O . LYS A 1 287 ? 15.430 -17.242 -7.775 1.00 68.06 287 LYS A O 1
ATOM 2228 N N . ASN A 1 288 ? 14.438 -15.955 -6.219 1.00 64.19 288 ASN A N 1
ATOM 2229 C CA . ASN A 1 288 ? 15.361 -14.824 -6.339 1.00 64.19 288 ASN A CA 1
ATOM 2230 C C . ASN A 1 288 ? 16.820 -15.224 -6.025 1.00 64.19 288 ASN A C 1
ATOM 2232 O O . ASN A 1 288 ? 17.739 -14.813 -6.733 1.00 64.19 288 ASN A O 1
ATOM 2236 N N . GLU A 1 289 ? 17.056 -16.057 -5.007 1.00 61.69 289 GLU A N 1
ATOM 2237 C CA . GLU A 1 289 ? 18.390 -16.573 -4.660 1.00 61.69 289 GLU A CA 1
ATOM 2238 C C . GLU A 1 289 ? 18.925 -17.562 -5.708 1.00 61.69 289 GLU A C 1
ATOM 2240 O O . GLU A 1 289 ? 20.100 -17.520 -6.085 1.00 61.69 289 GLU A O 1
ATOM 2245 N N . SER A 1 290 ? 18.066 -18.442 -6.228 1.00 58.41 290 SER A N 1
ATOM 2246 C CA . SER A 1 290 ? 18.425 -19.404 -7.275 1.00 58.41 290 SER A CA 1
ATOM 2247 C C . SER A 1 290 ? 18.763 -18.712 -8.599 1.00 58.41 290 SER A C 1
ATOM 2249 O O . SER A 1 290 ? 19.708 -19.125 -9.279 1.00 58.41 290 SER A O 1
ATOM 2251 N N . GLU A 1 291 ? 18.062 -17.618 -8.918 1.00 56.88 291 GLU A N 1
ATOM 2252 C CA . GLU A 1 291 ? 18.344 -16.732 -1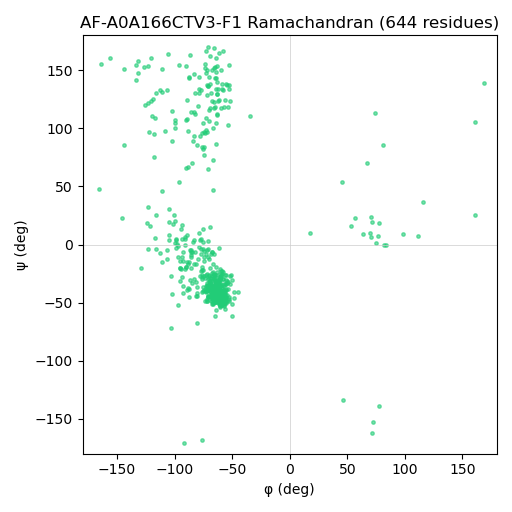0.050 1.00 56.88 291 GLU A CA 1
ATOM 2253 C C . GLU A 1 291 ? 19.700 -16.018 -9.888 1.00 56.88 291 GLU A C 1
ATOM 2255 O O . GLU A 1 291 ? 20.390 -15.785 -10.883 1.00 56.88 291 GLU A O 1
ATOM 2260 N N . GLN A 1 292 ? 20.137 -15.750 -8.650 1.00 48.91 292 GLN A N 1
ATOM 2261 C CA . GLN A 1 292 ? 21.433 -15.130 -8.347 1.00 48.91 292 GLN A CA 1
ATOM 2262 C C . GLN A 1 292 ? 22.616 -16.118 -8.324 1.00 48.91 292 GLN A C 1
ATOM 2264 O O . GLN A 1 292 ? 23.739 -15.716 -8.638 1.00 48.91 292 GLN A O 1
ATOM 2269 N N . HIS A 1 293 ? 22.405 -17.398 -7.981 1.00 46.03 293 HIS A N 1
ATOM 2270 C CA . HIS A 1 293 ? 23.509 -18.319 -7.666 1.00 46.03 293 HIS A CA 1
ATOM 2271 C C . HIS A 1 293 ? 23.770 -19.496 -8.625 1.00 46.03 293 HIS A C 1
ATOM 2273 O O . HIS A 1 293 ? 24.807 -20.146 -8.448 1.00 46.03 293 HIS A O 1
ATOM 2279 N N . ARG A 1 294 ? 22.951 -19.805 -9.652 1.00 47.62 294 ARG A N 1
ATOM 2280 C CA . ARG A 1 294 ? 23.262 -20.947 -10.550 1.00 47.62 294 ARG A CA 1
ATOM 2281 C C . ARG A 1 294 ? 22.917 -20.825 -12.035 1.00 47.62 294 ARG A C 1
ATOM 2283 O O . ARG A 1 294 ? 21.946 -20.215 -12.462 1.00 47.62 294 ARG A O 1
ATOM 2290 N N . THR A 1 295 ? 23.735 -21.550 -12.805 1.00 45.41 295 THR A N 1
ATOM 2291 C CA . THR A 1 295 ? 23.581 -21.884 -14.219 1.00 45.41 295 THR A CA 1
ATOM 2292 C C . THR A 1 295 ? 22.474 -22.913 -14.454 1.00 45.41 295 THR A C 1
ATOM 2294 O O . THR A 1 295 ? 22.353 -23.905 -13.740 1.00 45.41 295 THR A O 1
ATOM 2297 N N . SER A 1 296 ? 21.689 -22.647 -15.496 1.00 42.44 296 SER A N 1
ATOM 2298 C CA . SER A 1 296 ? 20.809 -23.468 -16.345 1.00 42.44 296 SER A CA 1
ATOM 2299 C C . SER A 1 296 ? 20.267 -24.873 -16.001 1.00 42.44 296 SER A C 1
ATOM 2301 O O . SER A 1 296 ? 19.684 -25.503 -16.876 1.00 42.44 296 SER A O 1
ATOM 2303 N N . ALA A 1 297 ? 20.398 -25.414 -14.795 1.00 40.88 297 ALA A N 1
ATOM 2304 C CA . ALA A 1 297 ? 19.919 -26.765 -14.475 1.00 40.88 297 ALA A CA 1
ATOM 2305 C C . ALA A 1 297 ? 18.432 -26.825 -14.064 1.00 40.88 297 ALA A C 1
ATOM 2307 O O . ALA A 1 297 ? 17.890 -27.914 -13.915 1.00 40.88 297 ALA A O 1
ATOM 2308 N N . PHE A 1 298 ? 17.761 -25.679 -13.901 1.00 42.28 298 PHE A N 1
ATOM 2309 C CA . PHE A 1 298 ? 16.341 -25.601 -13.528 1.00 42.28 298 PHE A CA 1
ATOM 2310 C C . PHE A 1 298 ? 15.380 -25.691 -14.735 1.00 42.28 298 PHE A C 1
ATOM 2312 O O . PHE A 1 298 ? 14.174 -25.843 -14.573 1.00 42.28 298 PHE A O 1
ATOM 2319 N N . TRP A 1 299 ? 15.894 -25.644 -15.969 1.00 48.69 299 TRP A N 1
ATOM 2320 C CA . TRP A 1 299 ? 15.091 -25.490 -17.193 1.00 48.69 299 TRP A CA 1
ATOM 2321 C C . TRP A 1 299 ? 14.314 -26.740 -17.661 1.00 48.69 299 TRP A C 1
ATOM 2323 O O . TRP A 1 299 ? 13.846 -26.755 -18.795 1.00 48.69 299 TRP A O 1
ATOM 2333 N N . SER A 1 300 ? 14.178 -27.780 -16.831 1.00 43.56 300 SER A N 1
ATOM 2334 C CA . SER A 1 300 ? 13.536 -29.060 -17.195 1.00 43.56 300 SER A CA 1
ATOM 2335 C C . SER A 1 300 ? 12.271 -29.408 -16.399 1.00 43.56 300 SER A C 1
ATOM 2337 O O . SER A 1 300 ? 11.732 -30.495 -16.575 1.00 43.56 300 SER A O 1
ATOM 2339 N N . ARG A 1 301 ? 11.767 -28.525 -15.530 1.00 44.44 301 ARG A N 1
ATOM 2340 C CA . ARG A 1 301 ? 10.489 -28.759 -14.839 1.00 44.44 301 ARG A CA 1
ATOM 2341 C C . ARG A 1 301 ? 9.471 -27.688 -15.203 1.00 44.44 301 ARG A C 1
ATOM 2343 O O . ARG A 1 301 ? 9.421 -26.631 -14.577 1.00 44.44 301 ARG A O 1
ATOM 2350 N N . GLU A 1 302 ? 8.638 -27.984 -16.200 1.00 45.69 302 GLU A N 1
ATOM 2351 C CA . GLU A 1 302 ? 7.354 -27.294 -16.403 1.00 45.69 302 GLU A CA 1
ATOM 2352 C C . GLU A 1 302 ? 6.511 -27.285 -15.110 1.00 45.69 302 GLU A C 1
ATOM 2354 O O . GLU A 1 302 ? 5.828 -26.295 -14.840 1.00 45.69 302 GLU A O 1
ATOM 2359 N N . ASP A 1 303 ? 6.703 -28.281 -14.232 1.00 48.34 303 ASP A N 1
ATOM 2360 C CA . ASP A 1 303 ? 6.142 -28.369 -12.874 1.00 48.34 303 ASP A CA 1
ATOM 2361 C C . ASP A 1 303 ? 6.359 -27.103 -12.011 1.00 48.34 303 ASP A C 1
ATOM 2363 O O . ASP A 1 303 ? 5.536 -26.783 -11.157 1.00 48.34 303 ASP A O 1
ATOM 2367 N N . GLY A 1 304 ? 7.453 -26.349 -12.206 1.00 51.91 304 GLY A N 1
ATOM 2368 C CA . GLY A 1 304 ? 7.792 -25.199 -11.352 1.00 51.91 304 GLY A CA 1
ATOM 2369 C C . GLY A 1 304 ? 6.967 -23.933 -11.618 1.00 51.91 304 GLY A C 1
ATOM 2370 O O . GLY A 1 304 ? 6.756 -23.127 -10.711 1.00 51.91 304 GLY A O 1
ATOM 2371 N N . ARG A 1 305 ? 6.478 -23.732 -12.853 1.00 52.44 305 ARG A N 1
ATOM 2372 C CA . ARG A 1 305 ? 5.653 -22.555 -13.196 1.00 52.44 305 ARG A CA 1
ATOM 2373 C C . ARG A 1 305 ? 4.200 -22.731 -12.777 1.00 52.44 305 ARG A C 1
ATOM 2375 O O . ARG A 1 305 ? 3.635 -21.789 -12.228 1.00 52.44 305 ARG A O 1
ATOM 2382 N N . GLY A 1 306 ? 3.641 -23.924 -12.991 1.00 60.28 306 GLY A N 1
ATOM 2383 C CA . GLY A 1 306 ? 2.302 -24.270 -12.509 1.00 60.28 306 GLY A CA 1
ATOM 2384 C C . GLY A 1 306 ? 2.220 -24.159 -10.988 1.00 60.28 306 GLY A C 1
ATOM 2385 O O . GLY A 1 306 ? 1.358 -23.456 -10.470 1.00 60.28 306 GLY A O 1
ATOM 2386 N N . ASN A 1 307 ? 3.200 -24.733 -10.280 1.00 67.31 307 ASN A N 1
ATOM 2387 C CA . ASN A 1 307 ? 3.227 -24.696 -8.819 1.00 67.31 307 ASN A CA 1
ATOM 2388 C C . ASN A 1 307 ? 3.418 -23.281 -8.257 1.00 67.31 307 ASN A C 1
ATOM 2390 O O . ASN A 1 307 ? 2.741 -22.927 -7.303 1.00 67.31 307 ASN A O 1
ATOM 2394 N N . SER A 1 308 ? 4.286 -22.448 -8.847 1.00 69.31 308 SER A N 1
ATOM 2395 C CA . SER A 1 308 ? 4.494 -21.067 -8.377 1.00 69.31 308 SER A CA 1
ATOM 2396 C C . SER A 1 308 ? 3.238 -20.209 -8.497 1.00 69.31 308 SER A C 1
ATOM 2398 O O . SER A 1 308 ? 2.914 -19.479 -7.564 1.00 69.31 308 SER A O 1
ATOM 2400 N N . ARG A 1 309 ? 2.552 -20.288 -9.644 1.00 75.69 309 ARG A N 1
ATOM 2401 C CA . ARG A 1 309 ? 1.310 -19.547 -9.869 1.00 75.69 309 ARG A CA 1
ATOM 2402 C C . ARG A 1 309 ? 0.220 -20.052 -8.933 1.00 75.69 309 ARG A C 1
ATOM 2404 O O . ARG A 1 309 ? -0.360 -19.253 -8.224 1.00 75.69 309 ARG A O 1
ATOM 2411 N N . MET A 1 310 ? 0.051 -21.368 -8.829 1.00 81.06 310 MET A N 1
ATOM 2412 C CA . MET A 1 310 ? -0.909 -21.971 -7.906 1.00 81.06 310 MET A CA 1
ATOM 2413 C C . MET A 1 310 ? -0.651 -21.571 -6.445 1.00 81.06 310 MET A C 1
ATOM 2415 O O . MET A 1 310 ? -1.591 -21.222 -5.746 1.00 81.06 310 MET A O 1
ATOM 2419 N N . ILE A 1 311 ? 0.601 -21.600 -5.968 1.00 82.94 311 ILE A N 1
ATOM 2420 C CA . ILE A 1 311 ? 0.940 -21.186 -4.594 1.00 82.94 311 ILE A CA 1
ATOM 2421 C C . ILE A 1 311 ? 0.584 -19.714 -4.376 1.00 82.94 311 ILE A C 1
ATOM 2423 O O . ILE A 1 311 ? 0.039 -19.383 -3.327 1.00 82.94 311 ILE A O 1
ATOM 2427 N N . LYS A 1 312 ? 0.865 -18.847 -5.355 1.00 83.19 312 LYS A N 1
ATOM 2428 C CA . LYS A 1 312 ? 0.533 -17.425 -5.272 1.00 83.19 312 LYS A CA 1
ATOM 2429 C C . LYS A 1 312 ? -0.975 -17.181 -5.303 1.00 83.19 312 LYS A C 1
ATOM 2431 O O . LYS A 1 312 ? -1.475 -16.506 -4.417 1.00 83.19 312 LYS A O 1
ATOM 2436 N N . ASP A 1 313 ? -1.692 -17.791 -6.241 1.00 85.31 313 ASP A N 1
ATOM 2437 C CA . ASP A 1 313 ? -3.147 -17.666 -6.359 1.00 85.31 313 ASP A CA 1
ATOM 2438 C C . ASP A 1 313 ? -3.828 -18.138 -5.055 1.00 85.31 313 ASP A C 1
ATOM 2440 O O . ASP A 1 313 ? -4.677 -17.447 -4.498 1.00 85.31 313 ASP A O 1
ATOM 2444 N N . ARG A 1 314 ? -3.362 -19.256 -4.477 1.00 86.38 314 ARG A N 1
ATOM 2445 C CA . ARG A 1 314 ? -3.810 -19.749 -3.161 1.00 86.38 314 ARG A CA 1
ATOM 2446 C C . ARG A 1 314 ? -3.441 -18.821 -2.008 1.00 86.38 314 ARG A C 1
ATOM 2448 O O . ARG A 1 314 ? -4.216 -18.670 -1.069 1.00 86.38 314 ARG A O 1
ATOM 2455 N N . ALA A 1 315 ? -2.255 -18.224 -2.041 1.00 87.38 315 ALA A N 1
ATOM 2456 C CA . ALA A 1 315 ? -1.852 -17.236 -1.051 1.00 87.38 315 ALA A CA 1
ATOM 2457 C C . ALA A 1 315 ? -2.740 -15.985 -1.127 1.00 87.38 315 ALA A C 1
ATOM 2459 O O . ALA A 1 315 ? -3.100 -15.448 -0.085 1.00 87.38 315 ALA A O 1
ATOM 2460 N N . ASP A 1 316 ? -3.134 -15.558 -2.326 1.00 87.88 316 ASP A N 1
ATOM 2461 C CA . ASP A 1 316 ? -3.993 -14.392 -2.549 1.00 87.88 316 ASP A CA 1
ATOM 2462 C C . ASP A 1 316 ? -5.455 -14.646 -2.137 1.00 87.88 316 ASP A C 1
ATOM 2464 O O . ASP A 1 316 ? -6.125 -13.721 -1.682 1.00 87.88 316 ASP A O 1
ATOM 2468 N N . GLU A 1 317 ? -5.919 -15.902 -2.160 1.00 89.12 317 GLU A N 1
ATOM 2469 C CA . GLU A 1 317 ? -7.206 -16.311 -1.572 1.00 89.12 317 GLU A CA 1
ATOM 2470 C C . GLU A 1 317 ? -7.264 -16.136 -0.039 1.00 89.12 317 GLU A C 1
ATOM 2472 O O . GLU A 1 317 ? -8.359 -16.112 0.525 1.00 89.12 317 GLU A O 1
ATOM 2477 N N . ASP A 1 318 ? -6.123 -16.033 0.654 1.00 92.12 318 ASP A N 1
ATOM 2478 C CA . ASP A 1 318 ? -6.043 -15.938 2.117 1.00 92.12 318 ASP A CA 1
ATOM 2479 C C . ASP A 1 318 ? -6.244 -14.501 2.622 1.00 92.12 318 ASP A C 1
ATOM 2481 O O . ASP A 1 318 ? -5.293 -13.723 2.728 1.00 92.12 318 ASP A O 1
ATOM 2485 N N . LEU A 1 319 ? -7.481 -14.141 2.966 1.00 92.88 319 LEU A N 1
ATOM 2486 C CA . LEU A 1 319 ? -7.851 -12.780 3.383 1.00 92.88 319 LEU A CA 1
ATOM 2487 C C . LEU A 1 319 ? -8.007 -12.624 4.904 1.00 92.88 319 LEU A C 1
ATOM 2489 O O . LEU A 1 319 ? -8.598 -11.646 5.361 1.00 92.88 319 LEU A O 1
ATOM 2493 N N . ALA A 1 320 ? -7.478 -13.555 5.710 1.00 94.25 320 ALA A N 1
ATOM 2494 C CA . ALA A 1 320 ? -7.596 -13.490 7.172 1.00 94.25 320 ALA A CA 1
ATOM 2495 C C . ALA A 1 320 ? -7.033 -12.170 7.726 1.00 94.25 320 ALA A C 1
ATOM 2497 O O . ALA A 1 320 ? -7.687 -11.460 8.493 1.00 94.25 320 ALA A O 1
ATOM 2498 N N . ALA A 1 321 ? -5.813 -11.835 7.304 1.00 94.06 321 ALA A N 1
ATOM 2499 C CA . ALA A 1 321 ? -5.116 -10.630 7.731 1.00 94.06 321 ALA A CA 1
ATOM 2500 C C . ALA A 1 321 ? -5.727 -9.363 7.106 1.00 94.06 321 ALA A C 1
ATOM 2502 O O . ALA A 1 321 ? -5.842 -8.347 7.784 1.00 94.06 321 ALA A O 1
ATOM 2503 N N . TYR A 1 322 ? -6.186 -9.450 5.853 1.00 93.44 322 TYR A N 1
ATOM 2504 C CA . TYR A 1 322 ? -6.871 -8.362 5.150 1.00 93.44 322 TYR A CA 1
ATOM 2505 C C . TYR A 1 322 ? -8.129 -7.904 5.903 1.00 93.44 322 TYR A C 1
ATOM 2507 O O . TYR A 1 322 ? -8.282 -6.724 6.188 1.00 93.44 322 TYR A O 1
ATOM 2515 N N . ALA A 1 323 ? -8.996 -8.834 6.317 1.00 93.31 323 ALA A N 1
ATOM 2516 C CA . ALA A 1 323 ? -10.229 -8.493 7.033 1.00 93.31 323 ALA A CA 1
ATOM 2517 C C . ALA A 1 323 ? -9.984 -7.966 8.459 1.00 93.31 323 ALA A C 1
ATOM 2519 O O . ALA A 1 323 ? -10.741 -7.138 8.961 1.00 93.31 323 ALA A O 1
ATOM 2520 N N . SER A 1 324 ? -8.929 -8.442 9.127 1.00 94.75 324 SER A N 1
ATOM 2521 C CA . SER A 1 324 ? -8.648 -8.097 10.526 1.00 94.75 324 SER A CA 1
ATOM 2522 C C . SER A 1 324 ? -7.779 -6.850 10.707 1.00 94.75 324 SER A C 1
ATOM 2524 O O . SER A 1 324 ? -7.750 -6.295 11.807 1.00 94.75 324 SER A O 1
ATOM 2526 N N . VAL A 1 325 ? -7.108 -6.367 9.653 1.00 96.56 325 VAL A N 1
ATOM 2527 C CA . VAL A 1 325 ? -6.204 -5.209 9.749 1.00 96.56 325 VAL A CA 1
ATOM 2528 C C . VAL A 1 325 ? -6.901 -3.935 10.207 1.00 96.56 325 VAL A C 1
ATOM 2530 O O . VAL A 1 325 ? -6.253 -3.140 10.880 1.00 96.56 325 VAL A O 1
ATOM 2533 N N . TYR A 1 326 ? -8.197 -3.766 9.924 1.00 96.25 326 TYR A N 1
ATOM 2534 C CA . TYR A 1 326 ? -8.963 -2.581 10.309 1.00 96.25 326 TYR A CA 1
ATOM 2535 C C . TYR A 1 326 ? -8.800 -2.237 11.788 1.00 96.25 326 TYR A C 1
ATOM 2537 O O . TYR A 1 326 ? -8.210 -1.212 12.111 1.00 96.25 326 TYR A O 1
ATOM 2545 N N . PHE A 1 327 ? -9.196 -3.142 12.689 1.00 97.81 327 PHE A N 1
ATOM 2546 C CA . PHE A 1 327 ? -9.096 -2.894 14.128 1.00 97.81 327 PHE A CA 1
ATOM 2547 C C . PHE A 1 327 ? -7.650 -2.602 14.563 1.00 97.81 327 PHE A C 1
ATOM 2549 O O . PHE A 1 327 ? -7.394 -1.686 15.341 1.00 97.81 327 PHE A O 1
ATOM 2556 N N . TYR A 1 328 ? -6.677 -3.355 14.042 1.00 98.12 328 TYR A N 1
ATOM 2557 C CA . TYR A 1 328 ? -5.266 -3.185 14.401 1.00 98.12 328 TYR A CA 1
ATOM 2558 C C . TYR A 1 328 ? -4.738 -1.814 13.971 1.00 98.12 328 TYR A C 1
ATOM 2560 O O . TYR A 1 328 ? -4.111 -1.110 14.765 1.00 98.12 328 TYR A O 1
ATOM 2568 N N . ALA A 1 329 ? -4.986 -1.437 12.718 1.00 97.94 329 ALA A N 1
ATOM 2569 C CA . ALA A 1 329 ? -4.579 -0.159 12.163 1.00 97.94 329 ALA A CA 1
ATOM 2570 C C . ALA A 1 329 ? -5.311 0.999 12.846 1.00 97.94 329 ALA A C 1
ATOM 2572 O O . ALA A 1 329 ? -4.666 1.988 13.188 1.00 97.94 329 ALA A O 1
ATOM 2573 N N . ASP A 1 330 ? -6.603 0.851 13.141 1.00 98.50 330 ASP A N 1
ATOM 2574 C CA . ASP A 1 330 ? -7.386 1.872 13.827 1.00 98.50 330 ASP A CA 1
ATOM 2575 C C . ASP A 1 330 ? -6.815 2.193 15.206 1.00 98.50 330 ASP A C 1
ATOM 2577 O O . ASP A 1 330 ? -6.598 3.368 15.507 1.00 98.50 330 ASP A O 1
ATOM 2581 N N . ILE A 1 331 ? -6.491 1.170 16.009 1.00 98.25 331 ILE A N 1
ATOM 2582 C CA . ILE A 1 331 ? -5.872 1.351 17.330 1.00 98.25 331 ILE A CA 1
ATOM 2583 C C . ILE A 1 331 ? -4.468 1.942 17.214 1.00 98.25 331 ILE A C 1
ATOM 2585 O O . ILE A 1 331 ? -4.118 2.848 17.971 1.00 98.25 331 ILE A O 1
ATOM 2589 N N . MET A 1 332 ? -3.652 1.480 16.263 1.00 98.31 332 MET A N 1
ATOM 2590 C CA . MET A 1 332 ? -2.326 2.065 16.054 1.00 98.31 332 MET A CA 1
ATOM 2591 C C . MET A 1 332 ? -2.427 3.548 15.678 1.00 98.31 332 MET A C 1
ATOM 2593 O O . MET A 1 332 ? -1.730 4.370 16.266 1.00 98.31 332 MET A O 1
ATOM 2597 N N . VAL A 1 333 ? -3.334 3.919 14.772 1.00 98.31 333 VAL A N 1
ATOM 2598 C CA . VAL A 1 333 ? -3.592 5.321 14.418 1.00 98.31 333 VAL A CA 1
ATOM 2599 C C . VAL A 1 333 ? -4.158 6.097 15.613 1.00 98.31 333 VAL A C 1
ATOM 2601 O O . VAL A 1 333 ? -3.756 7.237 15.827 1.00 98.31 333 VAL A O 1
ATOM 2604 N N . ALA A 1 334 ? -5.005 5.494 16.451 1.00 97.88 334 ALA A N 1
ATOM 2605 C CA . ALA A 1 334 ? -5.504 6.109 17.683 1.00 97.88 334 ALA A CA 1
ATOM 2606 C C . ALA A 1 334 ? -4.355 6.499 18.631 1.00 97.88 334 ALA A C 1
ATOM 2608 O O . ALA A 1 334 ? -4.297 7.628 19.124 1.00 97.88 334 ALA A O 1
ATOM 2609 N N . LEU A 1 335 ? -3.387 5.595 18.824 1.00 97.56 335 LEU A N 1
ATOM 2610 C CA . LEU A 1 335 ? -2.161 5.859 19.589 1.00 97.56 335 LEU A CA 1
ATOM 2611 C C . LEU A 1 335 ? -1.315 6.973 18.944 1.00 97.56 335 LEU A C 1
ATOM 2613 O O . LEU A 1 335 ? -0.688 7.767 19.647 1.00 97.56 335 LEU A O 1
ATOM 2617 N N . LEU A 1 336 ? -1.315 7.074 17.611 1.00 97.75 336 LEU A N 1
ATOM 2618 C CA . LEU A 1 336 ? -0.640 8.149 16.875 1.00 97.75 336 LEU A CA 1
ATOM 2619 C C . LEU A 1 336 ? -1.377 9.499 16.904 1.00 97.75 336 LEU A C 1
ATOM 2621 O O . LEU A 1 336 ? -0.748 10.548 16.730 1.00 97.75 336 LEU A O 1
ATOM 2625 N N . LEU A 1 337 ? -2.680 9.521 17.151 1.00 95.25 337 LEU A N 1
ATOM 2626 C CA . LEU A 1 337 ? -3.442 10.760 17.316 1.00 95.25 337 LEU A CA 1
ATOM 2627 C C . LEU A 1 337 ? -3.398 11.263 18.762 1.00 95.25 337 LEU A C 1
ATOM 2629 O O . LEU A 1 337 ? -3.391 12.473 18.998 1.00 95.25 337 LEU A O 1
ATOM 2633 N N . ASN A 1 338 ? -3.291 10.358 19.736 1.00 91.88 338 ASN A N 1
ATOM 2634 C CA . ASN A 1 338 ? -3.130 10.727 21.136 1.00 91.88 338 ASN A CA 1
ATOM 2635 C C . ASN A 1 338 ? -1.722 11.301 21.382 1.00 91.88 338 ASN A C 1
ATOM 2637 O O . ASN A 1 338 ? -0.744 10.577 21.534 1.00 91.88 338 ASN A O 1
ATOM 2641 N N . ARG A 1 339 ? -1.595 12.633 21.379 1.00 85.88 339 ARG A N 1
ATOM 2642 C CA . ARG A 1 339 ? -0.328 13.345 21.659 1.00 85.88 339 ARG A CA 1
ATOM 2643 C C . ARG A 1 339 ? -0.198 13.815 23.107 1.00 85.88 339 ARG A C 1
ATOM 2645 O O . ARG A 1 339 ? 0.866 14.268 23.500 1.00 85.88 339 ARG A O 1
ATOM 2652 N N . SER A 1 340 ? -1.279 13.748 23.880 1.00 78.81 340 SER A N 1
ATOM 2653 C CA . SER A 1 340 ? -1.363 14.308 25.235 1.00 78.81 340 SER A CA 1
ATOM 2654 C C . SER A 1 340 ? -0.842 13.387 26.343 1.00 78.81 340 SER A C 1
ATOM 2656 O O . SER A 1 340 ? -0.818 13.793 27.502 1.00 78.81 340 SER A O 1
ATOM 2658 N N . GLY A 1 341 ? -0.480 12.142 26.027 1.00 75.00 341 GLY A N 1
ATOM 2659 C CA . GLY A 1 341 ? 0.059 11.205 27.008 1.00 75.00 341 GLY A CA 1
ATOM 2660 C C . GLY A 1 341 ? 1.562 11.392 27.227 1.00 75.00 341 GLY A C 1
ATOM 2661 O O . GLY A 1 341 ? 2.359 11.083 26.344 1.00 75.00 341 GLY A O 1
ATOM 2662 N N . ASP A 1 342 ? 1.944 11.817 28.431 1.00 77.06 342 ASP A N 1
ATOM 2663 C CA . ASP A 1 342 ? 3.353 12.004 28.818 1.00 77.06 342 ASP A CA 1
ATOM 2664 C C . ASP A 1 342 ? 3.940 10.814 29.604 1.00 77.06 342 ASP A C 1
ATOM 2666 O O . ASP A 1 342 ? 5.096 10.850 30.017 1.00 77.06 342 ASP A O 1
ATOM 2670 N N . SER A 1 343 ? 3.164 9.752 29.850 1.00 88.50 343 SER A N 1
ATOM 2671 C CA . SER A 1 343 ? 3.678 8.548 30.520 1.00 88.50 343 SER A CA 1
ATOM 2672 C C . SER A 1 343 ? 4.647 7.775 29.620 1.00 88.50 343 SER A C 1
ATOM 2674 O O . SER A 1 343 ? 4.380 7.638 28.424 1.00 88.50 343 SER A O 1
ATOM 2676 N N . ASP A 1 344 ? 5.690 7.179 30.205 1.00 89.38 344 ASP A N 1
ATOM 2677 C CA . ASP A 1 344 ? 6.681 6.357 29.488 1.00 89.38 344 ASP A CA 1
ATOM 2678 C C . ASP A 1 344 ? 6.034 5.230 28.657 1.00 89.38 344 ASP A C 1
ATOM 2680 O O . ASP A 1 344 ? 6.441 4.986 27.516 1.00 89.38 344 ASP A O 1
ATOM 2684 N N . ASP A 1 345 ? 4.978 4.596 29.181 1.00 90.25 345 ASP A N 1
ATOM 2685 C CA . ASP A 1 345 ? 4.228 3.541 28.484 1.00 90.25 345 ASP A CA 1
ATOM 2686 C C . ASP A 1 345 ? 3.552 4.079 27.215 1.00 90.25 345 ASP A C 1
ATOM 2688 O O . ASP A 1 345 ? 3.723 3.534 26.127 1.00 90.25 345 ASP A O 1
ATOM 2692 N N . HIS A 1 346 ? 2.863 5.218 27.319 1.00 91.75 346 HIS A N 1
ATOM 2693 C CA . HIS A 1 346 ? 2.229 5.880 26.177 1.00 91.75 346 HIS A CA 1
ATOM 2694 C C . HIS A 1 346 ? 3.233 6.251 25.074 1.00 91.75 346 HIS A C 1
ATOM 2696 O O . HIS A 1 346 ? 2.983 5.992 23.894 1.00 91.75 346 HIS A O 1
ATOM 2702 N N . LEU A 1 347 ? 4.386 6.819 25.443 1.00 93.44 347 LEU A N 1
ATOM 2703 C CA . LEU A 1 347 ? 5.448 7.143 24.484 1.00 93.44 347 LEU A CA 1
ATOM 2704 C C . LEU A 1 347 ? 5.992 5.879 23.801 1.00 93.44 347 LEU A C 1
ATOM 2706 O O . LEU A 1 347 ? 6.248 5.881 22.593 1.00 93.44 347 LEU A O 1
ATOM 2710 N N . THR A 1 348 ? 6.115 4.787 24.558 1.00 95.19 348 THR A N 1
ATOM 2711 C CA . THR A 1 348 ? 6.543 3.481 24.045 1.00 95.19 348 THR A CA 1
ATOM 2712 C C . THR A 1 348 ? 5.532 2.919 23.048 1.00 95.19 348 THR A C 1
ATOM 2714 O O . THR A 1 348 ? 5.913 2.563 21.929 1.00 95.19 348 THR A O 1
ATOM 2717 N N . TRP A 1 349 ? 4.243 2.907 23.394 1.00 96.06 349 TRP A N 1
ATOM 2718 C CA . TRP A 1 349 ? 3.173 2.430 22.517 1.00 96.06 349 TRP A CA 1
ATOM 2719 C C . TRP A 1 349 ? 3.070 3.249 21.236 1.00 96.06 349 TRP A C 1
ATOM 2721 O O . TRP A 1 349 ? 3.016 2.670 20.151 1.00 96.06 349 TRP A O 1
ATOM 2731 N N . ARG A 1 350 ? 3.130 4.584 21.329 1.00 96.56 350 ARG A N 1
ATOM 2732 C CA . ARG A 1 350 ? 3.143 5.469 20.156 1.00 96.56 350 ARG A CA 1
ATOM 2733 C C . ARG A 1 350 ? 4.328 5.163 19.239 1.00 96.56 350 ARG A C 1
ATOM 2735 O O . ARG A 1 350 ? 4.150 5.029 18.031 1.00 96.56 350 ARG A O 1
ATOM 2742 N N . SER A 1 351 ? 5.533 5.023 19.799 1.00 96.31 351 SER A N 1
ATOM 2743 C CA . SER A 1 351 ? 6.736 4.722 19.013 1.00 96.31 351 SER A CA 1
ATOM 2744 C C . SER A 1 351 ? 6.639 3.361 18.315 1.00 96.31 351 SER A C 1
ATOM 2746 O O . SER A 1 351 ? 6.977 3.247 17.134 1.00 96.31 351 SER A O 1
ATOM 2748 N N . LYS A 1 352 ? 6.145 2.331 19.015 1.00 97.44 352 LYS A N 1
ATOM 2749 C CA . LYS A 1 352 ? 5.891 1.006 18.431 1.00 97.44 352 LYS A CA 1
ATOM 2750 C C . LYS A 1 352 ? 4.840 1.071 17.319 1.00 97.44 352 LYS A C 1
ATOM 2752 O O . LYS A 1 352 ? 5.084 0.533 16.241 1.00 97.44 352 LYS A O 1
ATOM 2757 N N . ALA A 1 353 ? 3.725 1.768 17.546 1.00 98.00 353 ALA A N 1
ATOM 2758 C CA . ALA A 1 353 ? 2.666 1.958 16.556 1.00 98.00 353 ALA A CA 1
ATOM 2759 C C . ALA A 1 353 ? 3.184 2.664 15.294 1.00 98.00 353 ALA A C 1
ATOM 2761 O O . ALA A 1 353 ? 2.928 2.189 14.191 1.00 98.00 353 ALA A O 1
ATOM 2762 N N . MET A 1 354 ? 3.982 3.731 15.442 1.00 97.94 354 MET A N 1
ATOM 2763 C CA . MET A 1 354 ? 4.582 4.453 14.313 1.00 97.94 354 MET A CA 1
ATOM 2764 C C . MET A 1 354 ? 5.466 3.530 13.472 1.00 97.94 354 MET A C 1
ATOM 2766 O O . MET A 1 354 ? 5.264 3.401 12.267 1.00 97.94 354 MET A O 1
ATOM 2770 N N . LYS A 1 355 ? 6.404 2.822 14.114 1.00 96.56 355 LYS A N 1
ATOM 2771 C CA . LYS A 1 355 ? 7.301 1.881 13.425 1.00 96.56 355 LYS A CA 1
ATOM 2772 C C . LYS A 1 355 ? 6.529 0.784 12.700 1.00 96.56 355 LYS A C 1
ATOM 2774 O O . LYS A 1 355 ? 6.875 0.439 11.573 1.00 96.56 355 LYS A O 1
ATOM 2779 N N . LYS A 1 356 ? 5.486 0.244 13.335 1.00 96.88 356 LYS A N 1
ATOM 2780 C CA . LYS A 1 356 ? 4.680 -0.843 12.776 1.00 96.88 356 LYS A CA 1
ATOM 2781 C C . LYS A 1 356 ? 3.819 -0.381 11.604 1.00 96.88 356 LYS A C 1
ATOM 2783 O O . LYS A 1 356 ? 3.853 -1.036 10.569 1.00 96.88 356 LYS A O 1
ATOM 2788 N N . ILE A 1 357 ? 3.139 0.764 11.712 1.00 97.19 357 ILE A N 1
ATOM 2789 C CA . ILE A 1 357 ? 2.383 1.354 10.596 1.00 97.19 357 ILE A CA 1
ATOM 2790 C C . ILE A 1 357 ? 3.314 1.694 9.432 1.00 97.19 357 ILE A C 1
ATOM 2792 O O . ILE A 1 357 ? 2.996 1.356 8.295 1.00 97.19 357 ILE A O 1
ATOM 2796 N N . VAL A 1 358 ? 4.468 2.325 9.677 1.00 96.62 358 VAL A N 1
ATOM 2797 C CA . VAL A 1 358 ? 5.439 2.615 8.607 1.00 96.62 358 VAL A CA 1
ATOM 2798 C C . VAL A 1 358 ? 5.890 1.324 7.935 1.00 96.62 358 VAL A C 1
ATOM 2800 O O . VAL A 1 358 ? 5.895 1.249 6.711 1.00 96.62 358 VAL A O 1
ATOM 2803 N N . HIS A 1 359 ? 6.219 0.290 8.709 1.00 94.94 359 HIS A N 1
ATOM 2804 C CA . HIS A 1 359 ? 6.613 -0.994 8.145 1.00 94.94 359 HIS A CA 1
ATOM 2805 C C . HIS A 1 359 ? 5.495 -1.614 7.298 1.00 94.94 359 HIS A C 1
ATOM 2807 O O . HIS A 1 359 ? 5.726 -1.910 6.131 1.00 94.94 359 HIS A O 1
ATOM 2813 N N . TRP A 1 360 ? 4.284 -1.746 7.844 1.00 95.25 360 TRP A N 1
ATOM 2814 C CA . TRP A 1 360 ? 3.145 -2.355 7.153 1.00 95.25 360 TRP A CA 1
ATOM 2815 C C . TRP A 1 360 ? 2.727 -1.604 5.891 1.00 95.25 360 TRP A C 1
ATOM 2817 O O . TRP A 1 360 ? 2.292 -2.214 4.919 1.00 95.25 360 TRP A O 1
ATOM 2827 N N . SER A 1 361 ? 2.854 -0.281 5.904 1.00 94.81 361 SER A N 1
ATOM 2828 C CA . SER A 1 361 ? 2.373 0.568 4.819 1.00 94.81 361 SER A CA 1
ATOM 2829 C C . SER A 1 361 ? 3.447 0.907 3.782 1.00 94.81 361 SER A C 1
ATOM 2831 O O . SER A 1 361 ? 3.106 1.230 2.649 1.00 94.81 361 SER A O 1
ATOM 2833 N N . SER A 1 362 ? 4.739 0.820 4.100 1.00 92.44 362 SER A N 1
ATOM 2834 C CA . SER A 1 362 ? 5.811 1.071 3.123 1.00 92.44 362 SER A CA 1
ATOM 2835 C C . SER A 1 362 ? 6.333 -0.211 2.471 1.00 92.44 362 SER A C 1
ATOM 2837 O O . SER A 1 362 ? 6.719 -0.175 1.296 1.00 92.44 362 SER A O 1
ATOM 2839 N N . ASP A 1 363 ? 6.312 -1.335 3.188 1.00 90.06 363 ASP A N 1
ATOM 2840 C CA . ASP A 1 363 ? 6.747 -2.639 2.685 1.00 90.06 363 ASP A CA 1
ATOM 2841 C C . ASP A 1 363 ? 5.783 -3.186 1.614 1.00 90.06 363 ASP A C 1
ATOM 2843 O O . ASP A 1 363 ? 4.567 -3.038 1.723 1.00 90.06 363 ASP A O 1
ATOM 2847 N N . GLU A 1 364 ? 6.317 -3.765 0.535 1.00 85.19 364 GLU A N 1
ATOM 2848 C CA . GLU A 1 364 ? 5.519 -4.262 -0.599 1.00 85.19 364 GLU A CA 1
ATOM 2849 C C . GLU A 1 364 ? 4.659 -5.479 -0.229 1.00 85.19 364 GLU A C 1
ATOM 2851 O O . GLU A 1 364 ? 3.526 -5.586 -0.695 1.00 85.19 364 GLU A O 1
ATOM 2856 N N . GLU A 1 365 ? 5.152 -6.356 0.644 1.00 85.00 365 GLU A N 1
ATOM 2857 C CA . GLU A 1 365 ? 4.459 -7.583 1.038 1.00 85.00 365 GLU A CA 1
ATOM 2858 C C . GLU A 1 365 ? 3.255 -7.268 1.923 1.00 85.00 365 GLU A C 1
ATOM 2860 O O . GLU A 1 365 ? 2.143 -7.727 1.662 1.00 85.00 365 GLU A O 1
ATOM 2865 N N . PHE A 1 366 ? 3.453 -6.433 2.944 1.00 90.19 366 PHE A N 1
ATOM 2866 C CA . PHE A 1 366 ? 2.364 -6.027 3.832 1.00 90.19 366 PHE A CA 1
ATOM 2867 C C . PHE A 1 366 ? 1.337 -5.143 3.124 1.00 90.19 366 PHE A C 1
ATOM 2869 O O . PHE A 1 366 ? 0.138 -5.289 3.358 1.00 90.19 366 PHE A O 1
ATOM 2876 N N . ARG A 1 367 ? 1.779 -4.291 2.193 1.00 88.06 367 ARG A N 1
ATOM 2877 C CA . ARG A 1 367 ? 0.888 -3.558 1.285 1.00 88.06 367 ARG A CA 1
ATOM 2878 C C . ARG A 1 367 ? -0.009 -4.487 0.486 1.00 88.06 367 ARG A C 1
ATOM 2880 O O . ARG A 1 367 ? -1.208 -4.255 0.439 1.00 88.06 367 ARG A O 1
ATOM 2887 N N . HIS A 1 368 ? 0.562 -5.522 -0.125 1.00 86.06 368 HIS A N 1
ATOM 2888 C CA . HIS A 1 368 ? -0.209 -6.515 -0.875 1.00 86.06 368 HIS A CA 1
ATOM 2889 C C . HIS A 1 368 ? -1.164 -7.299 0.036 1.00 86.06 368 HIS A C 1
ATOM 2891 O O . HIS A 1 368 ? -2.269 -7.642 -0.369 1.00 86.06 368 HIS A O 1
ATOM 2897 N N . LEU A 1 369 ? -0.761 -7.547 1.285 1.00 89.25 369 LEU A N 1
ATOM 2898 C CA . LEU A 1 369 ? -1.563 -8.278 2.264 1.00 89.25 369 LEU A CA 1
ATOM 2899 C C . LEU A 1 369 ? -2.764 -7.485 2.799 1.00 89.25 369 LEU A C 1
ATOM 2901 O O . LEU A 1 369 ? -3.825 -8.066 3.017 1.00 89.25 369 LEU A O 1
ATOM 2905 N N . PHE A 1 370 ? -2.586 -6.194 3.075 1.00 91.75 370 PHE A N 1
ATOM 2906 C CA . PHE A 1 370 ? -3.598 -5.369 3.742 1.00 91.75 370 PHE A CA 1
ATOM 2907 C C . PHE A 1 370 ? -4.353 -4.445 2.793 1.00 91.75 370 PHE A C 1
ATOM 2909 O O . PHE A 1 370 ? -5.493 -4.086 3.081 1.00 91.75 370 PHE A O 1
ATOM 2916 N N . GLY A 1 371 ? -3.715 -4.062 1.686 1.00 87.25 371 GLY A N 1
ATOM 2917 C CA . GLY A 1 371 ? -4.278 -3.237 0.628 1.00 87.25 371 GLY A CA 1
ATOM 2918 C C . GLY A 1 371 ? -5.031 -2.016 1.144 1.00 87.25 371 GLY A C 1
ATOM 2919 O O . GLY A 1 371 ? -4.585 -1.303 2.048 1.00 87.25 371 GLY A O 1
ATOM 2920 N N . ASP A 1 372 ? -6.209 -1.822 0.564 1.00 88.56 372 ASP A N 1
ATOM 2921 C CA . ASP A 1 372 ? -7.091 -0.693 0.825 1.00 88.56 372 ASP A CA 1
ATOM 2922 C C . ASP A 1 372 ? -7.570 -0.601 2.277 1.00 88.56 372 ASP A C 1
ATOM 2924 O O . ASP A 1 372 ? -7.801 0.504 2.766 1.00 88.56 372 ASP A O 1
ATOM 2928 N N . CYS A 1 373 ? -7.671 -1.721 3.001 1.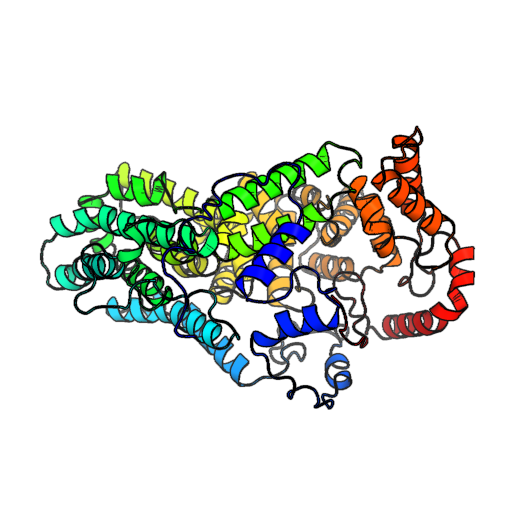00 92.44 373 CYS A N 1
ATOM 2929 C CA . CYS A 1 373 ? -8.112 -1.714 4.396 1.00 92.44 373 CYS A CA 1
ATOM 2930 C C . CYS A 1 373 ? -7.140 -0.951 5.302 1.00 92.44 373 CYS A C 1
ATOM 2932 O O . CYS A 1 373 ? -7.562 -0.181 6.168 1.00 92.44 373 CYS A O 1
ATOM 2934 N N . LEU A 1 374 ? -5.831 -1.123 5.086 1.00 94.94 374 LEU A N 1
ATOM 2935 C CA . LEU A 1 374 ? -4.822 -0.369 5.828 1.00 94.94 374 LEU A CA 1
ATOM 2936 C C . LEU A 1 374 ? -4.853 1.114 5.444 1.00 94.94 374 LEU A C 1
ATOM 2938 O O . LEU A 1 374 ? -4.840 1.972 6.329 1.00 94.94 374 LEU A O 1
ATOM 2942 N N . SER A 1 375 ? -4.926 1.419 4.147 1.00 93.44 375 SER A N 1
ATOM 2943 C CA . SER A 1 375 ? -4.966 2.803 3.667 1.00 93.44 375 SER A CA 1
ATOM 2944 C C . SER A 1 375 ? -6.199 3.549 4.195 1.00 93.44 375 SER A C 1
ATOM 2946 O O . SER A 1 375 ? -6.085 4.713 4.589 1.00 93.44 375 SER A O 1
ATOM 2948 N N . ASP A 1 376 ? -7.356 2.886 4.283 1.00 94.00 376 ASP A N 1
ATOM 2949 C CA . ASP A 1 376 ? -8.591 3.438 4.851 1.00 94.00 376 ASP A CA 1
ATOM 2950 C C . ASP A 1 376 ? -8.430 3.820 6.334 1.00 94.00 376 ASP A C 1
ATOM 2952 O O . ASP A 1 376 ? -8.694 4.966 6.730 1.00 94.00 376 ASP A O 1
ATOM 2956 N N . ALA A 1 377 ? -7.903 2.907 7.154 1.00 95.50 377 ALA A N 1
ATOM 2957 C CA . ALA A 1 377 ? -7.632 3.172 8.567 1.00 95.50 377 ALA A CA 1
ATOM 2958 C C . ALA A 1 377 ? -6.628 4.328 8.762 1.00 95.50 377 ALA A C 1
ATOM 2960 O O . ALA A 1 377 ? -6.760 5.124 9.695 1.00 95.50 377 ALA A O 1
ATOM 2961 N N . MET A 1 378 ? -5.661 4.472 7.847 1.00 96.31 378 MET A N 1
ATOM 2962 C CA . MET A 1 378 ? -4.595 5.480 7.899 1.00 96.31 378 MET A CA 1
ATOM 2963 C C . MET A 1 378 ? -5.009 6.900 7.492 1.00 96.31 378 MET A C 1
ATOM 2965 O O . MET A 1 378 ? -4.224 7.822 7.719 1.00 96.31 378 MET A O 1
ATOM 2969 N N . ARG A 1 379 ? -6.220 7.137 6.966 1.00 95.00 379 ARG A N 1
ATOM 2970 C CA . ARG A 1 379 ? -6.670 8.486 6.545 1.00 95.00 379 ARG A CA 1
ATOM 2971 C C . ARG A 1 379 ? -6.367 9.625 7.539 1.00 95.00 379 ARG A C 1
ATOM 2973 O O . ARG A 1 379 ? -5.918 10.679 7.087 1.00 95.00 379 ARG A O 1
ATOM 2980 N N . PRO A 1 380 ? -6.511 9.461 8.873 1.00 96.50 380 PRO A N 1
ATOM 2981 C CA . PRO A 1 380 ? -6.159 10.512 9.830 1.00 96.50 380 PRO A CA 1
ATOM 2982 C C . PRO A 1 380 ? -4.687 10.942 9.802 1.00 96.50 380 PRO A C 1
ATOM 2984 O O . PRO A 1 380 ? -4.400 12.105 10.077 1.00 96.50 380 PRO A O 1
ATOM 2987 N N . ILE A 1 381 ? -3.762 10.041 9.447 1.00 97.31 381 ILE A N 1
ATOM 2988 C CA . ILE A 1 381 ? -2.340 10.374 9.262 1.00 97.31 381 ILE A CA 1
ATOM 2989 C C . ILE A 1 381 ? -2.184 11.389 8.130 1.00 97.31 381 ILE A C 1
ATOM 2991 O O . ILE A 1 381 ? -1.382 12.309 8.244 1.00 97.31 381 ILE A O 1
ATOM 2995 N N . TYR A 1 382 ? -2.966 11.243 7.060 1.00 96.19 382 TYR A N 1
ATOM 2996 C CA . TYR A 1 382 ? -2.923 12.118 5.887 1.00 96.19 382 TYR A CA 1
ATOM 2997 C C . TYR A 1 382 ? -3.637 13.455 6.117 1.00 96.19 382 TYR A C 1
ATOM 2999 O O . TYR A 1 382 ? -3.258 14.461 5.524 1.00 96.19 382 TYR A O 1
ATOM 3007 N N . TRP A 1 383 ? -4.626 13.501 7.013 1.00 94.75 383 TRP A N 1
ATOM 3008 C CA . TRP A 1 383 ? -5.337 14.737 7.355 1.00 94.75 383 TRP A CA 1
ATOM 3009 C C . TRP A 1 383 ? -4.609 15.625 8.371 1.00 94.75 383 TRP A C 1
ATOM 3011 O O . TRP A 1 383 ? -4.763 16.847 8.329 1.00 94.75 383 TRP A O 1
ATOM 3021 N N . ASP A 1 384 ? -3.849 15.047 9.306 1.00 95.56 384 ASP A N 1
ATOM 3022 C CA . ASP A 1 384 ? -3.089 15.808 10.303 1.00 95.56 384 ASP A CA 1
ATOM 3023 C C . ASP A 1 384 ? -1.682 16.125 9.775 1.00 95.56 384 ASP A C 1
ATOM 3025 O O . ASP A 1 384 ? -0.803 15.269 9.736 1.00 95.56 384 ASP A O 1
ATOM 3029 N N . GLN A 1 385 ? -1.442 17.390 9.415 1.00 95.44 385 GLN A N 1
ATOM 3030 C CA . GLN A 1 385 ? -0.173 17.834 8.825 1.00 95.44 385 GLN A CA 1
ATOM 3031 C C . GLN A 1 385 ? 1.056 17.534 9.701 1.00 95.44 385 GLN A C 1
ATOM 3033 O O . GLN A 1 385 ? 2.136 17.254 9.181 1.00 95.44 385 GLN A O 1
ATOM 3038 N N . GLN A 1 386 ? 0.927 17.617 11.027 1.00 95.69 386 GLN A N 1
ATOM 3039 C CA . GLN A 1 386 ? 2.043 17.337 11.929 1.00 95.69 386 GLN A CA 1
ATOM 3040 C C . GLN A 1 386 ? 2.337 15.831 11.967 1.00 95.69 386 GLN A C 1
ATOM 3042 O O . GLN A 1 386 ? 3.504 15.442 11.956 1.00 95.69 386 GLN A O 1
ATOM 3047 N N . LEU A 1 387 ? 1.297 14.991 11.969 1.00 96.75 387 LEU A N 1
ATOM 3048 C CA . LEU A 1 387 ? 1.426 13.536 11.970 1.00 96.75 387 LEU A CA 1
ATOM 3049 C C . LEU A 1 387 ? 1.941 13.040 10.623 1.00 96.75 387 LEU A C 1
ATOM 3051 O O . LEU A 1 387 ? 2.801 12.171 10.595 1.00 96.75 387 LEU A O 1
ATOM 3055 N N . LEU A 1 388 ? 1.477 13.632 9.524 1.00 97.56 388 LEU A N 1
ATOM 3056 C CA . LEU A 1 388 ? 1.958 13.365 8.175 1.00 97.56 388 LEU A CA 1
ATOM 3057 C C . LEU A 1 388 ? 3.471 13.594 8.059 1.00 97.56 388 LEU A C 1
ATOM 3059 O O . LEU A 1 388 ? 4.190 12.765 7.505 1.00 97.56 388 LEU A O 1
ATOM 3063 N N . VAL A 1 389 ? 3.966 14.713 8.596 1.00 96.69 389 VAL A N 1
ATOM 3064 C CA . VAL A 1 389 ? 5.401 15.037 8.602 1.00 96.69 389 VAL A CA 1
ATOM 3065 C C . VAL A 1 389 ? 6.192 14.043 9.457 1.00 96.69 389 VAL A C 1
ATOM 3067 O O . VAL A 1 389 ? 7.240 13.577 9.011 1.00 96.69 389 VAL A O 1
ATOM 3070 N N . GLU A 1 390 ? 5.692 13.694 10.648 1.00 95.88 390 GLU A N 1
ATOM 3071 C CA . GLU A 1 390 ? 6.288 12.679 11.535 1.00 95.88 390 GLU A CA 1
ATOM 3072 C C . GLU A 1 390 ? 6.360 11.313 10.829 1.00 95.88 390 GLU A C 1
ATOM 3074 O O . GLU A 1 390 ? 7.433 10.727 10.703 1.00 95.88 390 GLU A O 1
ATOM 3079 N N . PHE A 1 391 ? 5.235 10.862 10.274 1.00 97.38 391 PHE A N 1
ATOM 3080 C CA . PHE A 1 391 ? 5.092 9.602 9.551 1.00 97.38 391 PHE A CA 1
ATOM 3081 C C . PHE A 1 391 ? 6.039 9.510 8.350 1.00 97.38 391 PHE A C 1
ATOM 3083 O O . PHE A 1 391 ? 6.770 8.529 8.202 1.00 97.38 391 PHE A O 1
ATOM 3090 N N . CYS A 1 392 ? 6.088 10.545 7.509 1.00 97.00 392 CYS A N 1
ATOM 3091 C CA . CYS A 1 392 ? 7.007 10.586 6.375 1.00 97.00 392 CYS A CA 1
ATOM 3092 C C . CYS A 1 392 ? 8.477 10.595 6.818 1.00 97.00 392 CYS A C 1
ATOM 3094 O O . CYS A 1 392 ? 9.298 9.923 6.190 1.00 97.00 392 CYS A O 1
ATOM 3096 N N . GLY A 1 393 ? 8.806 11.312 7.899 1.00 93.81 393 GLY A N 1
ATOM 3097 C CA . GLY A 1 393 ? 10.151 11.350 8.479 1.00 93.81 393 GLY A CA 1
ATOM 3098 C C . GLY A 1 393 ? 10.638 9.982 8.968 1.00 93.81 393 GLY A C 1
ATOM 3099 O O . GLY A 1 393 ? 11.801 9.636 8.762 1.00 93.81 393 GLY A O 1
ATOM 3100 N N . GLU A 1 394 ? 9.735 9.171 9.518 1.00 94.31 394 GLU A N 1
ATOM 3101 C CA . GLU A 1 394 ? 10.012 7.800 9.971 1.00 94.31 394 GLU A CA 1
ATOM 3102 C C . GLU A 1 394 ? 10.090 6.773 8.820 1.00 94.31 394 GLU A C 1
ATOM 3104 O O . GLU A 1 394 ? 10.445 5.618 9.041 1.00 94.31 394 GLU A O 1
ATOM 3109 N N . GLY A 1 395 ? 9.827 7.182 7.572 1.00 94.38 395 GLY A N 1
ATOM 3110 C CA . GLY A 1 395 ? 9.900 6.322 6.381 1.00 94.38 395 GLY A CA 1
ATOM 3111 C C . GLY A 1 395 ? 8.551 6.015 5.726 1.00 94.38 395 GLY A C 1
ATOM 3112 O O . GLY A 1 395 ? 8.493 5.232 4.776 1.00 94.38 395 GLY A O 1
ATOM 3113 N N . GLY A 1 396 ? 7.471 6.649 6.184 1.00 96.38 396 GLY A N 1
ATOM 3114 C CA . GLY A 1 396 ? 6.125 6.535 5.622 1.00 96.38 396 GLY A CA 1
ATOM 3115 C C . GLY A 1 396 ? 5.923 7.220 4.264 1.00 96.38 396 GLY A C 1
ATOM 3116 O O . GLY A 1 396 ? 4.873 7.072 3.648 1.00 96.38 396 GLY A O 1
ATOM 3117 N N . LEU A 1 397 ? 6.919 7.945 3.740 1.00 96.69 397 LEU A N 1
ATOM 3118 C CA . LEU A 1 397 ? 6.791 8.632 2.448 1.00 96.69 397 LEU A CA 1
ATOM 3119 C C . LEU A 1 397 ? 6.527 7.659 1.285 1.00 96.69 397 LEU A C 1
ATOM 3121 O O . LEU A 1 397 ? 5.789 7.992 0.362 1.00 96.69 397 LEU A O 1
ATOM 3125 N N . ALA A 1 398 ? 7.101 6.453 1.335 1.00 94.88 398 ALA A N 1
ATOM 3126 C CA . ALA A 1 398 ? 6.853 5.419 0.330 1.00 94.88 398 ALA A CA 1
ATOM 3127 C C . ALA A 1 398 ? 5.382 4.985 0.311 1.00 94.88 398 ALA A C 1
ATOM 3129 O O . ALA A 1 398 ? 4.804 4.817 -0.760 1.00 94.88 398 ALA A O 1
ATOM 3130 N N . SER A 1 399 ? 4.780 4.849 1.496 1.00 95.12 399 SER A N 1
ATOM 3131 C CA . SER A 1 399 ? 3.353 4.588 1.657 1.00 95.12 399 SER A CA 1
ATOM 3132 C C . SER A 1 399 ? 2.516 5.695 1.004 1.00 95.12 399 SER A C 1
ATOM 3134 O O . SER A 1 399 ? 1.704 5.429 0.121 1.00 95.12 399 SER A O 1
ATOM 3136 N N . LEU A 1 400 ? 2.798 6.959 1.333 1.00 96.12 400 LEU A N 1
ATOM 3137 C CA . LEU A 1 400 ? 2.061 8.092 0.769 1.00 96.12 400 LEU A CA 1
ATOM 3138 C C . LEU A 1 400 ? 2.147 8.153 -0.766 1.00 96.12 400 LEU A C 1
ATOM 3140 O O . LEU A 1 400 ? 1.141 8.396 -1.423 1.00 96.12 400 LEU A O 1
ATOM 3144 N N . ILE A 1 401 ? 3.331 7.911 -1.346 1.00 95.25 401 ILE A N 1
ATOM 3145 C CA . ILE A 1 401 ? 3.512 7.866 -2.807 1.00 95.25 401 ILE A CA 1
ATOM 3146 C C . ILE A 1 401 ? 2.653 6.761 -3.426 1.00 95.25 401 ILE A C 1
ATOM 3148 O O . ILE A 1 401 ? 1.991 6.994 -4.438 1.00 95.25 401 ILE A O 1
ATOM 3152 N N . LYS A 1 402 ? 2.663 5.562 -2.836 1.00 92.44 402 LYS A N 1
ATOM 3153 C CA . LYS A 1 402 ? 1.880 4.431 -3.341 1.00 92.44 402 LYS A CA 1
ATOM 3154 C C . LYS A 1 402 ? 0.380 4.717 -3.245 1.00 92.44 402 LYS A C 1
ATOM 3156 O O . LYS A 1 402 ? -0.305 4.562 -4.246 1.00 92.44 402 LYS A O 1
ATOM 3161 N N . ASP A 1 403 ? -0.117 5.216 -2.112 1.00 93.00 403 ASP A N 1
ATOM 3162 C CA . ASP A 1 403 ? -1.543 5.559 -1.974 1.00 93.00 403 ASP A CA 1
ATOM 3163 C C . ASP A 1 403 ? -1.968 6.679 -2.920 1.00 93.00 403 ASP A C 1
ATOM 3165 O O . ASP A 1 403 ? -3.052 6.611 -3.480 1.00 93.00 403 ASP A O 1
ATOM 3169 N N . ALA A 1 404 ? -1.114 7.676 -3.160 1.00 93.44 404 ALA A N 1
ATOM 3170 C CA . ALA A 1 404 ? -1.418 8.774 -4.076 1.00 93.44 404 ALA A CA 1
ATOM 3171 C C . ALA A 1 404 ? -1.398 8.370 -5.566 1.00 93.44 404 ALA A C 1
ATOM 3173 O O . ALA A 1 404 ? -1.726 9.196 -6.415 1.00 93.44 404 ALA A O 1
ATOM 3174 N N . THR A 1 405 ? -0.959 7.150 -5.910 1.00 89.06 405 THR A N 1
ATOM 3175 C CA . THR A 1 405 ? -0.762 6.720 -7.313 1.00 89.06 405 THR A CA 1
ATOM 3176 C C . THR A 1 405 ? -1.415 5.392 -7.682 1.00 89.06 405 THR A C 1
ATOM 3178 O O . THR A 1 405 ? -1.639 5.102 -8.859 1.00 89.06 405 THR A O 1
ATOM 3181 N N . GLN A 1 406 ? -1.720 4.563 -6.693 1.00 79.50 406 GLN A N 1
ATOM 3182 C CA . GLN A 1 406 ? -2.537 3.374 -6.852 1.00 79.50 406 GLN A CA 1
ATOM 3183 C C . GLN A 1 406 ? -3.977 3.833 -6.633 1.00 79.50 406 GLN A C 1
ATOM 3185 O O . GLN A 1 406 ? -4.256 4.457 -5.614 1.00 79.50 406 GLN A O 1
ATOM 3190 N N . SER A 1 407 ? -4.874 3.595 -7.594 1.00 68.25 407 SER A N 1
ATOM 3191 C CA . SER A 1 407 ? -6.295 3.997 -7.570 1.00 68.25 407 SER A CA 1
ATOM 3192 C C . SER A 1 407 ? -7.117 3.276 -6.483 1.00 68.25 407 SER A C 1
ATOM 3194 O O . SER A 1 407 ? -8.184 2.740 -6.760 1.00 68.25 407 SER A O 1
ATOM 3196 N N . GLY A 1 408 ? -6.593 3.213 -5.262 1.00 71.94 408 GLY A N 1
ATOM 3197 C CA . GLY A 1 408 ? -7.167 2.543 -4.110 1.00 71.94 408 GLY A CA 1
ATOM 3198 C C . GLY A 1 408 ? -8.040 3.464 -3.270 1.00 71.94 408 GLY A C 1
ATOM 3199 O O . GLY A 1 408 ? -8.330 4.613 -3.624 1.00 71.94 408 GLY A O 1
ATOM 3200 N N . ALA A 1 409 ? -8.428 2.950 -2.109 1.00 74.75 409 ALA A N 1
ATOM 3201 C CA . ALA A 1 409 ? -9.449 3.541 -1.256 1.00 74.75 409 ALA A CA 1
ATOM 3202 C C . ALA A 1 409 ? -9.144 4.979 -0.808 1.00 74.75 409 ALA A C 1
ATOM 3204 O O . ALA A 1 409 ? -10.083 5.704 -0.522 1.00 74.75 409 ALA A O 1
ATOM 3205 N N . CYS A 1 410 ? -7.882 5.425 -0.783 1.00 85.88 410 CYS A N 1
ATOM 3206 C CA . CYS A 1 410 ? -7.483 6.729 -0.230 1.00 85.88 410 CYS A CA 1
ATOM 3207 C C . CYS A 1 410 ? -6.717 7.641 -1.197 1.00 85.88 410 CYS A C 1
ATOM 3209 O O . CYS A 1 410 ? -6.041 8.567 -0.743 1.00 85.88 410 CYS A O 1
ATOM 3211 N N . SER A 1 411 ? -6.795 7.396 -2.505 1.00 88.94 411 SER A N 1
ATOM 3212 C CA . SER A 1 411 ? -5.954 8.077 -3.498 1.00 88.94 411 SER A CA 1
ATOM 3213 C C . SER A 1 411 ? -6.069 9.603 -3.501 1.00 88.94 411 SER A C 1
ATOM 3215 O O . SER A 1 411 ? -5.052 10.295 -3.552 1.00 88.94 411 SER A O 1
ATOM 3217 N N . VAL A 1 412 ? -7.280 10.149 -3.365 1.00 90.00 412 VAL A N 1
ATOM 3218 C CA . VAL A 1 412 ? -7.520 11.601 -3.381 1.00 90.00 412 VAL A CA 1
ATOM 3219 C C . VAL A 1 412 ? -6.964 12.251 -2.119 1.00 90.00 412 VAL A C 1
ATOM 3221 O O . VAL A 1 412 ? -6.266 13.261 -2.185 1.00 90.00 412 VAL A O 1
ATOM 3224 N N . VAL A 1 413 ? -7.226 11.649 -0.957 1.00 93.06 413 VAL A N 1
ATOM 3225 C CA . VAL A 1 413 ? -6.709 12.147 0.327 1.00 93.06 413 VAL A CA 1
ATOM 3226 C C . VAL A 1 413 ? -5.181 12.069 0.371 1.00 93.06 413 VAL A C 1
ATOM 3228 O O . VAL A 1 413 ? -4.528 13.000 0.844 1.00 93.06 413 VAL A O 1
ATOM 3231 N N . ALA A 1 414 ? -4.601 10.982 -0.138 1.00 94.81 414 ALA A N 1
ATOM 3232 C CA . ALA A 1 414 ? -3.157 10.812 -0.212 1.00 94.81 414 ALA A CA 1
ATOM 3233 C C . ALA A 1 414 ? -2.508 11.808 -1.187 1.00 94.81 414 ALA A C 1
ATOM 3235 O O . ALA A 1 414 ? -1.445 12.344 -0.880 1.00 94.81 414 ALA A O 1
ATOM 3236 N N . GLU A 1 415 ? -3.138 12.121 -2.323 1.00 93.19 415 GLU A N 1
ATOM 3237 C CA . GLU A 1 415 ? -2.649 13.154 -3.246 1.00 93.19 415 GLU A CA 1
ATOM 3238 C C . GLU A 1 415 ? -2.669 14.551 -2.609 1.00 93.19 415 GLU A C 1
ATOM 3240 O O . GLU A 1 415 ? -1.688 15.298 -2.718 1.00 93.19 415 GLU A O 1
ATOM 3245 N N . GLU A 1 416 ? -3.765 14.908 -1.932 1.00 93.81 416 GLU A N 1
ATOM 3246 C CA . GLU A 1 416 ? -3.889 16.184 -1.219 1.00 93.81 416 GLU A CA 1
ATOM 3247 C C . GLU A 1 416 ? -2.791 16.311 -0.149 1.00 93.81 416 GLU A C 1
ATOM 3249 O O . GLU A 1 416 ? -2.087 17.324 -0.094 1.00 93.81 416 GLU A O 1
ATOM 3254 N N . ALA A 1 417 ? -2.575 15.251 0.636 1.00 96.06 417 ALA A N 1
ATOM 3255 C CA . ALA A 1 417 ? -1.512 15.175 1.635 1.00 96.06 417 ALA A CA 1
ATOM 3256 C C . ALA A 1 417 ? -0.105 15.220 1.014 1.00 96.06 417 ALA A C 1
ATOM 3258 O O . ALA A 1 417 ? 0.783 15.912 1.508 1.00 96.06 417 ALA A O 1
ATOM 3259 N N . PHE A 1 418 ? 0.119 14.531 -0.105 1.00 96.62 418 PHE A N 1
ATOM 3260 C CA . PHE A 1 418 ? 1.394 14.574 -0.819 1.00 96.62 418 PHE A CA 1
ATOM 3261 C C . PHE A 1 418 ? 1.708 15.995 -1.301 1.00 96.62 418 PHE A C 1
ATOM 3263 O O . PHE A 1 418 ? 2.832 16.481 -1.155 1.00 96.62 418 PHE A O 1
ATOM 3270 N N . SER A 1 419 ? 0.696 16.681 -1.827 1.00 94.19 419 SER A N 1
ATOM 3271 C CA . SER A 1 419 ? 0.782 18.065 -2.294 1.00 94.19 419 SER A CA 1
ATOM 3272 C C . SER A 1 419 ? 1.033 19.070 -1.163 1.00 94.19 419 SER A C 1
ATOM 3274 O O . SER A 1 419 ? 1.661 20.104 -1.400 1.00 94.19 419 SER A O 1
ATOM 3276 N N . SER A 1 420 ? 0.591 18.775 0.064 1.00 95.00 420 SER A N 1
ATOM 3277 C CA . SER A 1 420 ? 0.796 19.631 1.240 1.00 95.00 420 SER A CA 1
ATOM 3278 C C . SER A 1 420 ? 2.131 19.401 1.965 1.00 95.00 420 SER A C 1
ATOM 3280 O O . SER A 1 420 ? 2.442 20.128 2.917 1.00 95.00 420 SER A O 1
ATOM 3282 N N . LEU A 1 421 ? 2.943 18.416 1.555 1.00 95.94 421 LEU A N 1
ATOM 3283 C CA . LEU A 1 421 ? 4.202 18.099 2.233 1.00 95.94 421 LEU A CA 1
ATOM 3284 C C . LEU A 1 421 ? 5.211 19.263 2.175 1.00 95.94 421 LEU A C 1
ATOM 3286 O O . LEU A 1 421 ? 5.540 19.754 1.090 1.00 95.94 421 LEU A O 1
ATOM 3290 N N . PRO A 1 422 ? 5.796 19.669 3.317 1.00 95.19 422 PRO A N 1
ATOM 3291 C CA . PRO A 1 422 ? 6.814 20.708 3.337 1.00 95.19 422 PRO A CA 1
ATOM 3292 C C . PRO A 1 422 ? 8.155 20.193 2.793 1.00 95.19 422 PRO A C 1
ATOM 3294 O O . PRO A 1 422 ? 8.518 19.028 2.962 1.00 95.19 422 PRO A O 1
ATOM 3297 N N . ASP A 1 423 ? 8.953 21.099 2.217 1.00 92.19 423 ASP A N 1
ATOM 3298 C CA . ASP A 1 423 ? 10.287 20.792 1.667 1.00 92.19 423 ASP A CA 1
ATOM 3299 C C . ASP A 1 423 ? 11.240 20.152 2.691 1.00 92.19 423 ASP A C 1
ATOM 3301 O O . ASP A 1 423 ? 12.141 19.406 2.310 1.00 92.19 423 ASP A O 1
ATOM 3305 N N . THR A 1 424 ? 11.031 20.407 3.985 1.00 92.69 424 THR A N 1
ATOM 3306 C CA . THR A 1 424 ? 11.860 19.874 5.072 1.00 92.69 424 THR A CA 1
ATOM 3307 C C . THR A 1 424 ? 11.837 18.349 5.139 1.00 92.69 424 THR A C 1
ATOM 3309 O O . THR A 1 424 ? 12.897 17.757 5.339 1.00 92.69 424 THR A O 1
ATOM 3312 N N . VAL A 1 425 ? 10.682 17.716 4.892 1.00 94.75 425 VAL A N 1
ATOM 3313 C CA . VAL A 1 425 ? 10.521 16.248 4.914 1.00 94.75 425 VAL A CA 1
ATOM 3314 C C . VAL A 1 425 ? 11.463 15.586 3.916 1.00 94.75 425 VAL A C 1
ATOM 3316 O O . VAL A 1 425 ? 12.157 14.632 4.251 1.00 94.75 425 VAL A O 1
ATOM 3319 N N . TRP A 1 426 ? 11.553 16.141 2.707 1.00 94.12 426 TRP A N 1
ATOM 3320 C CA . TRP A 1 426 ? 12.399 15.617 1.634 1.00 94.12 426 TRP A CA 1
ATOM 3321 C C . TRP A 1 426 ? 13.886 15.672 1.975 1.00 94.12 426 TRP A C 1
ATOM 3323 O O . TRP A 1 426 ? 14.656 14.873 1.462 1.00 94.12 426 TRP A O 1
ATOM 3333 N N . THR A 1 427 ? 14.299 16.599 2.838 1.00 93.38 427 THR A N 1
ATOM 3334 C CA . THR A 1 427 ? 15.700 16.737 3.263 1.00 93.38 427 THR A CA 1
ATOM 3335 C C . THR A 1 427 ? 16.039 15.960 4.534 1.00 93.38 427 THR A C 1
ATOM 3337 O O . THR A 1 427 ? 17.217 15.784 4.828 1.00 93.38 427 THR A O 1
ATOM 3340 N N . SER A 1 428 ? 15.034 15.492 5.282 1.00 91.12 428 SER A N 1
ATOM 3341 C CA . SER A 1 428 ? 15.208 14.801 6.565 1.00 91.12 428 SER A CA 1
ATOM 3342 C C . SER A 1 428 ? 14.986 13.289 6.491 1.00 91.12 428 SER A C 1
ATOM 3344 O O . SER A 1 428 ? 14.935 12.639 7.532 1.00 91.12 428 SER A O 1
ATOM 3346 N N . LEU A 1 429 ? 14.825 12.723 5.291 1.00 93.00 429 LEU A N 1
ATOM 3347 C CA . LEU A 1 429 ? 14.606 11.287 5.120 1.00 93.00 429 LEU A CA 1
ATOM 3348 C C . LEU A 1 429 ? 15.802 10.481 5.637 1.00 93.00 429 LEU A C 1
ATOM 3350 O O . LEU A 1 429 ? 16.956 10.761 5.304 1.00 93.00 429 LEU A O 1
ATOM 3354 N N . THR A 1 430 ? 15.512 9.433 6.407 1.00 91.31 430 THR A N 1
ATOM 3355 C CA . THR A 1 430 ? 16.502 8.408 6.756 1.00 91.31 430 THR A CA 1
ATOM 3356 C C . THR A 1 430 ? 16.963 7.661 5.501 1.00 91.31 430 THR A C 1
ATOM 3358 O O . THR A 1 430 ? 16.269 7.646 4.484 1.00 91.31 430 THR A O 1
ATOM 3361 N N . GLU A 1 431 ? 18.118 6.993 5.551 1.00 91.00 431 GLU A N 1
ATOM 3362 C CA . GLU A 1 431 ? 18.616 6.214 4.405 1.00 91.00 431 GLU A CA 1
ATOM 3363 C C . GLU A 1 431 ? 17.619 5.130 3.960 1.00 91.00 431 GLU A C 1
ATOM 3365 O O . GLU A 1 431 ? 17.378 4.957 2.762 1.00 91.00 431 GLU A O 1
ATOM 3370 N N . SER A 1 432 ? 17.002 4.444 4.930 1.00 89.00 432 SER A N 1
ATOM 3371 C CA . SER A 1 432 ? 15.955 3.449 4.681 1.00 89.00 432 SER A CA 1
ATOM 3372 C C . SER A 1 432 ? 14.707 4.092 4.069 1.00 89.00 432 SER A C 1
ATOM 3374 O O . SER A 1 432 ? 14.243 3.652 3.017 1.00 89.00 432 SER A O 1
ATOM 3376 N N . GLY A 1 433 ? 14.217 5.193 4.654 1.00 90.94 433 GLY A N 1
ATOM 3377 C CA . GLY A 1 433 ? 13.057 5.925 4.139 1.00 90.94 433 GLY A CA 1
ATOM 3378 C C . GLY A 1 433 ? 13.268 6.444 2.716 1.00 90.94 433 GLY A C 1
ATOM 3379 O O . GLY A 1 433 ? 12.394 6.291 1.867 1.00 90.94 433 GLY A O 1
ATOM 3380 N N . LEU A 1 434 ? 14.456 6.978 2.420 1.00 93.50 434 LEU A N 1
ATOM 3381 C CA . LEU A 1 434 ? 14.844 7.395 1.075 1.00 93.50 434 LEU A CA 1
ATOM 3382 C C . LEU A 1 434 ? 14.893 6.207 0.109 1.00 93.50 434 LEU A C 1
ATOM 3384 O O . LEU A 1 434 ? 14.445 6.341 -1.028 1.00 93.50 434 LEU A O 1
ATOM 3388 N N . SER A 1 435 ? 15.416 5.054 0.537 1.00 90.50 435 SER A N 1
ATOM 3389 C CA . SER A 1 435 ? 15.438 3.839 -0.285 1.00 90.50 435 SER A CA 1
ATOM 3390 C C . SER A 1 435 ? 14.026 3.399 -0.661 1.00 90.50 435 SER A C 1
ATOM 3392 O O . SER A 1 435 ? 13.730 3.302 -1.848 1.00 90.50 435 SER A O 1
ATOM 3394 N N . MET A 1 436 ? 13.143 3.233 0.328 1.00 90.38 436 MET A N 1
ATOM 3395 C CA . MET A 1 436 ? 11.759 2.806 0.105 1.00 90.38 436 MET A CA 1
ATOM 3396 C C . MET A 1 436 ? 10.974 3.817 -0.739 1.00 90.38 436 MET A C 1
ATOM 3398 O O . MET A 1 436 ? 10.266 3.432 -1.667 1.00 90.38 436 MET A O 1
ATOM 3402 N N . ALA A 1 437 ? 11.116 5.120 -0.462 1.00 93.56 437 ALA A N 1
ATOM 3403 C CA . ALA A 1 437 ? 10.437 6.164 -1.231 1.00 93.56 437 ALA A CA 1
ATOM 3404 C C . ALA A 1 437 ? 10.906 6.170 -2.689 1.00 93.56 437 ALA A C 1
ATOM 3406 O O . ALA A 1 437 ? 10.098 6.279 -3.606 1.00 93.56 437 ALA A O 1
ATOM 3407 N N . THR A 1 438 ? 12.204 5.989 -2.918 1.00 91.94 438 THR A N 1
ATOM 3408 C CA . THR A 1 438 ? 12.761 5.928 -4.271 1.00 91.94 438 THR A CA 1
ATOM 3409 C C . THR A 1 438 ? 12.292 4.658 -4.994 1.00 91.94 438 THR A C 1
ATOM 3411 O O . THR A 1 438 ? 11.852 4.740 -6.136 1.00 91.94 438 THR A O 1
ATOM 3414 N N . GLU A 1 439 ? 12.287 3.496 -4.333 1.00 88.50 439 GLU A N 1
ATOM 3415 C CA . GLU A 1 439 ? 11.763 2.240 -4.897 1.00 88.50 439 GLU A CA 1
ATOM 3416 C C . GLU A 1 439 ? 10.269 2.319 -5.229 1.00 88.50 439 GLU A C 1
ATOM 3418 O O . GLU A 1 439 ? 9.853 1.819 -6.274 1.00 88.50 439 GLU A O 1
ATOM 3423 N N . SER A 1 440 ? 9.472 3.028 -4.423 1.00 90.69 440 SER A N 1
ATOM 3424 C CA . SER A 1 440 ? 8.046 3.227 -4.705 1.00 90.69 440 SER A CA 1
ATOM 3425 C C . SER A 1 440 ? 7.783 3.932 -6.042 1.00 90.69 440 SER A C 1
ATOM 3427 O O . SER A 1 440 ? 6.766 3.663 -6.680 1.00 90.69 440 SER A O 1
ATOM 3429 N N . LEU A 1 441 ? 8.727 4.736 -6.548 1.00 91.25 441 LEU A N 1
ATOM 3430 C CA . LEU A 1 441 ? 8.592 5.382 -7.857 1.00 91.25 441 LEU A CA 1
ATOM 3431 C C . LEU A 1 441 ? 8.568 4.380 -9.021 1.00 91.25 441 LEU A C 1
ATOM 3433 O O . LEU A 1 441 ? 7.979 4.678 -10.056 1.00 91.25 441 LEU A O 1
ATOM 3437 N N . LEU A 1 442 ? 9.174 3.194 -8.868 1.00 83.88 442 LEU A N 1
ATOM 3438 C CA . LEU A 1 442 ? 9.099 2.126 -9.876 1.00 83.88 442 LEU A CA 1
ATOM 3439 C C . LEU A 1 442 ? 7.705 1.501 -9.961 1.00 83.88 442 LEU A C 1
ATOM 3441 O O . LEU A 1 442 ? 7.343 0.969 -11.008 1.00 83.88 442 LEU A O 1
ATOM 3445 N N . SER A 1 443 ? 6.940 1.561 -8.868 1.00 82.38 443 SER A N 1
ATOM 3446 C CA . SER A 1 443 ? 5.577 1.027 -8.811 1.00 82.38 443 SER A CA 1
ATOM 3447 C C . SER A 1 443 ? 4.538 1.962 -9.433 1.00 82.38 443 SER A C 1
ATOM 3449 O O . SER A 1 443 ? 3.424 1.527 -9.721 1.00 82.38 443 SER A O 1
ATOM 3451 N N . ILE A 1 444 ? 4.908 3.220 -9.706 1.00 87.12 444 ILE A N 1
ATOM 3452 C CA . ILE A 1 444 ? 4.056 4.162 -10.431 1.00 87.12 444 ILE A CA 1
ATOM 3453 C C . ILE A 1 444 ? 4.028 3.727 -11.899 1.00 87.12 444 ILE A C 1
ATOM 3455 O O . ILE A 1 444 ? 4.938 4.014 -12.678 1.00 87.12 444 ILE A O 1
ATOM 3459 N N . THR A 1 445 ? 2.974 3.012 -12.278 1.00 76.75 445 THR A N 1
ATOM 3460 C CA . THR A 1 445 ? 2.728 2.553 -13.650 1.00 76.75 445 THR A CA 1
ATOM 3461 C C . THR A 1 445 ? 1.619 3.379 -14.302 1.00 76.75 445 THR A C 1
ATOM 3463 O O . THR A 1 445 ? 0.920 4.144 -13.635 1.00 76.75 445 THR A O 1
ATOM 3466 N N . GLY A 1 446 ? 1.505 3.304 -15.634 1.00 73.94 446 GLY A N 1
ATOM 3467 C CA . GLY A 1 446 ? 0.445 3.992 -16.384 1.00 73.94 446 GLY A CA 1
ATOM 3468 C C . GLY A 1 446 ? 0.478 5.524 -16.311 1.00 73.94 446 GLY A C 1
ATOM 3469 O O . GLY A 1 446 ? -0.449 6.174 -16.781 1.00 73.94 446 GLY A O 1
ATOM 3470 N N . TRP A 1 447 ? 1.534 6.123 -15.755 1.00 78.19 447 TRP A N 1
ATOM 3471 C CA . TRP A 1 447 ? 1.643 7.571 -15.554 1.00 78.19 447 TRP A CA 1
ATOM 3472 C C . TRP A 1 447 ? 1.637 8.371 -16.859 1.00 78.19 447 TRP A C 1
ATOM 3474 O O . TRP A 1 447 ? 1.231 9.527 -16.856 1.00 78.19 447 TRP A O 1
ATOM 3484 N N . ALA A 1 448 ? 2.011 7.762 -17.986 1.00 72.19 448 ALA A N 1
ATOM 3485 C CA . ALA A 1 448 ? 1.852 8.363 -19.311 1.00 72.19 448 ALA A CA 1
ATOM 3486 C C . ALA A 1 448 ? 0.391 8.727 -19.634 1.00 72.19 448 ALA A C 1
ATOM 3488 O O . ALA A 1 448 ? 0.133 9.656 -20.396 1.00 72.19 448 ALA A O 1
ATOM 3489 N N . TYR A 1 449 ? -0.549 7.974 -19.059 1.00 74.19 449 TYR A N 1
ATOM 3490 C CA . TYR A 1 449 ? -1.985 8.066 -19.316 1.00 74.19 449 TYR A CA 1
ATOM 3491 C C . TYR A 1 449 ? -2.760 8.615 -18.114 1.00 74.19 449 TYR A C 1
ATOM 3493 O O . TYR A 1 449 ? -3.901 9.033 -18.265 1.00 74.19 449 TYR A O 1
ATOM 3501 N N . ASN A 1 450 ? -2.139 8.654 -16.931 1.00 82.56 450 ASN A N 1
ATOM 3502 C CA . ASN A 1 450 ? -2.727 9.198 -15.716 1.00 82.56 450 ASN A CA 1
ATOM 3503 C C . ASN A 1 450 ? -1.925 10.418 -15.226 1.00 82.56 450 ASN A C 1
ATOM 3505 O O . ASN A 1 450 ? -0.812 10.304 -14.701 1.00 82.56 450 ASN A O 1
ATOM 3509 N N . ILE A 1 451 ? -2.534 11.599 -15.369 1.00 84.56 451 ILE A N 1
ATOM 3510 C CA . ILE A 1 451 ? -1.948 12.891 -14.990 1.00 84.56 451 ILE A CA 1
ATOM 3511 C C . ILE A 1 451 ? -1.594 12.978 -13.499 1.00 84.56 451 ILE A C 1
ATOM 3513 O O . ILE A 1 451 ? -0.591 13.602 -13.151 1.00 84.56 451 ILE A O 1
ATOM 3517 N N . GLN A 1 452 ? -2.379 12.344 -12.628 1.00 85.50 452 GLN A N 1
ATOM 3518 C CA . GLN A 1 452 ? -2.153 12.310 -11.184 1.00 85.50 452 GLN A CA 1
ATOM 3519 C C . GLN A 1 452 ? -0.872 11.533 -10.874 1.00 85.50 452 GLN A C 1
ATOM 3521 O O . GLN A 1 452 ? 0.055 12.065 -10.257 1.00 85.50 452 GLN A O 1
ATOM 3526 N N . ASN A 1 453 ? -0.755 10.325 -11.430 1.00 89.75 453 ASN A N 1
ATOM 3527 C CA . ASN A 1 453 ? 0.437 9.490 -11.288 1.00 89.75 453 ASN A CA 1
ATOM 3528 C C . ASN A 1 453 ? 1.686 10.209 -11.801 1.00 89.75 453 ASN A C 1
ATOM 3530 O O . ASN A 1 453 ? 2.735 10.188 -11.152 1.00 89.75 453 ASN A O 1
ATOM 3534 N N . PHE A 1 454 ? 1.569 10.909 -12.933 1.00 90.31 454 PHE A N 1
ATOM 3535 C CA . PHE A 1 454 ? 2.666 11.709 -13.463 1.00 90.31 454 PHE A CA 1
ATOM 3536 C C . PHE A 1 454 ? 3.058 12.871 -12.545 1.00 90.31 454 PHE A C 1
ATOM 3538 O O . PHE A 1 454 ? 4.249 13.110 -12.349 1.00 90.31 454 PHE A O 1
ATOM 3545 N N . ARG A 1 455 ? 2.090 13.590 -11.961 1.00 91.88 455 ARG A N 1
ATOM 3546 C CA . ARG A 1 455 ? 2.361 14.694 -11.024 1.00 91.88 455 ARG A CA 1
ATOM 3547 C C . ARG A 1 455 ? 3.115 14.205 -9.792 1.00 91.88 455 ARG A C 1
ATOM 3549 O O . ARG A 1 455 ? 4.122 14.818 -9.430 1.00 91.88 455 ARG A O 1
ATOM 3556 N N . VAL A 1 456 ? 2.683 13.097 -9.186 1.00 94.31 456 VAL A N 1
ATOM 3557 C CA . VAL A 1 456 ? 3.370 12.504 -8.027 1.00 94.31 456 VAL A CA 1
ATOM 3558 C C . VAL A 1 456 ? 4.783 12.062 -8.410 1.00 94.31 456 VAL A C 1
ATOM 3560 O O . VAL A 1 456 ? 5.743 12.462 -7.748 1.00 94.31 456 VAL A O 1
ATOM 3563 N N . LEU A 1 457 ? 4.936 11.329 -9.519 1.00 94.00 457 LEU A N 1
ATOM 3564 C CA . LEU A 1 457 ? 6.238 10.884 -10.027 1.00 94.00 457 LEU A CA 1
ATOM 3565 C C . LEU A 1 457 ? 7.191 12.061 -10.275 1.00 94.00 457 LEU A C 1
ATOM 3567 O O . LEU A 1 457 ? 8.335 12.036 -9.813 1.00 94.00 457 LEU A O 1
ATOM 3571 N N . LEU A 1 458 ? 6.730 13.099 -10.977 1.00 94.44 458 LEU A N 1
ATOM 3572 C CA . LEU A 1 458 ? 7.505 14.299 -11.287 1.00 94.44 458 LEU A CA 1
ATOM 3573 C C . LEU A 1 458 ? 7.955 15.012 -10.011 1.00 94.44 458 LEU A C 1
ATOM 3575 O O . LEU A 1 458 ? 9.137 15.327 -9.854 1.00 94.44 458 LEU A O 1
ATOM 3579 N N . ASN A 1 459 ? 7.017 15.263 -9.100 1.00 95.31 459 ASN A N 1
ATOM 3580 C CA . ASN A 1 459 ? 7.278 16.005 -7.874 1.00 95.31 459 ASN A CA 1
ATOM 3581 C C . ASN A 1 459 ? 8.232 15.241 -6.960 1.00 95.31 459 ASN A C 1
ATOM 3583 O O . ASN A 1 459 ? 9.240 15.810 -6.540 1.00 95.31 459 ASN A O 1
ATOM 3587 N N . ALA A 1 460 ? 7.963 13.959 -6.707 1.00 96.06 460 ALA A N 1
ATOM 3588 C CA . ALA A 1 460 ? 8.814 13.129 -5.866 1.00 96.06 460 ALA A CA 1
ATOM 3589 C C . ALA A 1 460 ? 10.223 13.004 -6.453 1.00 96.06 460 ALA A C 1
ATOM 3591 O O . ALA A 1 460 ? 11.206 13.256 -5.752 1.00 96.06 460 ALA A O 1
ATOM 3592 N N . SER A 1 461 ? 10.337 12.709 -7.753 1.00 94.75 461 SER A N 1
ATOM 3593 C CA . SER A 1 461 ? 11.641 12.551 -8.403 1.00 94.75 461 SER A CA 1
ATOM 3594 C C . SER A 1 461 ? 12.455 13.847 -8.364 1.00 94.75 461 SER A C 1
ATOM 3596 O O . SER A 1 461 ? 13.619 13.841 -7.964 1.00 94.75 461 SER A O 1
ATOM 3598 N N . HIS A 1 462 ? 11.841 14.988 -8.694 1.00 95.19 462 HIS A N 1
ATOM 3599 C CA . HIS A 1 462 ? 12.527 16.279 -8.643 1.00 95.19 462 HIS A CA 1
ATOM 3600 C C . HIS A 1 462 ? 12.933 16.666 -7.212 1.00 95.19 462 HIS A C 1
ATOM 3602 O O . HIS A 1 462 ? 14.046 17.151 -7.009 1.00 95.19 462 HIS A O 1
ATOM 3608 N N . LYS A 1 463 ? 12.077 16.447 -6.203 1.00 95.44 463 LYS A N 1
ATOM 3609 C CA . LYS A 1 463 ? 12.392 16.774 -4.799 1.00 95.44 463 LYS A CA 1
ATOM 3610 C C . LYS A 1 463 ? 13.516 15.894 -4.250 1.00 95.44 463 LYS A C 1
ATOM 3612 O O . LYS A 1 463 ? 14.449 16.429 -3.652 1.00 95.44 463 LYS A O 1
ATOM 3617 N N . ILE A 1 464 ? 13.483 14.586 -4.523 1.00 94.50 464 ILE A N 1
ATOM 3618 C CA . ILE A 1 464 ? 14.558 13.648 -4.164 1.00 94.50 464 ILE A CA 1
ATOM 3619 C C . ILE A 1 464 ? 15.867 14.055 -4.844 1.00 94.50 464 ILE A C 1
ATOM 3621 O O . ILE A 1 464 ? 16.891 14.172 -4.176 1.00 94.50 464 ILE A O 1
ATOM 3625 N N . TYR A 1 465 ? 15.844 14.354 -6.144 1.00 92.81 465 TYR A N 1
ATOM 3626 C CA . TYR A 1 465 ? 17.032 14.817 -6.860 1.00 92.81 465 TYR A CA 1
ATOM 3627 C C . TYR A 1 465 ? 17.576 16.138 -6.309 1.00 92.81 465 TYR A C 1
ATOM 3629 O O . TYR A 1 465 ? 18.778 16.290 -6.085 1.00 92.81 465 TYR A O 1
ATOM 3637 N N . LYS A 1 466 ? 16.695 17.104 -6.039 1.00 92.50 466 LYS A N 1
ATOM 3638 C CA . LYS A 1 466 ? 17.074 18.396 -5.463 1.00 92.50 466 LYS A CA 1
ATOM 3639 C C . LYS A 1 466 ? 17.732 18.227 -4.090 1.00 92.50 466 LYS A C 1
ATOM 3641 O O . LYS A 1 466 ? 18.652 18.984 -3.789 1.00 92.50 466 LYS A O 1
ATOM 3646 N N . ALA A 1 467 ? 17.298 17.262 -3.282 1.00 92.94 467 ALA A N 1
ATOM 3647 C CA . ALA A 1 467 ? 17.871 16.998 -1.964 1.00 92.94 467 ALA A CA 1
ATOM 3648 C C . ALA A 1 467 ? 19.165 16.158 -2.029 1.00 92.94 467 ALA A C 1
ATOM 3650 O O . ALA A 1 467 ? 20.155 16.521 -1.396 1.00 92.94 467 ALA A O 1
ATOM 3651 N N . PHE A 1 468 ? 19.196 15.094 -2.836 1.00 92.00 468 PHE A N 1
ATOM 3652 C CA . PHE A 1 468 ? 20.212 14.031 -2.752 1.00 92.00 468 PHE A CA 1
ATOM 3653 C C . PHE A 1 468 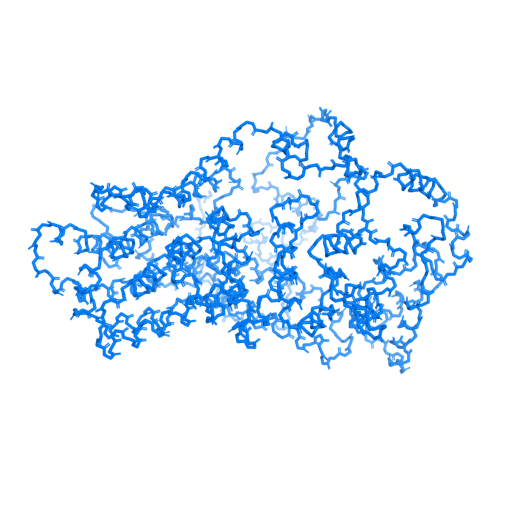? 21.007 13.773 -4.047 1.00 92.00 468 PHE A C 1
ATOM 3655 O O . PHE A 1 468 ? 21.934 12.965 -4.043 1.00 92.00 468 PHE A O 1
ATOM 3662 N N . GLY A 1 469 ? 20.689 14.451 -5.153 1.00 90.88 469 GLY A N 1
ATOM 3663 C CA . GLY A 1 469 ? 21.336 14.249 -6.455 1.00 90.88 469 GLY A CA 1
ATOM 3664 C C . GLY A 1 469 ? 20.939 12.936 -7.140 1.00 90.88 469 GLY A C 1
ATOM 3665 O O . GLY A 1 469 ? 19.839 12.421 -6.941 1.00 90.88 469 GLY A O 1
ATOM 3666 N N . THR A 1 470 ? 21.829 12.395 -7.976 1.00 90.25 470 THR A N 1
ATOM 3667 C CA . THR A 1 470 ? 21.606 11.165 -8.766 1.00 90.25 470 THR A CA 1
ATOM 3668 C C . THR A 1 470 ? 21.712 9.867 -7.962 1.00 90.25 470 THR A C 1
ATOM 3670 O O . THR A 1 470 ? 21.176 8.838 -8.379 1.00 90.25 470 THR A O 1
ATOM 3673 N N . ALA A 1 471 ? 22.362 9.893 -6.794 1.00 89.50 471 ALA A N 1
ATOM 3674 C CA . ALA A 1 471 ? 22.679 8.691 -6.022 1.00 89.50 471 ALA A CA 1
ATOM 3675 C C . ALA A 1 471 ? 21.465 7.793 -5.689 1.00 89.50 471 ALA A C 1
ATOM 3677 O O . ALA A 1 471 ? 21.586 6.578 -5.872 1.00 89.50 471 ALA A O 1
ATOM 3678 N N . PRO A 1 472 ? 20.291 8.317 -5.275 1.00 90.62 472 PRO A N 1
ATOM 3679 C CA . PRO A 1 472 ? 19.127 7.472 -4.996 1.00 90.62 472 PRO A CA 1
ATOM 3680 C C . PRO A 1 472 ? 18.622 6.726 -6.238 1.00 90.62 472 PRO A C 1
ATOM 3682 O O . PRO A 1 472 ? 18.254 5.554 -6.153 1.00 90.62 472 PRO A O 1
ATOM 3685 N N . PHE A 1 473 ? 18.673 7.371 -7.406 1.00 89.62 473 PHE A N 1
ATOM 3686 C CA . PHE A 1 473 ? 18.189 6.813 -8.669 1.00 89.62 473 PHE A CA 1
ATOM 3687 C C . PHE A 1 473 ? 19.145 5.782 -9.273 1.00 89.62 473 PHE A C 1
ATOM 3689 O O . PHE A 1 473 ? 18.699 4.907 -10.012 1.00 89.62 473 PHE A O 1
ATOM 3696 N N . ASN A 1 474 ? 20.440 5.816 -8.931 1.00 85.06 474 ASN A N 1
ATOM 3697 C CA . ASN A 1 474 ? 21.400 4.799 -9.378 1.00 85.06 474 ASN A CA 1
ATOM 3698 C C . ASN A 1 474 ? 20.946 3.387 -8.995 1.00 85.06 474 ASN A C 1
ATOM 3700 O O . ASN A 1 474 ? 21.080 2.464 -9.797 1.00 85.06 474 ASN A O 1
ATOM 3704 N N . ARG A 1 475 ? 20.355 3.216 -7.806 1.00 76.44 475 ARG A N 1
ATOM 3705 C CA . ARG A 1 475 ? 19.802 1.922 -7.382 1.00 76.44 475 ARG A CA 1
ATOM 3706 C C . ARG A 1 475 ? 18.630 1.487 -8.261 1.00 76.44 475 ARG A C 1
ATOM 3708 O O . ARG A 1 475 ? 18.609 0.337 -8.680 1.00 76.44 475 ARG A O 1
ATOM 3715 N N . LEU A 1 476 ? 17.723 2.404 -8.606 1.00 77.31 476 LEU A N 1
ATOM 3716 C CA . LEU A 1 476 ? 16.595 2.117 -9.508 1.00 77.31 476 LEU A CA 1
ATOM 3717 C C . LEU A 1 476 ? 17.029 1.856 -10.947 1.00 77.31 476 LEU A C 1
ATOM 3719 O O . LEU A 1 476 ? 16.352 1.143 -11.678 1.00 77.31 476 LEU A O 1
ATOM 3723 N N . SER A 1 477 ? 18.149 2.446 -11.375 1.00 79.19 477 SER A N 1
ATOM 3724 C CA . SER A 1 477 ? 18.679 2.222 -12.721 1.00 79.19 477 SER A CA 1
ATOM 3725 C C . SER A 1 477 ? 19.024 0.751 -12.956 1.00 79.19 477 SER A C 1
ATOM 3727 O O . SER A 1 477 ? 19.033 0.284 -14.097 1.00 79.19 477 SER A O 1
ATOM 3729 N N . MET A 1 478 ? 19.313 0.005 -11.888 1.00 73.25 478 MET A N 1
ATOM 3730 C CA . MET A 1 478 ? 19.583 -1.423 -11.932 1.00 73.25 478 MET A CA 1
ATOM 3731 C C . MET A 1 478 ? 18.262 -2.177 -12.100 1.00 73.25 478 MET A C 1
ATOM 3733 O O . MET A 1 478 ? 17.569 -2.448 -11.128 1.00 73.25 478 MET A O 1
ATOM 3737 N N . THR A 1 479 ? 17.928 -2.520 -13.345 1.00 59.94 479 THR A N 1
ATOM 3738 C CA . THR A 1 479 ? 16.813 -3.417 -13.670 1.00 59.94 479 THR A CA 1
ATOM 3739 C C . THR A 1 479 ? 17.003 -4.755 -12.974 1.00 59.94 479 THR A C 1
ATOM 3741 O O . THR A 1 479 ? 17.977 -5.457 -13.255 1.00 59.94 479 THR A O 1
ATOM 3744 N N . LYS A 1 480 ? 16.067 -5.100 -12.093 1.00 61.69 480 LYS A N 1
ATOM 3745 C CA . LYS A 1 480 ? 15.997 -6.392 -11.408 1.00 61.69 480 LYS A CA 1
ATOM 3746 C C . LYS A 1 480 ? 15.096 -7.366 -12.169 1.00 61.69 480 LYS A C 1
ATOM 3748 O O . LYS A 1 480 ? 15.338 -8.566 -12.112 1.00 61.69 480 LYS A O 1
ATOM 3753 N N . LYS A 1 481 ? 14.097 -6.867 -12.911 1.00 65.44 481 LYS A N 1
ATOM 3754 C CA . LYS A 1 481 ? 13.122 -7.688 -13.656 1.00 65.44 481 LYS A CA 1
ATOM 3755 C C . LYS A 1 481 ? 13.042 -7.297 -15.135 1.00 65.44 481 LYS A C 1
ATOM 3757 O O . LYS A 1 481 ? 13.285 -6.156 -15.523 1.00 65.44 481 LYS A O 1
ATOM 3762 N N . TRP A 1 482 ? 12.662 -8.253 -15.986 1.00 61.09 482 TRP A N 1
ATOM 3763 C CA . TRP A 1 482 ? 12.600 -8.074 -17.446 1.00 61.09 482 TRP A CA 1
ATOM 3764 C C . TRP A 1 482 ? 11.531 -7.076 -17.918 1.00 61.09 482 TRP A C 1
ATOM 3766 O O . TRP A 1 482 ? 11.663 -6.514 -19.009 1.00 61.09 482 TRP A O 1
ATOM 3776 N N . ASN A 1 483 ? 10.494 -6.860 -17.109 1.00 64.69 483 ASN A N 1
ATOM 3777 C CA . ASN A 1 483 ? 9.356 -5.985 -17.385 1.00 64.69 483 ASN A CA 1
ATOM 3778 C C . ASN A 1 483 ? 9.471 -4.596 -16.728 1.00 64.69 483 ASN A C 1
ATOM 3780 O O . ASN A 1 483 ? 8.614 -3.749 -16.965 1.00 64.69 483 ASN A O 1
ATOM 3784 N N . GLU A 1 484 ? 10.515 -4.328 -15.938 1.00 71.56 484 GLU A N 1
ATOM 3785 C CA . GLU A 1 484 ? 10.715 -3.017 -15.308 1.00 71.56 484 GLU A CA 1
ATOM 3786 C C . GLU A 1 484 ? 11.023 -1.924 -16.345 1.00 71.56 484 GLU A C 1
ATOM 3788 O O . GLU A 1 484 ? 11.585 -2.171 -17.421 1.00 71.56 484 GLU A O 1
ATOM 3793 N N . SER A 1 485 ? 10.639 -0.685 -16.038 1.00 75.12 485 SER A N 1
ATOM 3794 C CA . SER A 1 485 ? 10.904 0.465 -16.905 1.00 75.12 485 SER A CA 1
ATOM 3795 C C . SER A 1 485 ? 12.392 0.836 -16.907 1.00 75.12 485 SER A C 1
ATOM 3797 O O . SER A 1 485 ? 13.019 0.940 -15.857 1.00 75.12 485 SER A O 1
ATOM 3799 N N . LEU A 1 486 ? 12.953 1.118 -18.090 1.00 79.94 486 LEU A N 1
ATOM 3800 C CA . LEU A 1 486 ? 14.315 1.655 -18.237 1.00 79.94 486 LEU A CA 1
ATOM 3801 C C . LEU A 1 486 ? 14.389 3.182 -18.067 1.00 79.94 486 LEU A C 1
ATOM 3803 O O . LEU A 1 486 ? 15.462 3.769 -18.229 1.00 79.94 486 LEU A O 1
ATOM 3807 N N . MET A 1 487 ? 13.271 3.832 -17.733 1.00 84.25 487 MET A N 1
ATOM 3808 C CA . MET A 1 487 ? 13.179 5.286 -17.594 1.00 84.25 487 MET A CA 1
ATOM 3809 C C . MET A 1 487 ? 14.217 5.838 -16.608 1.00 84.25 487 MET A C 1
ATOM 3811 O O . MET A 1 487 ? 15.005 6.705 -16.986 1.00 84.25 487 MET A O 1
ATOM 3815 N N . PHE A 1 488 ? 14.316 5.272 -15.400 1.00 85.62 488 PHE A N 1
ATOM 3816 C CA . PHE A 1 488 ? 15.298 5.729 -14.409 1.00 85.62 488 PHE A CA 1
ATOM 3817 C C . PHE A 1 488 ? 16.744 5.481 -14.830 1.00 85.62 488 PHE A C 1
ATOM 3819 O O . PHE A 1 488 ? 17.620 6.266 -14.483 1.00 85.62 488 PHE A O 1
ATOM 3826 N N . HIS A 1 489 ? 17.009 4.436 -15.615 1.00 85.31 489 HIS A N 1
ATOM 3827 C CA . HIS A 1 489 ? 18.351 4.204 -16.134 1.00 85.31 489 HIS A CA 1
ATOM 3828 C C . HIS A 1 489 ? 18.787 5.301 -17.107 1.00 85.31 489 HIS A C 1
ATOM 3830 O O . HIS A 1 489 ? 19.870 5.859 -16.944 1.00 85.31 489 HIS A O 1
ATOM 3836 N N . ARG A 1 490 ? 17.931 5.667 -18.067 1.00 84.75 490 ARG A N 1
ATOM 3837 C CA . ARG A 1 490 ? 18.210 6.780 -18.990 1.00 84.75 490 ARG A CA 1
ATOM 3838 C C . ARG A 1 490 ? 18.357 8.103 -18.268 1.00 84.75 490 ARG A C 1
ATOM 3840 O O . ARG A 1 490 ? 19.238 8.894 -18.592 1.00 84.75 490 ARG A O 1
ATOM 3847 N N . LEU A 1 491 ? 17.473 8.324 -17.303 1.00 87.88 491 LEU A N 1
ATOM 3848 C CA . LEU A 1 491 ? 17.459 9.525 -16.496 1.00 87.88 491 LEU A CA 1
ATOM 3849 C C . LEU A 1 491 ? 18.781 9.680 -15.741 1.00 87.88 491 LEU A C 1
ATOM 3851 O O . LEU A 1 491 ? 19.401 10.734 -15.818 1.00 87.88 491 LEU A O 1
ATOM 3855 N N . VAL A 1 492 ? 19.249 8.617 -15.088 1.00 88.94 492 VAL A N 1
ATOM 3856 C CA . VAL A 1 492 ? 20.536 8.594 -14.386 1.00 88.94 492 VAL A CA 1
ATOM 3857 C C . VAL A 1 492 ? 21.709 8.851 -15.323 1.00 88.94 492 VAL A C 1
ATOM 3859 O O . VAL A 1 492 ? 22.549 9.682 -14.998 1.00 88.94 492 VAL A O 1
ATOM 3862 N N . GLU A 1 493 ? 21.774 8.172 -16.472 1.00 87.56 493 GLU A N 1
ATOM 3863 C CA . GLU A 1 493 ? 22.877 8.353 -17.426 1.00 87.56 493 GLU A CA 1
ATOM 3864 C C . GLU A 1 493 ? 22.959 9.805 -17.905 1.00 87.56 493 GLU A C 1
ATOM 3866 O O . GLU A 1 493 ? 24.013 10.429 -17.804 1.00 87.56 493 GLU A O 1
ATOM 3871 N N . LYS A 1 494 ? 21.824 10.385 -18.311 1.00 88.19 494 LYS A N 1
ATOM 3872 C CA . LYS A 1 494 ? 21.773 11.778 -18.761 1.00 88.19 494 LYS A CA 1
ATOM 3873 C C . LYS A 1 494 ? 22.111 12.764 -17.645 1.00 88.19 494 LYS A C 1
ATOM 3875 O O . LYS A 1 494 ? 22.859 13.708 -17.870 1.00 88.19 494 LYS A O 1
ATOM 3880 N N . LEU A 1 495 ? 21.583 12.561 -16.438 1.00 89.00 495 LEU A N 1
ATOM 3881 C CA . LEU A 1 495 ? 21.906 13.433 -15.307 1.00 89.00 495 LEU A CA 1
ATOM 3882 C C . LEU A 1 495 ? 23.380 13.320 -14.910 1.00 89.00 495 LEU A C 1
ATOM 3884 O O . LEU A 1 495 ? 23.976 14.335 -14.568 1.00 89.00 495 LEU A O 1
ATOM 3888 N N . ARG A 1 496 ? 23.984 12.129 -14.993 1.00 87.94 496 ARG A N 1
ATOM 3889 C CA . ARG A 1 496 ? 25.413 11.937 -14.725 1.00 87.94 496 ARG A CA 1
ATOM 3890 C C . ARG A 1 496 ? 26.276 12.666 -15.750 1.00 87.94 496 ARG A C 1
ATOM 3892 O O . ARG A 1 496 ? 27.196 13.367 -15.350 1.00 87.94 496 ARG A O 1
ATOM 3899 N N . GLU A 1 497 ? 25.967 12.545 -17.042 1.00 88.00 497 GLU A N 1
ATOM 3900 C CA . GLU A 1 497 ? 26.672 13.281 -18.103 1.00 88.00 497 GLU A CA 1
ATOM 3901 C C . GLU A 1 497 ? 26.616 14.799 -17.871 1.00 88.00 497 GLU A C 1
ATOM 3903 O O . GLU A 1 497 ? 27.616 15.502 -18.015 1.00 88.00 497 GLU A O 1
ATOM 3908 N N . GLU A 1 498 ? 25.452 15.313 -17.473 1.00 88.50 498 GLU A N 1
ATOM 3909 C CA . GLU A 1 498 ? 25.271 16.734 -17.181 1.00 88.50 498 GLU A CA 1
ATOM 3910 C C . GLU A 1 498 ? 25.987 17.175 -15.888 1.00 88.50 498 GLU A C 1
ATOM 3912 O O . GLU A 1 498 ? 26.581 18.256 -15.859 1.00 88.50 498 GLU A O 1
ATOM 3917 N N . GLU A 1 499 ? 25.982 16.342 -14.839 1.00 86.00 499 GLU A N 1
ATOM 3918 C CA . GLU A 1 499 ? 26.729 16.570 -13.593 1.00 86.00 499 GLU A CA 1
ATOM 3919 C C . GLU A 1 499 ? 28.247 16.576 -13.844 1.00 86.00 499 GLU A C 1
ATOM 3921 O O . GLU A 1 499 ? 28.946 17.468 -13.359 1.00 86.00 499 GLU A O 1
ATOM 3926 N N . GLU A 1 500 ? 28.758 15.644 -14.655 1.00 88.31 500 GLU A N 1
ATOM 3927 C CA . GLU A 1 500 ? 30.163 15.591 -15.086 1.00 88.31 500 GLU A CA 1
ATOM 3928 C C . GLU A 1 500 ? 30.551 16.806 -15.944 1.00 88.31 500 GLU A C 1
ATOM 3930 O O . GLU A 1 500 ? 31.669 17.315 -15.837 1.00 88.31 500 GLU A O 1
ATOM 3935 N N . ALA A 1 501 ? 29.616 17.321 -16.748 1.00 89.81 501 ALA A N 1
ATOM 3936 C CA . ALA A 1 501 ? 29.783 18.551 -17.518 1.00 89.81 501 ALA A CA 1
ATOM 3937 C C . ALA A 1 501 ? 29.672 19.837 -16.669 1.00 89.81 501 ALA A C 1
ATOM 3939 O O . ALA A 1 501 ? 29.877 20.935 -17.195 1.00 89.81 501 ALA A O 1
ATOM 3940 N N . GLY A 1 502 ? 29.360 19.732 -15.372 1.00 87.62 502 GLY A N 1
ATOM 3941 C CA . GLY A 1 502 ? 29.231 20.872 -14.461 1.00 87.62 502 GLY A CA 1
ATOM 3942 C C . GLY A 1 502 ? 28.001 21.744 -14.725 1.00 87.62 502 GLY A C 1
ATOM 3943 O O . GLY A 1 502 ? 28.006 22.932 -14.390 1.00 87.62 502 GLY A O 1
ATOM 3944 N N . LEU A 1 503 ? 26.961 21.186 -15.349 1.00 87.56 503 LEU A N 1
ATOM 3945 C CA . LEU A 1 503 ? 25.713 21.900 -15.600 1.00 87.56 503 LEU A CA 1
ATOM 3946 C C . LEU A 1 503 ? 24.922 22.102 -14.295 1.00 87.56 503 LEU A C 1
ATOM 3948 O O . LEU A 1 503 ? 25.027 21.302 -13.360 1.00 87.56 503 LEU A O 1
ATOM 3952 N N . PRO A 1 504 ? 24.133 23.188 -14.189 1.00 87.06 504 PRO A N 1
ATOM 3953 C CA . PRO A 1 504 ? 23.302 23.422 -13.017 1.00 87.06 504 PRO A CA 1
ATOM 3954 C C . PRO A 1 504 ? 22.240 22.327 -12.867 1.00 87.06 504 PRO A C 1
ATOM 3956 O O . PRO A 1 504 ? 21.786 21.734 -13.845 1.00 87.06 504 PRO A O 1
ATOM 3959 N N . ARG A 1 505 ? 21.797 22.101 -11.624 1.00 86.12 505 ARG A N 1
ATOM 3960 C CA . ARG A 1 505 ? 20.700 21.166 -11.345 1.00 86.12 505 ARG A CA 1
ATOM 3961 C C . ARG A 1 505 ? 19.437 21.592 -12.087 1.00 86.12 505 ARG A C 1
ATOM 3963 O O . ARG A 1 505 ? 19.036 22.753 -12.009 1.00 86.12 505 ARG A O 1
ATOM 3970 N N . LYS A 1 506 ? 18.796 20.618 -12.732 1.00 88.94 506 LYS A N 1
ATOM 3971 C CA . LYS A 1 506 ? 17.537 20.812 -13.449 1.00 88.94 506 LYS A CA 1
ATOM 3972 C C . LYS A 1 506 ? 16.425 21.325 -12.536 1.00 88.94 506 LYS A C 1
ATOM 3974 O O . LYS A 1 506 ? 16.236 20.833 -11.423 1.00 88.94 506 LYS A O 1
ATOM 3979 N N . THR A 1 507 ? 15.661 22.269 -13.060 1.00 91.94 507 THR A N 1
ATOM 3980 C CA . THR A 1 507 ? 14.384 22.749 -12.533 1.00 91.94 507 THR A CA 1
ATOM 3981 C C . THR A 1 507 ? 13.272 21.715 -12.740 1.00 91.94 507 THR A C 1
ATOM 3983 O O . THR A 1 507 ? 13.406 20.769 -13.517 1.00 91.94 507 THR A O 1
ATOM 3986 N N . GLN A 1 508 ? 12.135 21.899 -12.068 1.00 92.31 508 GLN A N 1
ATOM 3987 C CA . GLN A 1 508 ? 10.984 21.001 -12.204 1.00 92.31 508 GLN A CA 1
ATOM 3988 C C . GLN A 1 508 ? 10.425 20.925 -13.644 1.00 92.31 508 GLN A C 1
ATOM 3990 O O . GLN A 1 508 ? 10.158 19.811 -14.094 1.00 92.31 508 GLN A O 1
ATOM 3995 N N . PRO A 1 509 ? 10.282 22.030 -14.412 1.00 93.62 509 PRO A N 1
ATOM 3996 C CA . PRO A 1 509 ? 9.889 21.939 -15.822 1.00 93.62 509 PRO A CA 1
ATOM 3997 C C . PRO A 1 509 ? 10.879 21.133 -16.673 1.00 93.62 509 PRO A C 1
ATOM 3999 O O . PRO A 1 509 ? 10.468 20.309 -17.480 1.00 93.62 509 PRO A O 1
ATOM 4002 N N . GLU A 1 510 ? 12.185 21.284 -16.444 1.00 92.50 510 GLU A N 1
ATOM 4003 C CA . GLU A 1 510 ? 13.196 20.493 -17.161 1.00 92.50 510 GLU A CA 1
ATOM 4004 C C . GLU A 1 510 ? 13.137 19.003 -16.785 1.00 92.50 510 GLU A C 1
ATOM 4006 O O . GLU A 1 510 ? 13.416 18.137 -17.614 1.00 92.50 510 GLU A O 1
ATOM 4011 N N . TRP A 1 511 ? 12.745 18.687 -15.546 1.00 91.12 511 TRP A N 1
ATOM 4012 C CA . TRP A 1 511 ? 12.450 17.319 -15.109 1.00 91.12 511 TRP A CA 1
ATOM 4013 C C . TRP A 1 511 ? 11.222 16.732 -15.804 1.00 91.12 511 TRP A C 1
ATOM 4015 O O . TRP A 1 511 ? 11.248 15.565 -16.193 1.00 91.12 511 TRP A O 1
ATOM 4025 N N . LYS A 1 512 ? 10.172 17.534 -16.007 1.00 90.69 512 LYS A N 1
ATOM 4026 C CA . LYS A 1 512 ? 8.983 17.132 -16.773 1.00 90.69 512 LYS A CA 1
ATOM 4027 C C . LYS A 1 512 ? 9.382 16.692 -18.182 1.00 90.69 512 LYS A C 1
ATOM 4029 O O . LYS A 1 512 ? 9.044 15.584 -18.596 1.00 90.69 512 LYS A O 1
ATOM 4034 N N . ASP A 1 513 ? 10.160 17.516 -18.878 1.00 88.81 513 ASP A N 1
ATOM 4035 C CA . ASP A 1 513 ? 10.638 17.211 -20.231 1.00 88.81 513 ASP A CA 1
ATOM 4036 C C . ASP A 1 513 ? 11.559 15.980 -20.249 1.00 88.81 513 ASP A C 1
ATOM 4038 O O . ASP A 1 513 ? 11.509 15.151 -21.166 1.00 88.81 513 ASP A O 1
ATOM 4042 N N . LEU A 1 514 ? 12.388 15.817 -19.213 1.00 88.44 514 LEU A N 1
ATOM 4043 C CA . LEU A 1 514 ? 13.265 14.660 -19.064 1.00 88.44 514 LEU A CA 1
ATOM 4044 C C . LEU A 1 514 ? 12.481 13.352 -18.884 1.00 88.44 514 LEU A C 1
ATOM 4046 O O . LEU A 1 514 ? 12.802 12.365 -19.545 1.00 88.44 514 LEU A O 1
ATOM 4050 N N . LEU A 1 515 ? 11.453 13.336 -18.034 1.00 87.31 515 LEU A N 1
ATOM 4051 C CA . LEU A 1 515 ? 10.617 12.152 -17.818 1.00 87.31 515 LEU A CA 1
ATOM 4052 C C . LEU A 1 515 ? 9.845 11.785 -19.091 1.00 87.31 515 LEU A C 1
ATOM 4054 O O . LEU A 1 515 ? 9.943 10.649 -19.555 1.00 87.31 515 LEU A O 1
ATOM 4058 N N . LEU A 1 516 ? 9.179 12.760 -19.722 1.00 84.25 516 LEU A N 1
ATOM 4059 C CA . LEU A 1 516 ? 8.415 12.542 -20.957 1.00 84.25 516 LEU A CA 1
ATOM 4060 C C . LEU A 1 516 ? 9.294 12.049 -22.115 1.00 84.25 516 LEU A C 1
ATOM 4062 O O . LEU A 1 516 ? 8.877 11.201 -22.903 1.00 84.25 516 LEU A O 1
ATOM 4066 N N . SER A 1 517 ? 10.525 12.556 -22.230 1.00 81.56 517 SER A N 1
ATOM 4067 C CA . SER A 1 517 ? 11.471 12.076 -23.246 1.00 81.56 517 SER A CA 1
ATOM 4068 C C . SER A 1 517 ? 12.046 10.691 -22.930 1.00 81.56 517 SER A C 1
ATOM 4070 O O . SER A 1 517 ? 12.354 9.942 -23.856 1.00 81.56 517 SER A O 1
ATOM 4072 N N . SER A 1 518 ? 12.160 10.325 -21.649 1.00 78.19 518 SER A N 1
ATOM 4073 C CA . SER A 1 518 ? 12.709 9.031 -21.222 1.00 78.19 518 SER A CA 1
ATOM 4074 C C . SER A 1 518 ? 11.750 7.859 -21.450 1.00 78.19 518 SER A C 1
ATOM 4076 O O . SER A 1 518 ? 12.220 6.732 -21.644 1.00 78.19 518 SER A O 1
ATOM 4078 N N . GLU A 1 519 ? 10.437 8.109 -21.456 1.00 72.00 519 GLU A N 1
ATOM 4079 C CA . GLU A 1 519 ? 9.417 7.093 -21.748 1.00 72.00 519 GLU A CA 1
ATOM 4080 C C . GLU A 1 519 ? 9.228 6.834 -23.246 1.00 72.00 519 GLU A C 1
ATOM 4082 O O . GLU A 1 519 ? 9.096 5.684 -23.656 1.00 72.00 519 GLU A O 1
ATOM 4087 N N . LYS A 1 520 ? 9.326 7.870 -24.089 1.00 68.31 520 LYS A N 1
ATOM 4088 C CA . LYS A 1 520 ? 9.141 7.785 -25.555 1.00 68.31 520 LYS A CA 1
ATOM 4089 C C . LYS A 1 520 ? 10.244 7.035 -26.309 1.00 68.31 520 LYS A C 1
ATOM 4091 O O . LYS A 1 520 ? 10.390 7.188 -27.525 1.00 68.31 520 LYS A O 1
ATOM 4096 N N . ALA A 1 521 ? 11.082 6.278 -25.619 1.00 67.31 521 ALA A N 1
ATOM 4097 C CA . ALA A 1 521 ? 12.197 5.654 -26.288 1.00 67.31 521 ALA A CA 1
ATOM 4098 C C . ALA A 1 521 ? 11.765 4.497 -27.181 1.00 67.31 521 ALA A C 1
ATOM 4100 O O . ALA A 1 521 ? 10.803 3.771 -26.943 1.00 67.31 521 ALA A O 1
ATOM 4101 N N . LEU A 1 522 ? 12.524 4.350 -28.256 1.00 69.50 522 LEU A N 1
ATOM 4102 C CA . LEU A 1 522 ? 12.214 3.424 -29.325 1.00 69.50 522 LEU A CA 1
ATOM 4103 C C . LEU A 1 522 ? 12.719 2.028 -28.954 1.00 69.50 522 LEU A C 1
ATOM 4105 O O . LEU A 1 522 ? 13.789 1.891 -28.353 1.00 69.50 522 LEU A O 1
ATOM 4109 N N . ARG A 1 523 ? 11.999 0.985 -29.393 1.00 70.06 523 ARG A N 1
ATOM 4110 C CA . ARG A 1 523 ? 12.408 -0.424 -29.220 1.00 70.06 523 ARG A CA 1
ATOM 4111 C C . ARG A 1 523 ? 13.860 -0.652 -29.626 1.00 70.06 523 ARG A C 1
ATOM 4113 O O . ARG A 1 523 ? 14.588 -1.330 -28.910 1.00 70.06 523 ARG A O 1
ATOM 4120 N N . GLY A 1 524 ? 14.281 -0.019 -30.722 1.00 71.75 524 GLY A N 1
ATOM 4121 C CA . GLY A 1 52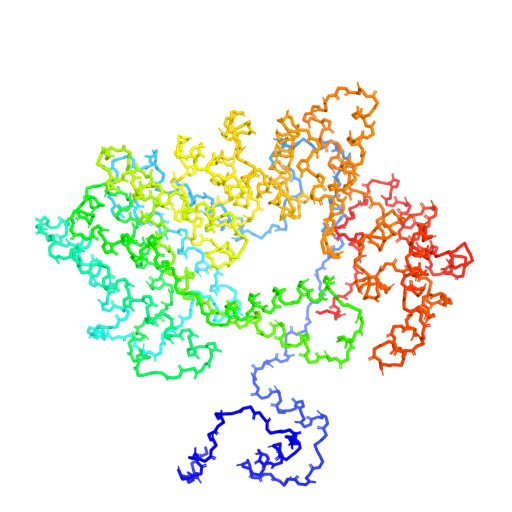4 ? 15.643 -0.011 -31.261 1.00 71.75 524 GLY A CA 1
ATOM 4122 C C . GLY A 1 524 ? 16.743 0.339 -30.264 1.00 71.75 524 GLY A C 1
ATOM 4123 O O . GLY A 1 524 ? 17.880 -0.093 -30.438 1.00 71.75 524 GLY A O 1
ATOM 4124 N N . ILE A 1 525 ? 16.392 1.090 -29.222 1.00 76.88 525 ILE A N 1
ATOM 4125 C CA . ILE A 1 525 ? 17.268 1.501 -28.125 1.00 76.88 525 ILE A CA 1
ATOM 4126 C C . ILE A 1 525 ? 16.997 0.636 -26.887 1.00 76.88 525 ILE A C 1
ATOM 4128 O O . ILE A 1 525 ? 17.934 0.205 -26.220 1.00 76.88 525 ILE A O 1
ATOM 4132 N N . ASP A 1 526 ? 15.724 0.363 -26.581 1.00 79.75 526 ASP A N 1
ATOM 4133 C CA . ASP A 1 526 ? 15.316 -0.396 -25.395 1.00 79.75 526 ASP A CA 1
ATOM 4134 C C . ASP A 1 526 ? 15.740 -1.864 -25.423 1.00 79.75 526 ASP A C 1
ATOM 4136 O O . ASP A 1 526 ? 16.312 -2.346 -24.454 1.00 79.75 526 ASP A O 1
ATOM 4140 N N . HIS A 1 527 ? 15.465 -2.596 -26.501 1.00 82.81 527 HIS A N 1
ATOM 4141 C CA . HIS A 1 527 ? 15.649 -4.050 -26.537 1.00 82.81 527 HIS A CA 1
ATOM 4142 C C . HIS A 1 527 ? 17.114 -4.479 -26.343 1.00 82.81 527 HIS A C 1
ATOM 4144 O O . HIS A 1 527 ? 17.359 -5.323 -25.475 1.00 82.81 527 HIS A O 1
ATOM 4150 N N . PRO A 1 528 ? 18.104 -3.892 -27.051 1.00 83.75 528 PRO A N 1
ATOM 4151 C CA . PRO A 1 528 ? 19.509 -4.236 -26.829 1.00 83.75 528 PRO A CA 1
ATOM 4152 C C . PRO A 1 528 ? 19.955 -3.906 -25.401 1.00 83.75 528 PRO A C 1
ATOM 4154 O O . PRO A 1 528 ? 20.648 -4.695 -24.753 1.00 83.75 528 PRO A O 1
ATOM 4157 N N . LEU A 1 529 ? 19.511 -2.755 -24.884 1.00 82.44 529 LEU A N 1
ATOM 4158 C CA . LEU A 1 529 ? 19.838 -2.305 -23.537 1.00 82.44 529 LEU A CA 1
ATOM 4159 C C . LEU A 1 529 ? 19.236 -3.238 -22.481 1.00 82.44 529 LEU A C 1
ATOM 4161 O O . LEU A 1 529 ? 19.962 -3.687 -21.596 1.00 82.44 529 LEU A O 1
ATOM 4165 N N . ARG A 1 530 ? 17.959 -3.615 -22.617 1.00 83.44 530 ARG A N 1
ATOM 4166 C CA . ARG A 1 530 ? 17.286 -4.601 -21.756 1.00 83.44 530 ARG A CA 1
ATOM 4167 C C . ARG A 1 530 ? 18.044 -5.913 -21.758 1.00 83.44 530 ARG A C 1
ATOM 4169 O O . ARG A 1 530 ? 18.476 -6.360 -20.700 1.00 83.44 530 ARG A O 1
ATOM 4176 N N . LEU A 1 531 ? 18.271 -6.489 -22.939 1.00 83.62 531 LEU A N 1
ATOM 4177 C CA . LEU A 1 531 ? 18.948 -7.773 -23.061 1.00 83.62 531 LEU A CA 1
ATOM 4178 C C . LEU A 1 531 ? 20.340 -7.727 -22.421 1.00 83.62 531 LEU A C 1
ATOM 4180 O O . LEU A 1 531 ? 20.689 -8.648 -21.699 1.00 83.62 531 LEU A O 1
ATOM 4184 N N . SER A 1 532 ? 21.108 -6.648 -22.589 1.00 82.44 532 SER A N 1
ATOM 4185 C CA . SER A 1 532 ? 22.436 -6.520 -21.969 1.00 82.44 532 SER A CA 1
ATOM 4186 C C . SER A 1 532 ? 22.419 -6.449 -20.434 1.00 82.44 532 SER A C 1
ATOM 4188 O O . SER A 1 532 ? 23.402 -6.828 -19.800 1.00 82.44 532 SER A O 1
ATOM 4190 N N . ARG A 1 533 ? 21.318 -5.984 -19.832 1.00 79.25 533 ARG A N 1
ATOM 4191 C CA . ARG A 1 533 ? 21.185 -5.793 -18.378 1.00 79.25 533 ARG A CA 1
ATOM 4192 C C . ARG A 1 533 ? 20.532 -6.970 -17.660 1.00 79.25 533 ARG A C 1
ATOM 4194 O O . ARG A 1 533 ? 20.606 -7.046 -16.438 1.00 79.25 533 ARG A O 1
ATOM 4201 N N . LEU A 1 534 ? 19.904 -7.878 -18.400 1.00 78.94 534 LEU A N 1
ATOM 4202 C CA . LEU A 1 534 ? 19.326 -9.094 -17.846 1.00 78.94 534 LEU A CA 1
ATOM 4203 C C . LEU A 1 534 ? 20.406 -10.012 -17.252 1.00 78.94 534 LEU A C 1
ATOM 4205 O O . LEU A 1 534 ? 21.533 -10.115 -17.765 1.00 78.94 534 LEU A O 1
ATOM 4209 N N . SER A 1 535 ? 20.021 -10.745 -16.201 1.00 78.50 535 SER A N 1
ATOM 4210 C CA . SER A 1 535 ? 20.823 -11.852 -15.676 1.00 78.50 535 SER A CA 1
ATOM 4211 C C . SER A 1 535 ? 21.167 -12.832 -16.812 1.00 78.50 535 SER A C 1
ATOM 4213 O O . SER A 1 535 ? 20.440 -12.900 -17.812 1.00 78.50 535 SER A O 1
ATOM 4215 N N . PRO A 1 536 ? 22.266 -13.607 -16.718 1.00 81.50 536 PRO A N 1
ATOM 4216 C CA . PRO A 1 536 ? 22.566 -14.629 -17.719 1.00 81.50 536 PRO A CA 1
ATOM 4217 C C . PRO A 1 536 ? 21.348 -15.508 -18.021 1.00 81.50 536 PRO A C 1
ATOM 4219 O O . PRO A 1 536 ? 21.005 -15.685 -19.185 1.00 81.50 536 PRO A O 1
ATOM 4222 N N . SER A 1 537 ? 20.643 -15.966 -16.986 1.00 75.94 537 SER A N 1
ATOM 4223 C CA . SER A 1 537 ? 19.437 -16.789 -17.093 1.00 75.94 537 SER A CA 1
ATOM 4224 C C . SER A 1 537 ? 18.296 -16.094 -17.841 1.00 75.94 537 SER A C 1
ATOM 4226 O O . SER A 1 537 ? 17.723 -16.678 -18.765 1.00 75.94 537 SER A O 1
ATOM 4228 N N . ASP A 1 538 ? 17.997 -14.838 -17.511 1.00 78.38 538 ASP A N 1
ATOM 4229 C CA . ASP A 1 538 ? 16.910 -14.098 -18.157 1.00 78.38 538 ASP A CA 1
ATOM 4230 C C . ASP A 1 538 ? 17.211 -13.764 -19.614 1.00 78.38 538 ASP A C 1
ATOM 4232 O O . ASP A 1 538 ? 16.300 -13.763 -20.445 1.00 78.38 538 ASP A O 1
ATOM 4236 N N . ARG A 1 539 ? 18.486 -13.553 -19.964 1.00 85.94 539 ARG A N 1
ATOM 4237 C CA . ARG A 1 539 ? 18.890 -13.368 -21.365 1.00 85.94 539 ARG A CA 1
ATOM 4238 C C . ARG A 1 539 ? 18.501 -14.559 -22.230 1.00 85.94 539 ARG A C 1
ATOM 4240 O O . ARG A 1 539 ? 18.001 -14.362 -23.331 1.00 85.94 539 ARG A O 1
ATOM 4247 N N . TRP A 1 540 ? 18.681 -15.783 -21.734 1.00 85.88 540 TRP A N 1
ATOM 4248 C CA . TRP A 1 540 ? 18.255 -16.993 -22.448 1.00 85.88 540 TRP A CA 1
ATOM 4249 C C . TRP A 1 540 ? 16.737 -17.134 -22.518 1.00 85.88 540 TRP A C 1
ATOM 4251 O O . TRP A 1 540 ? 16.203 -17.625 -23.516 1.00 85.88 540 TRP A O 1
ATOM 4261 N N . ARG A 1 541 ? 16.035 -16.713 -21.464 1.00 79.75 541 ARG A N 1
ATOM 4262 C CA . ARG A 1 541 ? 14.572 -16.766 -21.398 1.00 79.75 541 ARG A CA 1
ATOM 4263 C C . ARG A 1 541 ? 13.907 -15.776 -22.350 1.00 79.75 541 ARG A C 1
ATOM 4265 O O . ARG A 1 541 ? 12.820 -16.061 -22.835 1.00 79.75 541 ARG A O 1
ATOM 4272 N N . CYS A 1 542 ? 14.545 -14.637 -22.599 1.00 83.62 542 CYS A N 1
ATOM 4273 C CA . CYS A 1 542 ? 13.933 -13.529 -23.323 1.00 83.62 542 CYS A CA 1
ATOM 4274 C C . CYS A 1 542 ? 14.437 -13.369 -24.767 1.00 83.62 542 CYS A C 1
ATOM 4276 O O . CYS A 1 542 ? 14.282 -12.295 -25.350 1.00 83.62 542 CYS A O 1
ATOM 4278 N N . LEU A 1 543 ? 15.039 -14.414 -25.346 1.00 86.25 543 LEU A N 1
ATOM 4279 C CA . LEU A 1 543 ? 15.570 -14.398 -26.714 1.00 86.25 543 LEU A CA 1
ATOM 4280 C C . LEU A 1 543 ? 14.503 -14.051 -27.753 1.00 86.25 543 LEU A C 1
ATOM 4282 O O . LEU A 1 543 ? 14.768 -13.279 -28.667 1.00 86.25 543 LEU A O 1
ATOM 4286 N N . GLU A 1 544 ? 13.300 -14.588 -27.598 1.00 84.50 544 GLU A N 1
ATOM 4287 C CA . GLU A 1 544 ? 12.180 -14.363 -28.510 1.00 84.50 544 GLU A CA 1
ATOM 4288 C C . GLU A 1 544 ? 11.607 -12.946 -28.395 1.00 84.50 544 GLU A C 1
ATOM 4290 O O . GLU A 1 544 ? 11.048 -12.430 -29.356 1.00 84.50 544 GLU A O 1
ATOM 4295 N N . PHE A 1 545 ? 11.767 -12.303 -27.235 1.00 82.25 545 PHE A N 1
ATOM 4296 C CA . PHE A 1 545 ? 11.236 -10.963 -26.980 1.00 82.25 545 PHE A CA 1
ATOM 4297 C C . PHE A 1 545 ? 12.222 -9.858 -27.367 1.00 82.25 545 PHE A C 1
ATOM 4299 O O . PHE A 1 545 ? 11.821 -8.819 -27.890 1.00 82.25 545 PHE A O 1
ATOM 4306 N N . TYR A 1 546 ? 13.515 -10.066 -27.100 1.00 85.31 546 TYR A N 1
ATOM 4307 C CA . TYR A 1 546 ? 14.545 -9.034 -27.251 1.00 85.31 546 TYR A CA 1
ATOM 4308 C C . TYR A 1 546 ? 15.606 -9.351 -28.309 1.00 85.31 546 TYR A C 1
ATOM 4310 O O . TYR A 1 546 ? 16.481 -8.521 -28.540 1.00 85.31 546 TYR A O 1
ATOM 4318 N N . GLY A 1 547 ? 15.556 -10.530 -28.931 1.00 88.88 547 GLY A N 1
ATOM 4319 C CA . GLY A 1 547 ? 16.494 -10.954 -29.966 1.00 88.88 547 GLY A CA 1
ATOM 4320 C C . GLY A 1 547 ? 16.256 -10.316 -31.336 1.00 88.88 547 GLY A C 1
ATOM 4321 O O . GLY A 1 547 ? 15.508 -9.353 -31.491 1.00 88.88 547 GLY A O 1
ATOM 4322 N N . CYS A 1 548 ? 16.923 -10.864 -32.355 1.00 93.25 548 CYS A N 1
ATOM 4323 C CA . CYS A 1 548 ? 16.688 -10.475 -33.743 1.00 93.25 548 CYS A CA 1
ATOM 4324 C C . CYS A 1 548 ? 15.293 -10.934 -34.188 1.00 93.25 548 CYS A C 1
ATOM 4326 O O . CYS A 1 548 ? 14.973 -12.112 -34.045 1.00 93.25 548 CYS A O 1
ATOM 4328 N N . GLU A 1 549 ? 14.515 -10.030 -34.784 1.00 92.56 549 GLU A N 1
ATOM 4329 C CA . GLU A 1 549 ? 13.129 -10.296 -35.203 1.00 92.56 549 GLU A CA 1
ATOM 4330 C C . GLU A 1 549 ? 12.994 -10.905 -36.600 1.00 92.56 549 GLU A C 1
ATOM 4332 O O . GLU A 1 549 ? 11.891 -11.282 -36.983 1.00 92.56 549 GLU A O 1
ATOM 4337 N N . ASN A 1 550 ? 14.094 -11.044 -37.347 1.00 94.06 550 ASN A N 1
ATOM 4338 C CA . ASN A 1 550 ? 14.085 -11.848 -38.564 1.00 94.06 550 ASN A CA 1
ATOM 4339 C C . ASN A 1 550 ? 13.837 -13.322 -38.171 1.00 94.06 550 ASN A C 1
ATOM 4341 O O . ASN A 1 550 ? 14.694 -13.891 -37.478 1.00 94.06 550 ASN A O 1
ATOM 4345 N N . PRO A 1 551 ? 12.727 -13.949 -38.608 1.00 90.75 551 PRO A N 1
ATOM 4346 C CA . PRO A 1 551 ? 12.399 -15.332 -38.256 1.00 90.75 551 PRO A CA 1
ATOM 4347 C C . PRO A 1 551 ? 13.469 -16.334 -38.714 1.00 90.75 551 PRO A C 1
ATOM 4349 O O . PRO A 1 551 ? 13.680 -17.351 -38.055 1.00 90.75 551 PRO A O 1
ATOM 4352 N N . ASP A 1 552 ? 14.209 -16.008 -39.777 1.00 93.94 552 ASP A N 1
ATOM 4353 C CA . ASP A 1 552 ? 15.263 -16.850 -40.350 1.00 93.94 552 ASP A CA 1
ATOM 4354 C C . ASP A 1 552 ? 16.667 -16.504 -39.819 1.00 93.94 552 ASP A C 1
ATOM 4356 O O . ASP A 1 552 ? 17.691 -16.933 -40.361 1.00 93.94 552 ASP A O 1
ATOM 4360 N N . CYS A 1 553 ? 16.760 -15.720 -38.739 1.00 95.38 553 CYS A N 1
ATOM 4361 C CA . CYS A 1 553 ? 18.043 -15.332 -38.167 1.00 95.38 553 CYS A CA 1
ATOM 4362 C C . CYS A 1 553 ? 18.828 -16.553 -37.657 1.00 95.38 553 CYS A C 1
ATOM 4364 O O . CYS A 1 553 ? 18.521 -17.132 -36.610 1.00 95.38 553 CYS A O 1
ATOM 4366 N N . ILE A 1 554 ? 19.935 -16.874 -38.335 1.00 94.88 554 ILE A N 1
ATOM 4367 C CA . ILE A 1 554 ? 20.822 -17.988 -37.967 1.00 94.88 554 ILE A CA 1
ATOM 4368 C C . ILE A 1 554 ? 21.333 -17.897 -36.521 1.00 94.88 554 ILE A C 1
ATOM 4370 O O . ILE A 1 554 ? 21.506 -18.920 -35.859 1.00 94.88 554 ILE A O 1
ATOM 4374 N N . HIS A 1 555 ? 21.554 -16.683 -36.007 1.00 93.75 555 HIS A N 1
ATOM 4375 C CA . HIS A 1 555 ? 22.013 -16.476 -34.635 1.00 93.75 555 HIS A CA 1
ATOM 4376 C C . HIS A 1 555 ? 20.909 -16.772 -33.621 1.00 93.75 555 HIS A C 1
ATOM 4378 O O . HIS A 1 555 ? 21.160 -17.514 -32.673 1.00 93.75 555 HIS A O 1
ATOM 4384 N N . THR A 1 556 ? 19.693 -16.256 -33.834 1.00 91.94 556 THR A N 1
ATOM 4385 C CA . THR A 1 556 ? 18.541 -16.542 -32.966 1.00 91.94 556 THR A CA 1
ATOM 4386 C C . THR A 1 556 ? 18.262 -18.043 -32.938 1.00 91.94 556 THR A C 1
ATOM 4388 O O . THR A 1 556 ? 18.224 -18.633 -31.861 1.00 91.94 556 THR A O 1
ATOM 4391 N N . ILE A 1 557 ? 18.193 -18.693 -34.105 1.00 92.69 557 ILE A N 1
ATOM 4392 C CA . ILE A 1 557 ? 17.988 -20.146 -34.222 1.00 92.69 557 ILE A CA 1
ATOM 4393 C C . ILE A 1 557 ? 19.093 -20.918 -33.485 1.00 92.69 557 ILE A C 1
ATOM 4395 O O . ILE A 1 557 ? 18.811 -21.857 -32.737 1.00 92.69 557 ILE A O 1
ATOM 4399 N N . LYS A 1 558 ? 20.359 -20.506 -33.639 1.00 92.75 558 LYS A N 1
ATOM 4400 C CA . LYS A 1 558 ? 21.489 -21.104 -32.915 1.00 92.75 558 LYS A CA 1
ATOM 4401 C C . LYS A 1 558 ? 21.316 -20.978 -31.400 1.00 92.75 558 LYS A C 1
ATOM 4403 O O . LYS A 1 558 ? 21.506 -21.970 -30.700 1.00 92.75 558 LYS A O 1
ATOM 4408 N N . PHE A 1 559 ? 20.970 -19.800 -30.881 1.00 92.25 559 PHE A N 1
ATOM 4409 C C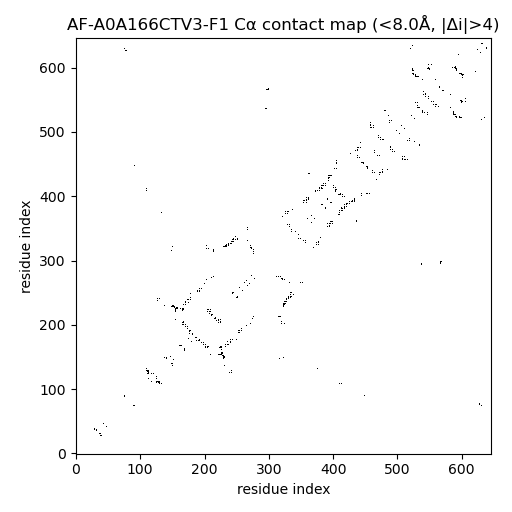A . PHE A 1 559 ? 20.799 -19.597 -29.440 1.00 92.25 559 PHE A CA 1
ATOM 4410 C C . PHE A 1 559 ? 19.579 -20.335 -28.880 1.00 92.25 559 PHE A C 1
ATOM 4412 O O . PHE A 1 559 ? 19.686 -20.924 -27.807 1.00 92.25 559 PHE A O 1
ATOM 4419 N N . LEU A 1 560 ? 18.465 -20.399 -29.612 1.00 89.06 560 LEU A N 1
ATOM 4420 C CA . LEU A 1 560 ? 17.300 -21.200 -29.221 1.00 89.06 560 LEU A CA 1
ATOM 4421 C C . LEU A 1 560 ? 17.648 -22.693 -29.146 1.00 89.06 560 LEU A C 1
ATOM 4423 O O . LEU A 1 560 ? 17.349 -23.348 -28.149 1.00 89.06 560 LEU A O 1
ATOM 4427 N N . ARG A 1 561 ? 18.395 -23.213 -30.127 1.00 87.94 561 ARG A N 1
ATOM 4428 C CA . ARG A 1 561 ? 18.895 -24.593 -30.093 1.00 87.94 561 ARG A CA 1
ATOM 4429 C C . ARG A 1 561 ? 19.842 -24.839 -28.917 1.00 87.94 561 ARG A C 1
ATOM 4431 O O . ARG A 1 561 ? 19.733 -25.861 -28.245 1.00 87.94 561 ARG A O 1
ATOM 4438 N N . LEU A 1 562 ? 20.767 -23.914 -28.645 1.00 87.19 562 LEU A N 1
ATOM 4439 C CA . LEU A 1 562 ? 21.660 -24.007 -27.482 1.00 87.19 562 LEU A CA 1
ATOM 4440 C C . LEU A 1 562 ? 20.864 -24.005 -26.171 1.00 87.19 562 LEU A C 1
ATOM 4442 O O . LEU A 1 562 ? 21.169 -24.790 -25.275 1.00 87.19 562 LEU A O 1
ATOM 4446 N N . ARG A 1 563 ? 19.811 -23.188 -26.071 1.00 87.00 563 ARG A N 1
ATOM 4447 C CA . ARG A 1 563 ? 18.902 -23.170 -24.920 1.00 87.00 563 ARG A CA 1
ATOM 4448 C C . ARG A 1 563 ? 18.205 -24.516 -24.721 1.00 87.00 563 ARG A C 1
ATOM 4450 O O . ARG A 1 563 ? 18.186 -25.016 -23.600 1.00 87.00 563 ARG A O 1
ATOM 4457 N N . GLU A 1 564 ? 17.684 -25.127 -25.784 1.00 83.62 564 GLU A N 1
ATOM 4458 C CA . GLU A 1 564 ? 17.060 -26.457 -25.718 1.00 83.62 564 GLU A CA 1
ATOM 4459 C C . GLU A 1 564 ? 18.048 -27.549 -25.290 1.00 83.62 564 GLU A C 1
ATOM 4461 O O . GLU A 1 564 ? 17.720 -28.400 -24.462 1.00 83.62 564 GLU A O 1
ATOM 4466 N N . MET A 1 565 ? 19.280 -27.521 -25.808 1.00 80.44 565 MET A N 1
ATOM 4467 C CA . MET A 1 565 ? 20.320 -28.472 -25.400 1.00 80.44 565 MET A CA 1
ATOM 4468 C C . MET A 1 565 ? 20.683 -28.309 -23.920 1.00 80.44 565 MET A C 1
ATOM 4470 O O . MET A 1 565 ? 20.761 -29.306 -23.197 1.00 80.44 565 MET A O 1
ATOM 4474 N N . ARG A 1 566 ? 20.803 -27.059 -23.443 1.00 76.69 566 ARG A N 1
ATOM 4475 C CA . ARG A 1 566 ? 20.994 -26.750 -22.016 1.00 76.69 566 ARG A CA 1
ATOM 4476 C C . ARG A 1 566 ? 19.849 -27.290 -21.166 1.00 76.69 566 ARG A C 1
ATOM 4478 O O . ARG A 1 566 ? 20.115 -27.893 -20.129 1.00 76.69 566 ARG A O 1
ATOM 4485 N N . ALA A 1 567 ? 18.604 -27.111 -21.608 1.00 73.94 567 ALA A N 1
ATOM 4486 C CA . ALA A 1 567 ? 17.433 -27.604 -20.891 1.00 73.94 567 ALA A CA 1
ATOM 4487 C C . ALA A 1 567 ? 17.461 -29.128 -20.732 1.00 73.94 567 ALA A C 1
ATOM 4489 O O . ALA A 1 567 ? 17.197 -29.625 -19.643 1.00 73.94 567 ALA A O 1
ATOM 4490 N N . ARG A 1 568 ? 17.895 -29.863 -21.763 1.00 75.31 568 ARG A N 1
ATOM 4491 C CA . ARG A 1 568 ? 18.027 -31.333 -21.751 1.00 75.31 568 ARG A CA 1
ATOM 4492 C C . ARG A 1 568 ? 19.256 -31.859 -20.994 1.00 75.31 568 ARG A C 1
ATOM 4494 O O . ARG A 1 568 ? 19.531 -33.054 -21.042 1.00 75.31 568 ARG A O 1
ATOM 4501 N N . GLY A 1 569 ? 20.031 -30.993 -20.337 1.00 71.06 569 GLY A N 1
ATOM 4502 C CA . GLY A 1 569 ? 21.253 -31.383 -19.624 1.00 71.06 569 GLY A CA 1
ATOM 4503 C C . GLY A 1 569 ? 22.409 -31.807 -20.538 1.00 71.06 569 GLY A C 1
ATOM 4504 O O . GLY A 1 569 ? 23.430 -32.293 -20.048 1.00 71.06 569 GLY A O 1
ATOM 4505 N N . LEU A 1 570 ? 22.282 -31.602 -21.852 1.00 62.47 570 LEU A N 1
ATOM 4506 C CA . LEU A 1 570 ? 23.327 -31.866 -22.835 1.00 62.47 570 LEU A CA 1
ATOM 4507 C C . LEU A 1 570 ? 24.299 -30.682 -22.818 1.00 62.47 570 LEU A C 1
ATOM 4509 O O . LEU A 1 570 ? 24.137 -29.704 -23.546 1.00 62.47 570 LEU A O 1
ATOM 4513 N N . ARG A 1 571 ? 25.274 -30.741 -21.905 1.00 61.44 571 ARG A N 1
ATOM 4514 C CA . ARG A 1 571 ? 26.281 -29.691 -21.729 1.00 61.44 571 ARG A CA 1
ATOM 4515 C C . ARG A 1 571 ? 27.447 -29.915 -22.686 1.00 61.44 571 ARG A C 1
ATOM 4517 O O . ARG A 1 571 ? 28.210 -30.865 -22.524 1.00 61.44 571 ARG A O 1
ATOM 4524 N N . GLU A 1 572 ? 27.627 -29.008 -23.636 1.00 56.81 572 GLU A N 1
ATOM 4525 C CA . GLU A 1 572 ? 28.944 -28.779 -24.226 1.00 56.81 572 GLU A CA 1
ATOM 4526 C C . GLU A 1 572 ? 29.752 -27.950 -23.215 1.00 56.81 572 GLU A C 1
ATOM 4528 O O . GLU A 1 572 ? 29.230 -26.999 -22.628 1.00 56.81 572 GLU A O 1
ATOM 4533 N N . GLY A 1 573 ? 31.000 -28.333 -22.932 1.00 59.91 573 GLY A N 1
ATOM 4534 C CA . GLY A 1 573 ? 31.875 -27.505 -22.099 1.00 59.91 573 GLY A CA 1
ATOM 4535 C C . GLY A 1 573 ? 31.960 -26.085 -22.671 1.00 59.91 573 GLY A C 1
ATOM 4536 O O . GLY A 1 573 ? 32.065 -25.924 -23.883 1.00 59.91 573 GLY A O 1
ATOM 4537 N N . GLY A 1 574 ? 31.902 -25.068 -21.807 1.00 71.06 574 GLY A N 1
ATOM 4538 C CA . GLY A 1 574 ? 32.013 -23.662 -22.212 1.00 71.06 574 GLY A CA 1
ATOM 4539 C C . GLY A 1 574 ? 30.767 -22.789 -21.984 1.00 71.06 574 GLY A C 1
ATOM 4540 O O . GLY A 1 574 ? 30.436 -21.934 -22.805 1.00 71.06 574 GLY A O 1
ATOM 4541 N N . GLU A 1 575 ? 30.028 -23.004 -20.886 1.00 71.75 575 GLU A N 1
ATOM 4542 C CA . GLU A 1 575 ? 28.843 -22.195 -20.532 1.00 71.75 575 GLU A CA 1
ATOM 4543 C C . GLU A 1 575 ? 29.164 -20.699 -20.417 1.00 71.75 575 GLU A C 1
ATOM 4545 O O . GLU A 1 575 ? 28.397 -19.868 -20.901 1.00 71.75 575 GLU A O 1
ATOM 4550 N N . ALA A 1 576 ? 30.317 -20.354 -19.840 1.00 76.94 576 ALA A N 1
ATOM 4551 C CA . ALA A 1 576 ? 30.753 -18.967 -19.713 1.00 76.94 576 ALA A CA 1
ATOM 4552 C C . ALA A 1 576 ? 30.998 -18.323 -21.087 1.00 76.94 576 ALA A C 1
ATOM 4554 O O . ALA A 1 576 ? 30.638 -17.168 -21.314 1.00 76.94 576 ALA A O 1
ATOM 4555 N N . GLU A 1 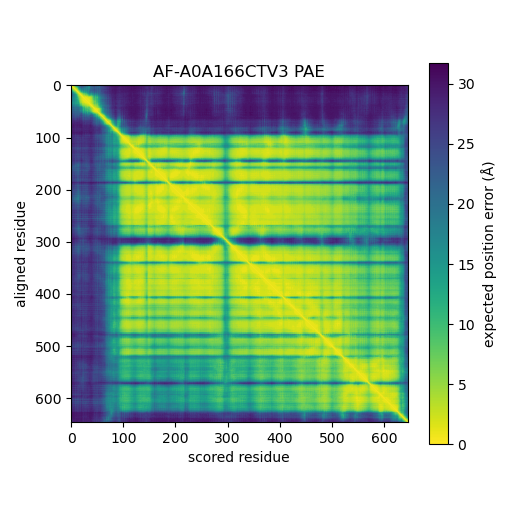577 ? 31.566 -19.075 -22.028 1.00 83.69 577 GLU A N 1
ATOM 4556 C CA . GLU A 1 577 ? 31.793 -18.653 -23.406 1.00 83.69 577 GLU A CA 1
ATOM 4557 C C . GLU A 1 577 ? 30.473 -18.472 -24.159 1.00 83.69 577 GLU A C 1
ATOM 4559 O O . GLU A 1 577 ? 30.328 -17.506 -24.908 1.00 83.69 577 GLU A O 1
ATOM 4564 N N . MET A 1 578 ? 29.489 -19.347 -23.933 1.00 82.88 578 MET A N 1
ATOM 4565 C CA . MET A 1 578 ? 28.147 -19.204 -24.504 1.00 82.88 578 MET A CA 1
ATOM 4566 C C . MET A 1 578 ? 27.403 -17.996 -23.932 1.00 82.88 578 MET A C 1
ATOM 4568 O O . MET A 1 578 ? 26.847 -17.209 -24.697 1.00 82.88 578 MET A O 1
ATOM 4572 N N . ASP A 1 579 ? 27.420 -17.810 -22.612 1.00 85.31 579 ASP A N 1
ATOM 4573 C CA . ASP A 1 579 ? 26.785 -16.668 -21.947 1.00 85.31 579 ASP A CA 1
ATOM 4574 C C . ASP A 1 579 ? 27.435 -15.346 -22.371 1.00 85.31 579 ASP A C 1
ATOM 4576 O O . ASP A 1 579 ? 26.740 -14.341 -22.563 1.00 85.31 579 ASP A O 1
ATOM 4580 N N . LYS A 1 580 ? 28.759 -15.349 -22.575 1.00 88.94 580 LYS A N 1
ATOM 4581 C CA . LYS A 1 580 ? 29.500 -14.226 -23.158 1.00 88.94 580 LYS A CA 1
ATOM 4582 C C . LYS A 1 580 ? 29.130 -14.012 -24.624 1.00 88.94 580 LYS A C 1
ATOM 4584 O O . LYS A 1 580 ? 28.901 -12.878 -25.026 1.00 88.94 580 LYS A O 1
ATOM 4589 N N . SER A 1 581 ? 29.026 -15.071 -25.425 1.00 90.81 581 SER A N 1
ATOM 4590 C CA . SER A 1 581 ? 28.618 -14.962 -26.829 1.00 90.81 581 SER A CA 1
ATOM 4591 C C . SER A 1 581 ? 27.208 -14.392 -26.966 1.00 90.81 581 SER A C 1
ATOM 4593 O O . SER A 1 581 ? 26.979 -13.579 -27.858 1.00 90.81 581 SER A O 1
ATOM 4595 N N . LEU A 1 582 ? 26.279 -14.797 -26.097 1.00 90.62 582 LEU A N 1
ATOM 4596 C CA . LEU A 1 582 ? 24.926 -14.253 -26.068 1.00 90.62 582 LEU A CA 1
ATOM 4597 C C . LEU A 1 582 ? 24.926 -12.785 -25.623 1.00 90.62 582 LEU A C 1
ATOM 4599 O O . LEU A 1 582 ? 24.229 -11.968 -26.217 1.00 90.62 582 LEU A O 1
ATOM 4603 N N . TYR A 1 583 ? 25.725 -12.444 -24.608 1.00 90.25 583 TYR A N 1
ATOM 4604 C CA . TYR A 1 583 ? 25.894 -11.060 -24.160 1.00 90.25 583 TYR A CA 1
ATOM 4605 C C . TYR A 1 583 ? 26.369 -10.143 -25.295 1.00 90.25 583 TYR A C 1
ATOM 4607 O O . TYR A 1 583 ? 25.735 -9.129 -25.579 1.00 90.25 583 TYR A O 1
ATOM 4615 N N . GLU A 1 584 ? 27.457 -10.519 -25.972 1.00 92.44 584 GLU A N 1
ATOM 4616 C CA . GLU A 1 584 ? 28.036 -9.719 -27.057 1.00 92.44 584 GLU A CA 1
ATOM 4617 C C . GLU A 1 584 ? 27.097 -9.629 -28.265 1.00 92.44 584 GLU A C 1
ATOM 4619 O O . GLU A 1 584 ? 26.959 -8.562 -28.861 1.00 92.44 584 GLU A O 1
ATOM 4624 N N . TRP A 1 585 ? 26.399 -10.720 -28.601 1.00 93.06 585 TRP A N 1
ATOM 4625 C CA . TRP A 1 585 ? 25.378 -10.694 -29.648 1.00 93.06 585 TRP A CA 1
ATOM 4626 C C . TRP A 1 585 ? 24.230 -9.745 -29.299 1.00 93.06 585 TRP A C 1
ATOM 4628 O O . TRP A 1 585 ? 23.869 -8.907 -30.121 1.00 93.06 585 TRP A O 1
ATOM 4638 N N . GLY A 1 586 ? 23.707 -9.825 -28.071 1.00 90.31 586 GLY A N 1
ATOM 4639 C CA . GLY A 1 586 ? 22.634 -8.956 -27.593 1.00 90.31 586 GLY A CA 1
ATOM 4640 C C . GLY A 1 586 ? 23.020 -7.477 -27.600 1.00 90.31 586 GLY A C 1
ATOM 4641 O O . GLY A 1 586 ? 22.244 -6.632 -28.037 1.00 90.31 586 GLY A O 1
ATOM 4642 N N . LYS A 1 587 ? 24.260 -7.166 -27.205 1.00 88.25 587 LYS A N 1
ATOM 4643 C CA . LYS A 1 587 ? 24.836 -5.814 -27.276 1.00 88.25 587 LYS A CA 1
ATOM 4644 C C . LYS A 1 587 ? 25.004 -5.312 -28.717 1.00 88.25 587 LYS A C 1
ATOM 4646 O O . LYS A 1 587 ? 24.983 -4.108 -28.956 1.00 88.25 587 LYS A O 1
ATOM 4651 N N . GLY A 1 588 ? 25.197 -6.225 -29.669 1.00 90.56 588 GLY A N 1
ATOM 4652 C CA . GLY A 1 588 ? 25.348 -5.930 -31.093 1.00 90.56 588 GLY A CA 1
ATOM 4653 C C . GLY A 1 588 ? 24.035 -5.734 -31.856 1.00 90.56 588 GLY A C 1
ATOM 4654 O O . GLY A 1 588 ? 24.086 -5.365 -33.032 1.00 90.56 588 GLY A O 1
ATOM 4655 N N . LEU A 1 589 ? 22.883 -5.974 -31.221 1.00 92.25 589 LEU A N 1
ATOM 4656 C CA . LEU A 1 589 ? 21.568 -5.756 -31.819 1.00 92.25 589 LEU A CA 1
ATOM 4657 C C . LEU A 1 589 ? 21.334 -4.271 -32.110 1.00 92.25 589 LEU A C 1
ATOM 4659 O O . LEU A 1 589 ? 21.737 -3.395 -31.344 1.00 92.25 589 LEU A O 1
ATOM 4663 N N . ARG A 1 590 ? 20.663 -3.980 -33.225 1.00 91.88 590 ARG A N 1
ATOM 4664 C CA . ARG A 1 590 ? 20.361 -2.613 -33.658 1.00 91.88 590 ARG A CA 1
ATOM 4665 C C . ARG A 1 590 ? 18.908 -2.495 -34.072 1.00 91.88 590 ARG A C 1
ATOM 4667 O O . ARG A 1 590 ? 18.368 -3.385 -34.728 1.00 91.88 590 ARG A O 1
ATOM 4674 N N . GLY A 1 591 ? 18.300 -1.367 -33.729 1.00 90.81 591 GLY A N 1
ATOM 4675 C CA . GLY A 1 591 ? 17.017 -0.985 -34.293 1.00 90.81 591 GLY A CA 1
ATOM 4676 C C . GLY A 1 591 ? 17.110 -0.692 -35.789 1.00 90.81 591 GLY A C 1
ATOM 4677 O O . GLY A 1 591 ? 18.139 -0.225 -36.277 1.00 90.81 591 GLY A O 1
ATOM 4678 N N . CYS A 1 592 ? 16.012 -0.905 -36.512 1.00 92.12 592 CYS A N 1
ATOM 4679 C CA . CYS A 1 592 ? 15.862 -0.413 -37.878 1.00 92.12 592 CYS A CA 1
ATOM 4680 C C . CYS A 1 592 ? 16.173 1.091 -37.931 1.00 92.12 592 CYS A C 1
ATOM 4682 O O . CYS A 1 592 ? 15.499 1.878 -37.269 1.00 92.12 592 CYS A O 1
ATOM 4684 N N . GLU A 1 593 ? 17.121 1.511 -38.771 1.00 87.81 593 GLU A N 1
ATOM 4685 C CA . GLU A 1 593 ? 17.564 2.914 -38.865 1.00 87.81 593 GLU A CA 1
ATOM 4686 C C . GLU A 1 593 ? 16.415 3.906 -39.103 1.00 87.81 593 GLU A C 1
ATOM 4688 O O . GLU A 1 593 ? 16.440 5.037 -38.619 1.00 87.81 593 GLU A O 1
ATOM 4693 N N . LYS A 1 594 ? 15.382 3.453 -39.816 1.00 89.12 594 LYS A N 1
ATOM 4694 C CA . LYS A 1 594 ? 14.215 4.242 -40.204 1.00 89.12 594 LYS A CA 1
ATOM 4695 C C . LYS A 1 594 ? 13.195 4.375 -39.075 1.00 89.12 594 LYS A C 1
ATOM 4697 O O . LYS A 1 594 ? 12.968 5.473 -38.570 1.00 89.12 594 LYS A O 1
ATOM 4702 N N . CYS A 1 595 ? 12.557 3.266 -38.707 1.00 87.62 595 CYS A N 1
ATOM 4703 C CA . CYS A 1 595 ? 11.432 3.272 -37.772 1.00 87.62 595 CYS A CA 1
ATOM 4704 C C . CYS A 1 595 ? 11.831 2.981 -36.321 1.00 87.62 595 CYS A C 1
ATOM 4706 O O . CYS A 1 595 ? 11.065 3.305 -35.421 1.00 87.62 595 CYS A O 1
ATOM 4708 N N . GLN A 1 596 ? 12.996 2.361 -36.090 1.00 88.19 596 GLN A N 1
ATOM 4709 C CA . GLN A 1 596 ? 13.470 1.885 -34.783 1.00 88.19 596 GLN A CA 1
ATOM 4710 C C . GLN A 1 596 ? 12.473 0.973 -34.038 1.00 88.19 596 GLN A C 1
ATOM 4712 O O . GLN A 1 596 ? 12.620 0.761 -32.837 1.00 88.19 596 GLN A O 1
ATOM 4717 N N . SER A 1 597 ? 11.454 0.436 -34.720 1.00 84.62 597 SER A N 1
ATOM 4718 C CA . SER A 1 597 ? 10.444 -0.437 -34.112 1.00 84.62 597 SER A CA 1
ATOM 4719 C C . SER A 1 597 ? 10.809 -1.914 -34.190 1.00 84.62 597 SER A C 1
ATOM 4721 O O . SER A 1 597 ? 10.309 -2.687 -33.378 1.00 84.62 597 SER A O 1
ATOM 4723 N N . ARG A 1 598 ? 11.695 -2.285 -35.126 1.00 89.94 598 ARG A N 1
ATOM 4724 C CA . ARG A 1 598 ? 12.234 -3.640 -35.255 1.00 89.94 598 ARG A CA 1
ATOM 4725 C C . ARG A 1 598 ? 13.710 -3.744 -34.892 1.00 89.94 598 ARG A C 1
ATOM 4727 O O . ARG A 1 598 ? 14.436 -2.770 -35.099 1.00 89.94 598 ARG A O 1
ATOM 4734 N N . ILE A 1 599 ? 14.145 -4.909 -34.415 1.00 92.75 599 ILE A N 1
ATOM 4735 C CA . ILE A 1 599 ? 15.508 -5.219 -33.960 1.00 92.75 599 ILE A CA 1
ATOM 4736 C C . ILE A 1 599 ? 16.159 -6.284 -34.836 1.00 92.75 599 ILE A C 1
ATOM 4738 O O . ILE A 1 599 ? 15.614 -7.369 -35.035 1.00 92.75 599 ILE A O 1
ATOM 4742 N N . TYR A 1 600 ? 17.383 -6.013 -35.284 1.00 94.69 600 TYR A N 1
ATOM 4743 C CA . TYR A 1 600 ? 18.162 -6.942 -36.093 1.00 94.69 600 TYR A CA 1
ATOM 4744 C C . TYR A 1 600 ? 19.585 -7.097 -35.565 1.00 94.69 600 TYR A C 1
ATOM 4746 O O . TYR A 1 600 ? 20.187 -6.150 -35.057 1.00 94.69 600 TYR A O 1
ATOM 4754 N N . CYS A 1 601 ? 20.161 -8.290 -35.726 1.00 94.81 601 CYS A N 1
ATOM 4755 C CA . CYS A 1 601 ? 21.578 -8.510 -35.430 1.00 94.81 601 CYS A CA 1
ATOM 4756 C C . CYS A 1 601 ? 22.512 -8.067 -36.566 1.00 94.81 601 CYS A C 1
ATOM 4758 O O . CYS A 1 601 ? 23.716 -7.938 -36.355 1.00 94.81 601 CYS A O 1
ATOM 4760 N N . SER A 1 602 ? 21.985 -7.862 -37.776 1.00 95.00 602 SER A N 1
ATOM 4761 C CA . SER A 1 602 ? 22.748 -7.423 -38.946 1.00 95.00 602 SER A CA 1
ATOM 4762 C C . SER A 1 602 ? 21.853 -6.735 -39.980 1.00 95.00 602 SER A C 1
ATOM 4764 O O . SER A 1 602 ? 20.638 -6.935 -40.004 1.00 95.00 602 SER A O 1
ATOM 4766 N N . THR A 1 603 ? 22.470 -5.955 -40.872 1.00 94.69 603 THR A N 1
ATOM 4767 C CA . THR A 1 603 ? 21.794 -5.363 -42.038 1.00 94.69 603 THR A CA 1
ATOM 4768 C C . THR A 1 603 ? 21.265 -6.434 -42.993 1.00 94.69 603 THR A C 1
ATOM 4770 O O . THR A 1 603 ? 20.231 -6.236 -43.615 1.00 94.69 603 THR A O 1
ATOM 4773 N N . GLU A 1 604 ? 21.936 -7.586 -43.081 1.00 96.12 604 GLU A N 1
ATOM 4774 C CA . GLU A 1 604 ? 21.462 -8.743 -43.853 1.00 96.12 604 GLU A CA 1
ATOM 4775 C C . GLU A 1 604 ? 20.113 -9.231 -43.320 1.00 96.12 604 GLU A C 1
ATOM 4777 O O . GLU A 1 604 ? 19.148 -9.264 -44.073 1.00 96.12 604 GLU A O 1
ATOM 4782 N N . CYS A 1 605 ? 19.997 -9.462 -42.006 1.00 96.44 605 CYS A N 1
ATOM 4783 C CA . CYS A 1 605 ? 18.726 -9.861 -41.398 1.00 96.44 605 CYS A CA 1
ATOM 4784 C C . CYS A 1 605 ? 17.619 -8.815 -41.589 1.00 96.44 605 CYS A C 1
ATOM 4786 O O . CYS A 1 605 ? 16.465 -9.186 -41.776 1.00 96.44 605 CYS A O 1
ATOM 4788 N N . GLN A 1 606 ? 17.957 -7.523 -41.562 1.00 95.38 606 GLN A N 1
ATOM 4789 C CA . GLN A 1 606 ? 16.996 -6.462 -41.865 1.00 95.38 606 GLN A CA 1
ATOM 4790 C C . GLN A 1 606 ? 16.536 -6.495 -43.330 1.00 95.38 606 GLN A C 1
ATOM 4792 O O . GLN A 1 606 ? 15.369 -6.233 -43.608 1.00 95.38 606 GLN A O 1
ATOM 4797 N N . ASN A 1 607 ? 17.446 -6.764 -44.269 1.00 95.06 607 ASN A N 1
ATOM 4798 C CA . ASN A 1 607 ? 17.129 -6.837 -45.695 1.00 95.06 607 ASN A CA 1
ATOM 4799 C C . ASN A 1 607 ? 16.280 -8.069 -46.022 1.00 95.06 607 ASN A C 1
ATOM 4801 O O . ASN A 1 607 ? 15.367 -7.972 -46.840 1.00 95.06 607 ASN A O 1
ATOM 4805 N N . ASP A 1 608 ? 16.561 -9.194 -45.367 1.00 95.31 608 ASP A N 1
ATOM 4806 C CA . ASP A 1 608 ? 15.793 -10.429 -45.512 1.00 95.31 608 ASP A CA 1
ATOM 4807 C C . ASP A 1 608 ? 14.351 -10.237 -45.015 1.00 95.31 608 ASP A C 1
ATOM 4809 O O . ASP A 1 608 ? 13.403 -10.549 -45.738 1.00 95.31 608 ASP A O 1
ATOM 4813 N N . ASP A 1 609 ? 14.182 -9.613 -43.842 1.00 93.94 609 ASP A N 1
ATOM 4814 C CA . ASP A 1 609 ? 12.868 -9.288 -43.265 1.00 93.94 609 ASP A CA 1
ATOM 4815 C C . ASP A 1 609 ? 12.169 -8.103 -43.965 1.00 93.94 609 ASP A C 1
ATOM 4817 O O . ASP A 1 609 ? 10.981 -7.852 -43.760 1.00 93.94 609 ASP A O 1
ATOM 4821 N N . TRP A 1 610 ? 12.867 -7.355 -44.833 1.00 94.50 610 TRP A N 1
ATOM 4822 C CA . TRP A 1 610 ? 12.356 -6.098 -45.398 1.00 94.50 610 TRP A CA 1
ATOM 4823 C C . TRP A 1 610 ? 11.017 -6.261 -46.125 1.00 94.50 610 TRP A C 1
ATOM 4825 O O . TRP A 1 610 ? 10.182 -5.359 -46.068 1.00 94.50 610 TRP A O 1
ATOM 4835 N N . LYS A 1 611 ? 10.789 -7.410 -46.774 1.00 92.00 611 LYS A N 1
ATOM 4836 C CA . LYS A 1 611 ? 9.540 -7.703 -47.498 1.00 92.00 611 LYS A CA 1
ATOM 4837 C C . LYS A 1 611 ? 8.309 -7.635 -46.589 1.00 92.00 611 LYS A C 1
ATOM 4839 O O . LYS A 1 611 ? 7.290 -7.089 -47.001 1.00 92.00 611 LYS A O 1
ATOM 4844 N N . GLU A 1 612 ? 8.431 -8.130 -45.361 1.00 90.75 612 GLU A N 1
ATOM 4845 C CA . GLU A 1 612 ? 7.367 -8.099 -44.353 1.00 90.75 612 GLU A CA 1
ATOM 4846 C C . GLU A 1 612 ? 7.408 -6.791 -43.546 1.00 90.75 612 GLU A C 1
ATOM 4848 O O . GLU A 1 612 ? 6.377 -6.179 -43.239 1.00 90.75 612 GLU A O 1
ATOM 4853 N N . HIS A 1 613 ? 8.611 -6.299 -43.240 1.00 92.56 613 HIS A N 1
ATOM 4854 C CA . HIS A 1 613 ? 8.801 -5.118 -42.410 1.00 92.56 613 HIS A CA 1
ATOM 4855 C C . HIS A 1 613 ? 8.411 -3.802 -43.092 1.00 92.56 613 HIS A C 1
ATOM 4857 O O . HIS A 1 613 ? 7.902 -2.907 -42.417 1.00 92.56 613 HIS A O 1
ATOM 4863 N N . GLU A 1 614 ? 8.630 -3.636 -44.400 1.00 94.31 614 GLU A N 1
ATOM 4864 C CA . GLU A 1 614 ? 8.531 -2.343 -45.093 1.00 94.31 614 GLU A CA 1
ATOM 4865 C C . GLU A 1 614 ? 7.195 -1.630 -44.849 1.00 94.31 614 GLU A C 1
ATOM 4867 O O . GLU A 1 614 ? 7.165 -0.429 -44.555 1.00 94.31 614 GLU A O 1
ATOM 4872 N N . ARG A 1 615 ? 6.082 -2.369 -44.936 1.00 90.62 615 ARG A N 1
ATOM 4873 C CA . ARG A 1 615 ? 4.739 -1.813 -44.729 1.00 90.62 615 ARG A CA 1
ATOM 4874 C C . ARG A 1 615 ? 4.581 -1.261 -43.315 1.00 90.62 615 ARG A C 1
ATOM 4876 O O . ARG A 1 615 ? 4.059 -0.162 -43.139 1.00 90.62 615 ARG A O 1
ATOM 4883 N N . LEU A 1 616 ? 5.044 -2.013 -42.318 1.00 88.38 616 LEU A N 1
ATOM 4884 C CA . LEU A 1 616 ? 5.024 -1.593 -40.919 1.00 88.38 616 LEU A CA 1
ATOM 4885 C C . LEU A 1 616 ? 5.975 -0.412 -40.701 1.00 88.38 616 LEU A C 1
ATOM 4887 O O . LEU A 1 616 ? 5.588 0.573 -40.083 1.00 88.38 616 LEU A O 1
ATOM 4891 N N . CYS A 1 617 ? 7.183 -0.469 -41.266 1.00 90.88 617 CYS A N 1
ATOM 4892 C CA . CYS A 1 617 ? 8.204 0.571 -41.176 1.00 90.88 617 CYS A CA 1
ATOM 4893 C C . CYS A 1 617 ? 7.654 1.940 -41.599 1.00 90.88 617 CYS A C 1
ATOM 4895 O O . CYS A 1 617 ? 7.778 2.904 -40.847 1.00 90.88 617 CYS A O 1
ATOM 4897 N N . ARG A 1 618 ? 6.969 2.012 -42.750 1.00 90.69 618 ARG A N 1
ATOM 4898 C CA . ARG A 1 618 ? 6.344 3.256 -43.236 1.00 90.69 618 ARG A CA 1
ATOM 4899 C C . ARG A 1 618 ? 5.251 3.769 -42.299 1.00 90.69 618 ARG A C 1
ATOM 4901 O O . ARG A 1 618 ? 5.215 4.965 -42.033 1.00 90.69 618 ARG A O 1
ATOM 4908 N N . ARG A 1 619 ? 4.398 2.886 -41.763 1.00 86.25 619 ARG A N 1
ATOM 4909 C CA . ARG A 1 619 ? 3.358 3.275 -40.789 1.00 86.25 619 ARG A CA 1
ATOM 4910 C C . ARG A 1 619 ? 3.971 3.874 -39.526 1.00 86.25 619 ARG A C 1
ATOM 4912 O O . ARG A 1 619 ? 3.546 4.935 -39.087 1.00 86.25 619 ARG A O 1
ATOM 4919 N N . TYR A 1 620 ? 5.014 3.243 -38.988 1.00 83.25 620 TYR A N 1
ATOM 4920 C CA . TYR A 1 620 ? 5.737 3.772 -37.830 1.00 83.25 620 TYR A CA 1
ATOM 4921 C C . TYR A 1 620 ? 6.406 5.118 -38.123 1.00 83.25 620 TYR A C 1
ATOM 4923 O O . TYR A 1 620 ? 6.382 6.004 -37.276 1.00 83.25 620 TYR A O 1
ATOM 4931 N N . GLN A 1 621 ? 6.987 5.298 -39.313 1.00 84.94 621 GLN A N 1
ATOM 4932 C CA . GLN A 1 621 ? 7.561 6.586 -39.715 1.00 84.94 621 GLN A CA 1
ATOM 4933 C C . GLN A 1 621 ? 6.497 7.685 -39.774 1.00 84.94 621 GLN A C 1
ATOM 4935 O O . GLN A 1 621 ? 6.694 8.740 -39.181 1.00 84.94 621 GLN A O 1
ATOM 4940 N N . GLN A 1 622 ? 5.358 7.409 -40.411 1.00 80.88 622 GLN A N 1
ATOM 4941 C CA . GLN A 1 622 ? 4.239 8.348 -40.507 1.00 80.88 622 GLN A CA 1
ATOM 4942 C C . GLN A 1 622 ? 3.682 8.710 -39.128 1.00 80.88 622 GLN A C 1
ATOM 4944 O O . GLN A 1 622 ? 3.489 9.886 -38.838 1.00 80.88 622 GLN A O 1
ATOM 4949 N N . ALA A 1 623 ? 3.495 7.725 -38.247 1.00 75.38 623 ALA A N 1
ATOM 4950 C CA . ALA A 1 623 ? 3.040 7.971 -36.882 1.00 75.38 623 ALA A CA 1
ATOM 4951 C C . ALA A 1 623 ? 4.058 8.797 -36.069 1.00 75.38 623 ALA A C 1
ATOM 4953 O O . ALA A 1 623 ? 3.666 9.616 -35.240 1.00 75.38 623 ALA A O 1
ATOM 4954 N N . ARG A 1 624 ? 5.365 8.642 -36.334 1.00 72.25 624 ARG A N 1
ATOM 4955 C CA . ARG A 1 624 ? 6.424 9.449 -35.704 1.00 72.25 624 ARG A CA 1
ATOM 4956 C C . ARG A 1 624 ? 6.438 10.888 -36.202 1.00 72.25 624 ARG A C 1
ATOM 4958 O O . ARG A 1 624 ? 6.578 11.804 -35.402 1.00 72.25 624 ARG A O 1
ATOM 4965 N N . GLU A 1 625 ? 6.311 11.078 -37.510 1.00 75.38 625 GLU A N 1
ATOM 4966 C CA . GLU A 1 625 ? 6.270 12.398 -38.148 1.00 75.38 625 GLU A CA 1
ATOM 4967 C C . GLU A 1 625 ? 4.983 13.158 -37.799 1.00 75.38 625 GLU A C 1
ATOM 4969 O O . GLU A 1 625 ? 5.020 14.374 -37.636 1.00 75.38 625 GLU A O 1
ATOM 4974 N N . GLY A 1 626 ? 3.872 12.441 -37.619 1.00 69.75 626 GLY A N 1
ATOM 4975 C CA . GLY A 1 626 ? 2.585 12.989 -37.191 1.00 69.75 626 GLY A CA 1
ATOM 4976 C C . GLY A 1 626 ? 2.413 13.152 -35.678 1.00 69.75 626 GLY A C 1
ATOM 4977 O O . GLY A 1 626 ? 1.333 13.533 -35.251 1.00 69.75 626 GLY A O 1
ATOM 4978 N N . GLY A 1 627 ? 3.423 12.837 -34.855 1.00 60.56 627 GLY A N 1
ATOM 4979 C CA . GLY A 1 627 ? 3.345 12.974 -33.390 1.00 60.56 627 GLY A CA 1
ATOM 4980 C C . GLY A 1 627 ? 2.423 11.975 -32.667 1.00 60.56 627 GLY A C 1
ATOM 4981 O O . GLY A 1 627 ? 2.260 12.078 -31.457 1.00 60.56 627 GLY A O 1
ATOM 4982 N N . SER A 1 628 ? 1.873 10.985 -33.378 1.00 50.34 628 SER A N 1
ATOM 4983 C CA . SER A 1 628 ? 0.810 10.066 -32.926 1.00 50.34 628 SER A CA 1
ATOM 4984 C C . SER A 1 628 ? 1.328 8.744 -32.316 1.00 50.34 628 SER A C 1
ATOM 4986 O O . SER A 1 628 ? 0.557 7.857 -31.958 1.00 50.34 628 SER A O 1
ATOM 4988 N N . LEU A 1 629 ? 2.646 8.571 -32.158 1.00 51.91 629 LEU A N 1
ATOM 4989 C CA . LEU A 1 629 ? 3.209 7.389 -31.490 1.00 51.91 629 LEU A CA 1
ATOM 4990 C C . LEU A 1 629 ? 3.026 7.459 -29.965 1.00 51.91 629 LEU A C 1
ATOM 4992 O O . LEU A 1 629 ? 3.959 7.787 -29.231 1.00 51.91 629 LEU A O 1
ATOM 4996 N N . ASN A 1 630 ? 1.842 7.069 -29.492 1.00 46.56 630 ASN A N 1
ATOM 4997 C CA . ASN A 1 630 ? 1.680 6.541 -28.141 1.00 46.56 630 ASN A CA 1
ATOM 4998 C C . ASN A 1 630 ? 2.243 5.123 -28.124 1.00 46.56 630 ASN A C 1
ATOM 5000 O O . ASN A 1 630 ? 1.619 4.156 -28.558 1.00 46.56 630 ASN A O 1
ATOM 5004 N N . VAL A 1 631 ? 3.488 5.024 -27.681 1.00 45.50 631 VAL A N 1
ATOM 5005 C CA . VAL A 1 631 ? 4.168 3.756 -27.468 1.00 45.50 631 VAL A CA 1
ATOM 5006 C C . VAL A 1 631 ? 3.861 3.342 -26.034 1.00 45.50 631 VAL A C 1
ATOM 5008 O O . VAL A 1 631 ? 4.352 3.977 -25.106 1.00 45.50 631 VAL A O 1
ATOM 5011 N N . GLY A 1 632 ? 3.028 2.316 -25.847 1.00 38.34 632 GLY A N 1
ATOM 5012 C CA . GLY A 1 632 ? 2.757 1.786 -24.511 1.00 38.34 632 GLY A CA 1
ATOM 5013 C C . GLY A 1 632 ? 4.025 1.236 -23.842 1.00 38.34 632 GLY A C 1
ATOM 5014 O O . GLY A 1 632 ? 5.030 0.984 -24.526 1.00 38.34 632 GLY A O 1
ATOM 5015 N N . PRO A 1 633 ? 4.004 1.008 -22.517 1.00 33.91 633 PRO A N 1
ATOM 5016 C CA . PRO A 1 633 ? 5.114 0.368 -21.819 1.00 33.91 633 PRO A CA 1
ATOM 5017 C C . PRO A 1 633 ? 5.459 -0.966 -22.505 1.00 33.91 633 PRO A C 1
ATOM 5019 O O . PRO A 1 633 ? 4.623 -1.855 -22.631 1.00 33.91 633 PRO A O 1
ATOM 5022 N N . GLY A 1 634 ? 6.690 -1.082 -23.019 1.00 39.78 634 GLY A N 1
ATOM 5023 C CA . GLY A 1 634 ? 7.133 -2.239 -23.813 1.00 39.78 634 GLY A CA 1
ATOM 5024 C C . GLY A 1 634 ? 7.086 -2.055 -25.335 1.00 39.78 634 GLY A C 1
ATOM 5025 O O . GLY A 1 634 ? 7.299 -3.010 -26.084 1.00 39.78 634 GLY A O 1
ATOM 5026 N N . GLY A 1 635 ? 6.845 -0.849 -25.848 1.00 40.34 635 GLY A N 1
ATOM 5027 C CA . GLY A 1 635 ? 7.086 -0.582 -27.263 1.00 40.34 635 GLY A CA 1
ATOM 5028 C C . GLY A 1 635 ? 5.970 -1.016 -28.219 1.00 40.34 635 GLY A C 1
ATOM 5029 O O . GLY A 1 635 ? 6.175 -0.914 -29.427 1.00 40.34 635 GLY A O 1
ATOM 5030 N N . ILE A 1 636 ? 4.873 -1.610 -27.737 1.00 38.47 636 ILE A N 1
ATOM 5031 C CA . ILE A 1 636 ? 3.798 -2.137 -28.594 1.00 38.47 636 ILE A CA 1
ATOM 5032 C C . ILE A 1 636 ? 2.928 -0.949 -29.025 1.00 38.47 636 ILE A C 1
ATOM 5034 O O . ILE A 1 636 ? 2.378 -0.277 -28.150 1.00 38.47 636 ILE A O 1
ATOM 5038 N N . PRO A 1 637 ? 2.788 -0.642 -30.326 1.00 36.75 637 PRO A N 1
ATOM 5039 C CA . PRO A 1 637 ? 1.737 0.271 -30.738 1.00 36.75 637 PRO A CA 1
ATOM 5040 C C . PRO A 1 637 ? 0.383 -0.425 -30.582 1.00 36.75 637 PRO A C 1
ATOM 5042 O O . PRO A 1 637 ? 0.219 -1.582 -30.974 1.00 36.75 637 PRO A O 1
ATOM 5045 N N . ILE A 1 638 ? -0.597 0.288 -30.040 1.00 39.06 638 ILE A N 1
ATOM 5046 C CA . ILE A 1 638 ? -1.980 -0.179 -30.004 1.00 39.06 638 ILE A CA 1
ATOM 5047 C C . ILE A 1 638 ? -2.542 -0.030 -31.423 1.00 39.06 638 ILE A C 1
ATOM 5049 O O . ILE A 1 638 ? -3.122 0.985 -31.782 1.00 39.06 638 ILE A O 1
ATOM 5053 N N . PHE A 1 639 ? -2.294 -1.022 -32.270 1.00 30.45 639 PHE A N 1
ATOM 5054 C CA . PHE A 1 639 ? -3.050 -1.234 -33.498 1.00 30.45 639 PHE A CA 1
ATOM 5055 C C . PHE A 1 639 ? -3.667 -2.619 -33.384 1.00 30.45 639 PHE A C 1
ATOM 5057 O O . PHE A 1 639 ? -2.932 -3.580 -33.163 1.00 30.45 639 PHE A O 1
ATOM 5064 N N . GLY A 1 640 ? -4.998 -2.688 -33.495 1.00 29.22 640 GLY A N 1
ATOM 5065 C CA . GLY A 1 640 ? -5.810 -3.884 -33.281 1.00 29.22 640 GLY A CA 1
ATOM 5066 C C . GLY A 1 640 ? -5.130 -5.181 -33.718 1.00 29.22 640 GLY A C 1
ATOM 5067 O O . GLY A 1 640 ? -4.935 -5.436 -34.906 1.00 29.22 640 GLY A O 1
ATOM 5068 N N . LEU A 1 641 ? -4.781 -5.999 -32.729 1.00 25.00 641 LEU A N 1
ATOM 5069 C CA . LEU A 1 641 ? -4.622 -7.433 -32.889 1.00 25.00 641 LEU A CA 1
ATOM 5070 C C . LEU A 1 641 ? -5.747 -8.079 -32.076 1.00 25.00 641 LEU A C 1
ATOM 5072 O O . LEU A 1 641 ? -5.962 -7.660 -30.936 1.00 25.00 641 LEU A O 1
ATOM 5076 N N . PRO A 1 642 ? -6.477 -9.057 -32.636 1.00 23.97 642 PRO A N 1
ATOM 5077 C CA . PRO A 1 642 ? -7.479 -9.789 -31.882 1.00 23.97 642 PRO A CA 1
ATOM 5078 C C . PRO A 1 642 ? -6.778 -10.515 -30.730 1.00 23.97 642 PRO A C 1
ATOM 5080 O O . PRO A 1 642 ? -5.822 -11.263 -30.944 1.00 23.97 642 PRO A O 1
ATOM 5083 N N . LEU A 1 643 ? -7.243 -10.255 -29.509 1.00 28.81 643 LEU A N 1
ATOM 5084 C CA . LEU A 1 643 ? -6.896 -11.007 -28.308 1.00 28.81 643 LEU A CA 1
ATOM 5085 C C . LEU A 1 643 ? -7.411 -12.441 -28.474 1.00 28.81 643 LEU A C 1
ATOM 5087 O O . LEU A 1 643 ? -8.513 -12.785 -28.065 1.00 28.81 643 LEU A O 1
ATOM 5091 N N . GLN A 1 644 ? -6.606 -13.289 -29.099 1.00 25.31 644 GLN A N 1
ATOM 5092 C CA . GLN A 1 644 ? -6.646 -14.719 -28.855 1.00 25.31 644 GLN A CA 1
ATOM 5093 C C . GLN A 1 644 ? -5.246 -15.144 -28.425 1.00 25.31 644 GLN A C 1
ATOM 5095 O O . GLN A 1 644 ? -4.278 -14.978 -29.164 1.00 25.31 644 GLN A O 1
ATOM 5100 N N . VAL A 1 645 ? -5.193 -15.722 -27.225 1.00 25.56 645 VAL A N 1
ATOM 5101 C CA . VAL A 1 645 ? -4.034 -16.331 -26.560 1.00 25.56 645 VAL A CA 1
ATOM 5102 C C . VAL A 1 645 ? -3.071 -15.352 -25.871 1.00 25.56 645 VAL A C 1
ATOM 5104 O O . VAL A 1 645 ? -2.021 -15.018 -26.416 1.00 25.56 645 VAL A O 1
ATOM 5107 N N . VAL A 1 646 ? -3.392 -14.999 -24.619 1.00 27.58 646 VAL A N 1
ATOM 5108 C CA . VAL A 1 646 ? -2.484 -15.098 -23.452 1.00 27.58 646 VAL A CA 1
ATOM 5109 C C . VAL A 1 646 ? -3.299 -15.544 -22.248 1.00 27.58 646 VAL A C 1
ATOM 5111 O O . VAL A 1 646 ? -4.355 -14.918 -22.020 1.00 27.58 646 VAL A O 1
#

Radius of gyration: 29.19 Å; Cα contacts (8 Å, |Δi|>4): 733; chains: 1; bounding box: 62×74×82 Å

InterPro domains:
  IPR002893 Zinc finger, MYND-type [PF01753] (591-617)
  IPR002893 Zinc finger, MYND-type [PS50865] (592-617)

Nearest PDB structures (foldseek):
  6s9p-assembly1_B  TM=2.431E-01  e=3.334E-03  synthetic construct
  4hxt-assembly1_A  TM=2.404E-01  e=4.890E-02  synthetic construct
  7ycj-assembly1_A  TM=2.105E-01  e=7.458E-02  Saccharomyces cerevisiae
  4nqi-assembly1_B  TM=2.008E-01  e=8.043E+00  Dictyostelium discoideum
  1ya0-assembly1_A  TM=1.512E-01  e=5.480E+00  Homo sapiens

Organism: NCBI:txid1314776

Foldseek 3Di:
DPDDDPVVPPPDPPPDDDDPPDDPLVVVLVVCVVVVHHSPDDDDPVNVVVVVPVPDDDPPPDDDPDDPVVVVQVLPQPPPDPPLPDPPDPLDDPCPPVVVVLLVVLLQLLCQLQPVVCVPPDLLRSLVSLLVLLVSVVVVVVVPPDCADFNDAAPAEADVVGDVLALVNLLVLLCCLQPPCVVVVNLPLVSLQCNLVSLVSNLVLLQQRLCCVLVVDDDPSSNRRHGGTLSVSLSSLLSSLSSCLVDLVSLVSNCVSHVVSLCCRQLNPHGDQHPLLVVLVVLVVVVLVPLVDDPQAVLADPVSVVVNVSSVVSSLRRLSNQSNVNNSLSSLSSLLVPPPDPDPSSVVSVVSSLLVLLCLQLDPSSCSRHPQSNVSSCLVCLSDLVSVLVSLLSQNLLSLLLLCQPPGSNNSSSLVSLVPHDLVSLQNHDPNSLLSNLVSLQVRFPCVSPVSSVVSSLVSVLSNCVRPNLVSLVVVCQDPDLQTANLSVQLSVVSVVCVVVVHDRDDSVVSSVSSVVSQPDFLQPVLLVSLLRDRLVVVLVCCCQRHAPLPPPPVSVVSVVVSVCSSVVNDDPDPVVSSVVSNVQSNQWGADPQQSHGIHSDPVSCVNCCVVCVVVSVVSNVCVVVSSPPQHRSRDGPDDDPPDDD

Mean predicted aligned error: 13.03 Å